Protein AF-A0A7S0UL97-F1 (afdb_monomer_lite)

Structure (mmCIF, N/CA/C/O backbone):
data_AF-A0A7S0UL97-F1
#
_entry.id   AF-A0A7S0UL97-F1
#
loop_
_atom_site.group_PDB
_atom_site.id
_atom_site.type_symbol
_atom_site.label_atom_id
_atom_site.label_alt_id
_atom_site.label_comp_id
_atom_site.label_asym_id
_atom_site.label_entity_id
_atom_site.label_seq_id
_atom_site.pdbx_PDB_ins_code
_atom_site.Cartn_x
_atom_site.Cartn_y
_atom_site.Cartn_z
_atom_site.occupancy
_atom_site.B_iso_or_equiv
_atom_site.auth_seq_id
_atom_site.auth_comp_id
_atom_site.auth_asym_id
_atom_site.auth_atom_id
_atom_site.pdbx_PDB_model_num
ATOM 1 N N . GLY A 1 1 ? -15.939 6.888 30.679 1.00 84.44 1 GLY A N 1
ATOM 2 C CA . GLY A 1 1 ? -17.249 7.462 31.023 1.00 84.44 1 GLY A CA 1
ATOM 3 C C . GLY A 1 1 ? -17.819 8.105 29.789 1.00 84.44 1 GLY A C 1
ATOM 4 O O . GLY A 1 1 ? -18.470 7.423 29.021 1.00 84.44 1 GLY A O 1
ATOM 5 N N . ASP A 1 2 ? -17.444 9.350 29.541 1.00 88.25 2 ASP A N 1
ATOM 6 C CA . ASP A 1 2 ? -17.979 10.160 28.439 1.00 88.25 2 ASP A CA 1
ATOM 7 C C . ASP A 1 2 ? -17.780 9.555 27.037 1.00 88.25 2 ASP A C 1
ATOM 9 O O . ASP A 1 2 ? -18.696 9.616 26.222 1.00 88.25 2 ASP A O 1
ATOM 13 N N . LEU A 1 3 ? -16.637 8.901 26.771 1.00 90.12 3 LEU A N 1
ATOM 14 C CA . LEU A 1 3 ? -16.417 8.146 25.523 1.00 90.12 3 LEU A CA 1
ATOM 15 C C . LEU A 1 3 ? -17.484 7.060 25.317 1.00 90.12 3 LEU A C 1
ATOM 17 O O . LEU A 1 3 ? -18.051 6.938 24.241 1.00 90.12 3 LEU A O 1
ATOM 21 N N . VAL A 1 4 ? -17.786 6.311 26.377 1.00 88.12 4 VAL A N 1
ATOM 22 C CA . VAL A 1 4 ? -18.757 5.210 26.369 1.00 88.12 4 VAL A CA 1
ATOM 23 C C . VAL A 1 4 ? -20.164 5.763 26.132 1.00 88.12 4 VAL A C 1
ATOM 25 O O . VAL A 1 4 ? -20.861 5.316 25.237 1.00 88.12 4 VAL A O 1
ATOM 28 N N . THR A 1 5 ? -20.587 6.786 26.873 1.00 88.56 5 THR A N 1
ATOM 29 C CA . THR A 1 5 ? -21.960 7.317 26.763 1.00 88.56 5 THR A CA 1
ATOM 30 C C . THR A 1 5 ? -22.259 8.044 25.454 1.00 88.56 5 THR A C 1
ATOM 32 O O . THR A 1 5 ? -23.431 8.242 25.126 1.00 88.56 5 THR A O 1
ATOM 35 N N . SER A 1 6 ? -21.222 8.507 24.755 1.00 87.50 6 SER A N 1
ATOM 36 C CA . SER A 1 6 ? -21.371 9.364 23.575 1.00 87.50 6 SER A CA 1
ATOM 37 C C . SER A 1 6 ? -21.158 8.610 22.264 1.00 87.50 6 SER A C 1
ATOM 39 O O . SER A 1 6 ? -21.834 8.931 21.296 1.00 87.50 6 SER A O 1
ATOM 41 N N . LEU A 1 7 ? -20.268 7.608 22.243 1.00 91.06 7 LEU A N 1
ATOM 42 C CA . LEU A 1 7 ? -19.982 6.813 21.042 1.00 91.06 7 LEU A CA 1
ATOM 43 C C . LEU A 1 7 ? -20.832 5.548 20.935 1.00 91.06 7 LEU A C 1
ATOM 45 O O . LEU A 1 7 ? -20.933 4.988 19.852 1.00 91.06 7 LEU A O 1
ATOM 49 N N . ILE A 1 8 ? -21.420 5.067 22.034 1.00 91.62 8 ILE A N 1
ATOM 50 C CA . ILE A 1 8 ? -22.253 3.867 21.962 1.00 91.62 8 ILE A CA 1
ATOM 51 C C . ILE A 1 8 ? -23.485 4.135 21.093 1.00 91.62 8 ILE A C 1
ATOM 53 O O . ILE A 1 8 ? -24.209 5.104 21.360 1.00 91.62 8 ILE A O 1
ATOM 57 N N . PRO A 1 9 ? -23.774 3.246 20.127 1.00 85.56 9 PRO A N 1
ATOM 58 C CA . PRO A 1 9 ? -24.969 3.334 19.304 1.00 85.56 9 PRO A CA 1
ATOM 59 C C . PRO A 1 9 ? -26.226 3.402 20.168 1.00 85.56 9 PRO A C 1
ATOM 61 O O . PRO A 1 9 ? -26.449 2.580 21.066 1.00 85.56 9 PRO A O 1
ATOM 64 N N . ARG A 1 10 ? -27.052 4.417 19.911 1.00 88.25 10 ARG A N 1
ATOM 65 C CA . ARG A 1 10 ? -28.338 4.582 20.588 1.00 88.25 10 ARG A CA 1
ATOM 66 C C . ARG A 1 10 ? -29.411 3.861 19.797 1.00 88.25 10 ARG A C 1
ATOM 68 O O . ARG A 1 10 ? -29.596 4.132 18.616 1.00 88.25 10 ARG A O 1
ATOM 75 N N . HIS A 1 11 ? -30.144 2.989 20.475 1.00 88.06 11 HIS A N 1
ATOM 76 C CA . HIS A 1 11 ? -31.288 2.314 19.880 1.00 88.06 11 HIS A CA 1
ATOM 77 C C . HIS A 1 11 ? -32.516 3.223 19.943 1.00 88.06 11 HIS A C 1
ATOM 79 O O . HIS A 1 11 ? -32.859 3.753 21.003 1.00 88.06 11 HIS A O 1
ATOM 85 N N . GLU A 1 12 ? -33.179 3.427 18.803 1.00 88.00 12 GLU A N 1
ATOM 86 C CA . GLU A 1 12 ? -34.370 4.287 18.702 1.00 88.00 12 GLU A CA 1
ATOM 87 C C . GLU A 1 12 ? -35.565 3.748 19.502 1.00 88.00 12 GLU A C 1
ATOM 89 O O . GLU A 1 12 ? -36.448 4.502 19.913 1.00 88.00 12 GLU A O 1
ATOM 94 N N . ASP A 1 13 ? -35.589 2.440 19.746 1.00 88.62 13 ASP A N 1
ATOM 95 C CA . ASP A 1 13 ? -36.641 1.730 20.474 1.00 88.62 13 ASP A CA 1
ATOM 96 C C . ASP A 1 13 ? -36.532 1.859 22.005 1.00 88.62 13 ASP A C 1
ATOM 98 O O . ASP A 1 13 ? -37.405 1.381 22.735 1.00 88.62 13 ASP A O 1
ATOM 102 N N . GLY A 1 14 ? -35.491 2.539 22.498 1.00 88.12 14 GLY A N 1
ATOM 103 C CA . GLY A 1 14 ? -35.244 2.734 23.923 1.00 88.12 14 GLY A CA 1
ATOM 104 C C . GLY A 1 14 ? -34.738 1.485 24.647 1.00 88.12 14 GLY A C 1
ATOM 105 O O . GLY A 1 14 ? -34.748 1.470 25.880 1.00 88.12 14 GLY A O 1
ATOM 106 N N . ILE A 1 15 ? -34.309 0.445 23.921 1.00 90.75 15 ILE A N 1
ATOM 107 C CA . ILE A 1 15 ? -33.648 -0.720 24.513 1.00 90.75 15 ILE A CA 1
ATOM 108 C C . ILE A 1 15 ? -32.295 -0.299 25.097 1.00 90.75 15 ILE A C 1
ATOM 110 O O . ILE A 1 15 ? -31.534 0.449 24.480 1.00 90.75 15 ILE A O 1
ATOM 114 N N . SER A 1 16 ? -31.992 -0.800 26.298 1.00 93.62 16 SER A N 1
ATOM 115 C CA . SER A 1 16 ? -30.716 -0.564 26.972 1.00 93.62 16 SER A CA 1
ATOM 116 C C . SER A 1 16 ? -29.543 -1.029 26.115 1.00 93.62 16 SER A C 1
ATOM 118 O O . SER A 1 16 ? -29.581 -2.138 25.578 1.00 93.62 16 SER A O 1
ATOM 120 N N . SER A 1 17 ? -28.479 -0.233 26.025 1.00 95.69 17 SER A N 1
ATOM 121 C CA . SER A 1 17 ? -27.246 -0.695 25.381 1.00 95.69 17 SER A CA 1
ATOM 122 C C . SER A 1 17 ? -26.468 -1.621 26.322 1.00 95.69 17 SER A C 1
ATOM 124 O O . SER A 1 17 ? -26.374 -1.339 27.521 1.00 95.69 17 SER A O 1
ATOM 126 N N . VAL A 1 18 ? -25.903 -2.708 25.793 1.00 97.12 18 VAL A N 1
ATOM 127 C CA . VAL A 1 18 ? -25.136 -3.704 26.559 1.00 97.12 18 VAL A CA 1
ATOM 128 C C . VAL A 1 18 ? -23.643 -3.489 26.331 1.00 97.12 18 VAL A C 1
ATOM 130 O O . VAL A 1 18 ? -23.161 -3.505 25.198 1.00 97.12 18 VAL A O 1
ATOM 133 N N . ILE A 1 19 ? -22.900 -3.296 27.420 1.00 97.62 19 ILE A N 1
ATOM 134 C CA . ILE A 1 19 ? -21.466 -3.003 27.409 1.00 97.62 19 ILE A CA 1
ATOM 135 C C . ILE A 1 19 ? -20.718 -4.126 28.115 1.00 97.62 19 ILE A C 1
ATOM 137 O O . ILE A 1 19 ? -20.855 -4.304 29.327 1.00 97.62 19 ILE A O 1
ATOM 141 N N . GLY A 1 20 ? -19.860 -4.826 27.376 1.00 97.94 20 GLY A N 1
ATOM 142 C CA . GLY A 1 20 ? -18.887 -5.750 27.949 1.00 97.94 20 GLY A CA 1
ATOM 143 C C . GLY A 1 20 ? -17.656 -4.993 28.448 1.00 97.94 20 GLY A C 1
ATOM 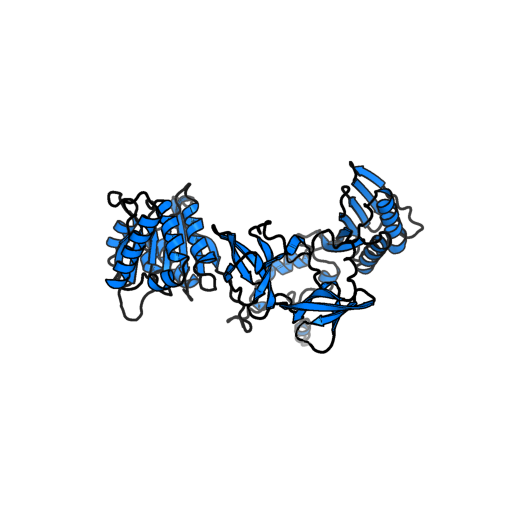144 O O . GLY A 1 20 ? -17.020 -4.276 27.678 1.00 97.94 20 GLY A O 1
ATOM 145 N N . ILE A 1 21 ? -17.287 -5.144 29.721 1.00 98.38 21 ILE A N 1
ATOM 146 C CA . ILE A 1 21 ? -16.055 -4.556 30.272 1.00 98.38 21 ILE A CA 1
ATOM 147 C C . ILE A 1 21 ? -15.069 -5.660 30.607 1.00 98.38 21 ILE A C 1
ATOM 149 O O . ILE A 1 21 ? -15.268 -6.418 31.553 1.00 98.38 21 ILE A O 1
ATOM 153 N N . LEU A 1 22 ? -13.986 -5.708 29.845 1.00 98.31 22 LEU A N 1
ATOM 154 C CA . LEU A 1 22 ? -12.900 -6.658 30.000 1.00 98.31 22 LEU A CA 1
ATOM 155 C C . LEU A 1 22 ? -11.924 -6.161 31.064 1.00 98.31 22 LEU A C 1
ATOM 157 O O . LEU A 1 22 ? -11.206 -5.180 30.859 1.00 98.31 22 LEU A O 1
ATOM 161 N N . CYS A 1 23 ? -11.903 -6.846 32.199 1.00 98.31 23 CYS A N 1
ATOM 162 C CA . CYS A 1 23 ? -11.062 -6.522 33.347 1.00 98.31 23 CYS A CA 1
ATOM 163 C C . CYS A 1 23 ? -9.846 -7.462 33.439 1.00 98.31 23 CYS A C 1
ATOM 165 O O . CYS A 1 23 ? -9.775 -8.468 32.737 1.00 98.31 23 CYS A O 1
ATOM 167 N N . GLY A 1 24 ? -8.885 -7.151 34.315 1.00 96.88 24 GLY A N 1
ATOM 168 C CA . GLY A 1 24 ? -7.854 -8.102 34.746 1.00 96.88 24 GLY A CA 1
ATOM 169 C C . GLY A 1 24 ? -8.410 -9.212 35.651 1.00 96.88 24 GLY A C 1
ATOM 170 O O . GLY A 1 24 ? -9.569 -9.599 35.542 1.00 96.88 24 GLY A O 1
ATOM 171 N N . ASP A 1 25 ? -7.595 -9.725 36.578 1.00 95.12 25 ASP A N 1
ATOM 172 C CA . ASP A 1 25 ? -8.043 -10.689 37.603 1.00 95.12 25 ASP A CA 1
ATOM 173 C C . ASP A 1 25 ? -9.264 -10.145 38.373 1.00 95.12 25 ASP A C 1
ATOM 175 O O . ASP A 1 25 ? -9.331 -8.948 38.657 1.00 95.12 25 ASP A O 1
ATOM 179 N N . GLU A 1 26 ? -10.214 -11.002 38.749 1.00 95.81 26 GLU A N 1
ATOM 180 C CA . GLU A 1 26 ? -11.440 -10.610 39.466 1.00 95.81 26 GLU A CA 1
ATOM 181 C C . GLU A 1 26 ? -11.161 -9.858 40.785 1.00 95.81 26 GLU A C 1
ATOM 183 O O . GLU A 1 26 ? -11.967 -9.046 41.240 1.00 95.81 26 GLU A O 1
ATOM 188 N N . LYS A 1 27 ? -9.990 -10.081 41.393 1.00 96.19 27 LYS A N 1
ATOM 189 C CA . LYS A 1 27 ? -9.528 -9.387 42.605 1.00 96.19 27 LYS A CA 1
ATOM 190 C C . LYS A 1 27 ? -8.862 -8.043 42.316 1.00 96.19 27 LYS A C 1
ATOM 192 O O . LYS A 1 27 ? -8.638 -7.271 43.250 1.00 96.19 27 LYS A O 1
ATOM 197 N N . SER A 1 28 ? -8.474 -7.786 41.070 1.00 96.00 28 SER A N 1
ATOM 198 C CA . SER A 1 28 ? -7.845 -6.533 40.660 1.00 96.00 28 SER A CA 1
ATOM 199 C C . SER A 1 28 ? -8.883 -5.417 40.513 1.00 96.00 28 SER A C 1
ATOM 201 O O . SER A 1 28 ? -10.059 -5.651 40.233 1.00 96.00 28 SER A O 1
ATOM 203 N N . VAL A 1 29 ? -8.455 -4.174 40.740 1.00 97.25 29 VAL A N 1
ATOM 204 C CA . VAL A 1 29 ? -9.334 -3.010 40.594 1.00 97.25 29 VAL A CA 1
ATOM 205 C C . VAL A 1 29 ? -9.517 -2.715 39.109 1.00 97.25 29 VAL A C 1
ATOM 207 O O . VAL A 1 29 ? -8.580 -2.286 38.442 1.00 97.25 29 VAL A O 1
ATOM 210 N N . CYS A 1 30 ? -10.735 -2.911 38.608 1.00 97.88 30 CYS A N 1
ATOM 211 C CA . CYS A 1 30 ? -11.101 -2.597 37.231 1.00 97.88 30 CYS A CA 1
ATOM 212 C C . CYS A 1 30 ? -11.673 -1.178 37.148 1.00 97.88 30 CYS A C 1
ATOM 214 O O . CYS A 1 30 ? -12.869 -0.954 37.368 1.00 97.88 30 CYS A O 1
ATOM 216 N N . SER A 1 31 ? -10.806 -0.207 36.847 1.00 96.88 31 SER A N 1
ATOM 217 C CA . SER A 1 31 ? -11.172 1.215 36.829 1.00 96.88 31 SER A CA 1
ATOM 218 C C . SER A 1 31 ? -12.313 1.497 35.851 1.00 96.88 31 SER A C 1
ATOM 220 O O . SER A 1 31 ? -13.214 2.275 36.162 1.00 96.88 31 SER A O 1
ATOM 222 N N . SER A 1 32 ? -12.304 0.852 34.684 1.00 96.44 32 SER A N 1
ATOM 223 C CA . SER A 1 32 ? -13.327 1.034 33.650 1.00 96.44 32 SER A CA 1
ATOM 224 C C . SER A 1 32 ? -14.706 0.571 34.124 1.00 96.44 32 SER A C 1
ATOM 226 O O . SER A 1 32 ? -15.696 1.272 33.907 1.00 96.44 32 SER A O 1
ATOM 228 N N . LEU A 1 33 ? -14.772 -0.551 34.852 1.00 97.12 33 LEU A N 1
ATOM 229 C CA . LEU A 1 33 ? -16.010 -1.081 35.429 1.00 97.12 33 LEU A CA 1
ATOM 230 C C . LEU A 1 33 ? -16.567 -0.168 36.522 1.00 97.12 33 LEU A C 1
ATOM 232 O O . LEU A 1 33 ? -17.766 0.112 36.548 1.00 97.12 33 LEU A O 1
ATOM 236 N N . GLU A 1 34 ? -15.707 0.324 37.416 1.00 97.00 34 GLU A N 1
ATOM 237 C CA . GLU A 1 34 ? -16.121 1.258 38.465 1.00 97.00 34 GLU A CA 1
ATOM 238 C C . GLU A 1 34 ? -16.626 2.585 37.897 1.00 97.00 34 GLU A C 1
ATOM 240 O O . GLU A 1 34 ? -17.586 3.153 38.418 1.00 97.00 34 GLU A O 1
ATOM 245 N N . THR A 1 35 ? -15.986 3.092 36.841 1.00 95.19 35 THR A N 1
ATOM 246 C CA . THR A 1 35 ? -16.437 4.298 36.143 1.00 95.19 35 THR A CA 1
ATOM 247 C C . THR A 1 35 ? -17.767 4.059 35.438 1.00 95.19 35 THR A C 1
ATOM 249 O O . THR A 1 35 ? -18.649 4.906 35.543 1.00 95.19 35 THR A O 1
ATOM 252 N N . ALA A 1 36 ? -17.941 2.923 34.758 1.00 94.44 36 ALA A N 1
ATOM 253 C CA . ALA A 1 36 ? -19.168 2.616 34.029 1.00 94.44 36 ALA A CA 1
ATOM 254 C C . ALA A 1 36 ? -20.381 2.452 34.956 1.00 94.44 36 ALA A C 1
ATOM 256 O O . ALA A 1 36 ? -21.443 2.994 34.675 1.00 94.44 36 ALA A O 1
ATOM 257 N N . LYS A 1 37 ? -20.209 1.805 36.116 1.00 95.12 37 LYS A N 1
ATOM 258 C CA . LYS A 1 37 ? -21.274 1.651 37.125 1.00 95.12 37 LYS A CA 1
ATOM 259 C C . LYS A 1 37 ? -21.757 2.969 37.743 1.00 95.12 37 LYS A C 1
ATOM 261 O O . LYS A 1 37 ? -22.809 2.983 38.370 1.00 95.12 37 LYS A O 1
ATOM 266 N N . LYS A 1 38 ? -20.988 4.057 37.621 1.00 94.75 38 LYS A N 1
ATOM 267 C CA . LYS A 1 38 ? -21.347 5.395 38.133 1.00 94.75 38 LYS A CA 1
ATOM 268 C C . LYS A 1 38 ? -22.117 6.240 37.112 1.00 94.75 38 LYS A C 1
ATOM 270 O O . LYS A 1 38 ? -22.464 7.378 37.419 1.00 94.75 38 LYS A O 1
ATOM 275 N N . LEU A 1 39 ? -22.329 5.736 35.896 1.00 91.75 39 LEU A N 1
ATOM 276 C CA . LEU A 1 39 ? -23.034 6.461 34.844 1.00 91.75 39 LEU A CA 1
ATOM 277 C C . LEU A 1 39 ? -24.550 6.330 35.048 1.00 91.75 39 LEU A C 1
ATOM 279 O O . LEU A 1 39 ? -25.133 5.312 34.702 1.00 91.75 39 LEU A O 1
ATOM 283 N N . ASP A 1 40 ? -25.186 7.384 35.559 1.00 84.56 40 ASP A N 1
ATOM 284 C CA . ASP A 1 40 ? -26.651 7.461 35.743 1.00 84.56 40 ASP A CA 1
ATOM 285 C C . ASP A 1 40 ? -27.406 7.924 34.477 1.00 84.56 40 ASP A C 1
ATOM 287 O O . ASP A 1 40 ? -28.616 8.146 34.501 1.00 84.56 40 ASP A O 1
ATOM 291 N N . VAL A 1 41 ? -26.698 8.152 33.368 1.00 75.88 41 VAL A N 1
ATOM 292 C CA . VAL A 1 41 ? -27.204 8.996 32.271 1.00 75.88 41 VAL A CA 1
ATOM 293 C C . VAL A 1 41 ? -28.060 8.222 31.260 1.00 75.88 41 VAL A C 1
ATOM 295 O O . VAL A 1 41 ? -28.805 8.836 30.500 1.00 75.88 41 VAL A O 1
ATOM 298 N N . LEU A 1 42 ? -27.990 6.888 31.237 1.00 75.31 42 LEU A N 1
ATOM 299 C CA . LEU A 1 42 ? -28.636 6.058 30.218 1.00 75.31 42 LEU A CA 1
ATOM 300 C C . LEU A 1 42 ? -29.021 4.680 30.782 1.00 75.31 42 LEU A C 1
ATOM 302 O O . LEU A 1 42 ? -28.379 4.215 31.726 1.00 75.31 42 LEU A O 1
ATOM 306 N N . PRO A 1 43 ? -30.029 4.002 30.201 1.00 87.81 43 PRO A N 1
ATOM 307 C CA . PRO A 1 43 ? -30.246 2.583 30.444 1.00 87.81 43 PRO A CA 1
ATOM 308 C C . PRO A 1 43 ? -29.062 1.809 29.840 1.00 87.81 43 PRO A C 1
ATOM 310 O O . PRO A 1 43 ? -29.062 1.447 28.668 1.00 87.81 43 PRO A O 1
ATOM 313 N N . LEU A 1 44 ? -28.000 1.643 30.627 1.00 92.94 44 LEU A N 1
ATOM 314 C CA . LEU A 1 44 ? -26.798 0.905 30.255 1.00 92.94 44 LEU A CA 1
ATOM 315 C C . LEU A 1 44 ? -26.718 -0.363 31.083 1.00 92.94 44 LEU A C 1
ATOM 317 O O . LEU A 1 44 ? -26.722 -0.325 32.315 1.00 92.94 44 LEU A O 1
ATOM 321 N N . GLU A 1 45 ? -26.599 -1.483 30.391 1.00 95.94 45 GLU A N 1
ATOM 322 C CA . GLU A 1 45 ? -26.342 -2.770 31.001 1.00 95.94 45 GLU A CA 1
ATOM 323 C C . GLU A 1 45 ? -24.846 -3.057 30.941 1.00 95.94 45 GLU A C 1
ATOM 325 O O . GLU A 1 45 ? -24.273 -3.282 29.878 1.00 95.94 45 GLU A O 1
ATOM 330 N N . VAL A 1 46 ? -24.189 -2.976 32.096 1.00 96.75 46 VAL A N 1
ATOM 331 C CA . VAL A 1 46 ? -22.735 -3.114 32.198 1.00 96.75 46 VAL A CA 1
ATOM 332 C C . VAL A 1 46 ? -22.393 -4.507 32.698 1.00 96.75 46 VAL A C 1
ATOM 334 O O . VAL A 1 46 ? -22.650 -4.830 33.861 1.00 96.75 46 VAL A O 1
ATOM 337 N N . VAL A 1 47 ? -21.748 -5.299 31.845 1.00 97.88 47 VAL A N 1
ATOM 338 C CA . VAL A 1 47 ? -21.423 -6.695 32.126 1.00 97.88 47 VAL A CA 1
ATOM 339 C C . VAL A 1 47 ? -19.906 -6.877 32.222 1.00 97.88 47 VAL A C 1
ATOM 341 O O . VAL A 1 47 ? -19.194 -6.655 31.240 1.00 97.88 47 VAL A O 1
ATOM 344 N N . PRO A 1 48 ? -19.363 -7.243 33.397 1.00 98.00 48 PRO A N 1
ATOM 345 C CA . PRO A 1 48 ? -17.936 -7.488 33.535 1.00 98.00 48 PRO A CA 1
ATOM 346 C C . PRO A 1 48 ? -17.551 -8.838 32.921 1.00 98.00 48 PRO A C 1
ATOM 348 O O . PRO A 1 48 ? -18.232 -9.843 33.116 1.00 98.00 48 PRO A O 1
ATOM 351 N N . ILE A 1 49 ? -16.420 -8.867 32.225 1.00 98.25 49 ILE A N 1
ATOM 352 C CA . ILE A 1 49 ? -15.834 -10.059 31.618 1.00 98.25 49 ILE A CA 1
ATOM 353 C C . ILE A 1 49 ? -14.417 -10.195 32.172 1.00 98.25 49 ILE A C 1
ATOM 355 O O . ILE A 1 49 ? -13.583 -9.302 32.014 1.00 98.25 49 ILE A O 1
ATOM 359 N N . TYR A 1 50 ? -14.155 -11.313 32.842 1.00 98.00 50 TYR A N 1
ATOM 360 C CA . TYR A 1 50 ? -12.867 -11.606 33.467 1.00 98.00 50 TYR A CA 1
ATOM 361 C C . TYR A 1 50 ? -12.134 -12.715 32.702 1.00 98.00 50 TYR A C 1
ATOM 363 O O . TYR A 1 50 ? -12.804 -13.605 32.157 1.00 98.00 50 TYR A O 1
ATOM 371 N N . PRO A 1 51 ? -10.786 -12.715 32.700 1.00 96.12 51 PRO A N 1
ATOM 372 C CA . PRO A 1 51 ? -9.994 -13.820 32.182 1.00 96.12 51 PRO A CA 1
ATOM 373 C C . PRO A 1 51 ? -10.374 -15.128 32.882 1.00 96.12 51 PRO A C 1
ATOM 375 O O . PRO A 1 51 ? -10.808 -15.130 34.038 1.00 96.12 51 PRO A O 1
ATOM 378 N N . CYS A 1 52 ? -10.227 -16.248 32.182 1.00 94.38 52 CYS A N 1
ATOM 379 C CA . CYS A 1 52 ? -10.417 -17.563 32.784 1.00 94.38 52 CYS A CA 1
ATOM 380 C C . CYS A 1 52 ? -9.348 -17.846 33.864 1.00 94.38 52 CYS A C 1
ATOM 382 O O . CYS A 1 52 ? -8.311 -17.183 33.934 1.00 94.38 52 CYS A O 1
ATOM 384 N N . ALA A 1 53 ? -9.560 -18.896 34.660 1.00 92.50 53 ALA A N 1
ATOM 385 C CA . ALA A 1 53 ? -8.556 -19.384 35.611 1.00 92.50 53 ALA A CA 1
ATOM 386 C C . ALA A 1 53 ? -7.560 -20.399 35.005 1.00 92.50 53 ALA A C 1
ATOM 388 O O . ALA A 1 53 ? -6.579 -20.753 35.658 1.00 92.50 53 ALA A O 1
ATOM 389 N N . SER A 1 54 ? -7.830 -20.907 33.798 1.00 91.94 54 SER A N 1
ATOM 390 C CA . SER A 1 54 ? -7.008 -21.920 33.126 1.00 91.94 54 SER A CA 1
ATOM 391 C C . SER A 1 54 ? -5.684 -21.342 32.618 1.00 91.94 54 SER A C 1
ATOM 393 O O . SER A 1 54 ? -5.663 -20.293 31.981 1.00 91.94 54 SER A O 1
ATOM 395 N N . GLU A 1 55 ? -4.579 -22.062 32.834 1.00 92.62 55 GLU A N 1
ATOM 396 C CA . GLU A 1 55 ? -3.287 -21.751 32.198 1.00 92.62 55 GLU A CA 1
ATOM 397 C C . GLU A 1 55 ? -3.246 -22.198 30.724 1.00 92.62 55 GLU A C 1
ATOM 399 O O . GLU A 1 55 ? -2.457 -21.681 29.934 1.00 92.62 55 GLU A O 1
ATOM 404 N N . GLU A 1 56 ? -4.108 -23.143 30.333 1.00 95.25 56 GLU A N 1
ATOM 405 C CA . GLU A 1 56 ? -4.238 -23.588 28.945 1.00 95.25 56 GLU A CA 1
ATOM 406 C C . GLU A 1 56 ? -5.111 -22.607 28.154 1.00 95.25 56 GLU A C 1
ATOM 408 O O . GLU A 1 56 ? -6.309 -22.471 28.425 1.00 95.25 56 GLU A O 1
ATOM 413 N N . MET A 1 57 ? -4.507 -21.950 27.157 1.00 94.50 57 MET A N 1
ATOM 414 C CA . MET A 1 57 ? -5.130 -20.885 26.358 1.00 94.50 57 MET A CA 1
ATOM 415 C C . MET A 1 57 ? -6.410 -21.339 25.644 1.00 94.50 57 MET A C 1
ATOM 417 O O . MET A 1 57 ? -7.389 -20.605 25.652 1.00 94.50 57 MET A O 1
ATOM 421 N N . HIS A 1 58 ? -6.447 -22.563 25.109 1.00 94.38 58 HIS A N 1
ATOM 422 C CA . HIS A 1 58 ? -7.629 -23.088 24.416 1.00 94.38 58 HIS A CA 1
ATOM 423 C C . HIS A 1 58 ? -8.833 -23.284 25.354 1.00 94.38 58 HIS A C 1
ATOM 425 O O . HIS A 1 58 ? -9.948 -22.878 25.037 1.00 94.38 58 HIS A O 1
ATOM 431 N N . LEU A 1 59 ? -8.615 -23.852 26.547 1.00 96.25 59 LEU A N 1
ATOM 432 C CA . LEU A 1 59 ? -9.680 -23.975 27.552 1.00 96.25 59 LEU A CA 1
ATOM 433 C C . LEU A 1 59 ? -10.150 -22.595 28.026 1.00 96.25 59 LEU A C 1
ATOM 435 O O . LEU A 1 59 ? -11.337 -22.392 28.274 1.00 96.25 59 LEU A O 1
ATOM 439 N N . CYS A 1 60 ? -9.218 -21.643 28.117 1.00 97.06 60 CYS A N 1
ATOM 440 C CA . CYS A 1 60 ? -9.525 -20.260 28.444 1.00 97.06 60 CYS A CA 1
ATOM 441 C C . CYS A 1 60 ? -10.428 -19.604 27.402 1.00 97.06 60 CYS A C 1
ATOM 443 O O . CYS A 1 60 ? -11.419 -18.968 27.750 1.00 97.06 60 CYS A O 1
ATOM 445 N N . GLU A 1 61 ? -10.090 -19.782 26.128 1.00 97.00 61 GLU A N 1
ATOM 446 C CA . GLU A 1 61 ? -10.852 -19.281 24.994 1.00 97.00 61 GLU A CA 1
ATOM 447 C C . GLU A 1 61 ? -12.276 -19.834 24.988 1.00 97.00 61 GLU A C 1
ATOM 449 O O . GLU A 1 61 ? -13.225 -19.059 24.886 1.00 97.00 61 GLU A O 1
ATOM 454 N N . MET A 1 62 ? -12.440 -21.145 25.202 1.00 97.06 62 MET A N 1
ATOM 455 C CA . MET A 1 62 ? -13.762 -21.766 25.321 1.00 97.06 62 MET A CA 1
ATOM 456 C C . MET A 1 62 ? -14.580 -21.173 26.476 1.00 97.06 62 MET A C 1
ATOM 458 O O . MET A 1 62 ? -15.746 -20.839 26.286 1.00 97.06 62 MET A O 1
ATOM 462 N N . GLU A 1 63 ? -13.980 -20.990 27.656 1.00 97.56 63 GLU A N 1
ATOM 463 C CA . GLU A 1 63 ? -14.674 -20.416 28.817 1.00 97.56 63 GLU A CA 1
ATOM 464 C C . GLU A 1 63 ? -15.094 -18.957 28.569 1.00 97.56 63 GLU A C 1
ATOM 466 O O . GLU A 1 63 ? -16.203 -18.548 28.920 1.00 97.56 63 GLU A O 1
ATOM 471 N N . VAL A 1 64 ? -14.221 -18.155 27.951 1.00 97.62 64 VAL A N 1
ATOM 472 C CA . VAL A 1 64 ? -14.518 -16.761 27.588 1.00 97.62 64 VAL A CA 1
ATOM 473 C C . VAL A 1 64 ? -15.623 -16.702 26.537 1.00 97.62 64 VAL A C 1
ATOM 475 O O . VAL A 1 64 ? -16.536 -15.884 26.659 1.00 97.62 64 VAL A O 1
ATOM 478 N N . TYR A 1 65 ? -15.585 -17.589 25.545 1.00 97.75 65 TYR A N 1
ATOM 479 C CA . TYR A 1 65 ? -16.627 -17.706 24.535 1.00 97.75 65 TYR A CA 1
ATOM 480 C C . TYR A 1 65 ? -17.982 -18.077 25.147 1.00 97.75 65 TYR A C 1
ATOM 482 O O . TYR A 1 65 ? -18.978 -17.408 24.877 1.00 97.75 65 TYR A O 1
ATOM 490 N N . GLU A 1 66 ? -18.027 -19.085 26.021 1.00 97.81 66 GLU A N 1
ATOM 491 C CA . GLU A 1 66 ? -19.246 -19.486 26.733 1.00 97.81 66 GLU A CA 1
ATOM 492 C C . GLU A 1 66 ? -19.799 -18.350 27.601 1.00 97.81 66 GLU A C 1
ATOM 494 O O . GLU A 1 66 ? -21.010 -18.122 27.616 1.00 97.81 66 GLU A O 1
ATOM 499 N N . LYS A 1 67 ? -18.928 -17.584 28.274 1.00 97.75 67 LYS A N 1
ATOM 500 C CA . LYS A 1 67 ? -19.324 -16.378 29.017 1.00 97.75 67 LYS A CA 1
ATOM 501 C C . LYS A 1 67 ? -19.949 -15.339 28.090 1.00 97.75 67 LYS A C 1
ATOM 503 O O . LYS A 1 67 ? -21.046 -14.876 28.379 1.00 97.75 67 LYS A O 1
ATOM 508 N N . LEU A 1 68 ? -19.301 -15.004 26.972 1.00 97.94 68 LEU A N 1
ATOM 509 C CA . LEU A 1 68 ? -19.835 -14.055 25.988 1.00 97.94 68 LEU A CA 1
ATOM 510 C C . LEU A 1 68 ? -21.187 -14.521 25.430 1.00 97.94 68 LEU A C 1
ATOM 512 O O . LEU A 1 68 ? -22.120 -13.727 25.347 1.00 97.94 68 LEU A O 1
ATOM 516 N N . GLN A 1 69 ? -21.334 -15.809 25.118 1.00 97.94 69 GLN A N 1
ATOM 517 C CA . GLN A 1 69 ? -22.619 -16.373 24.707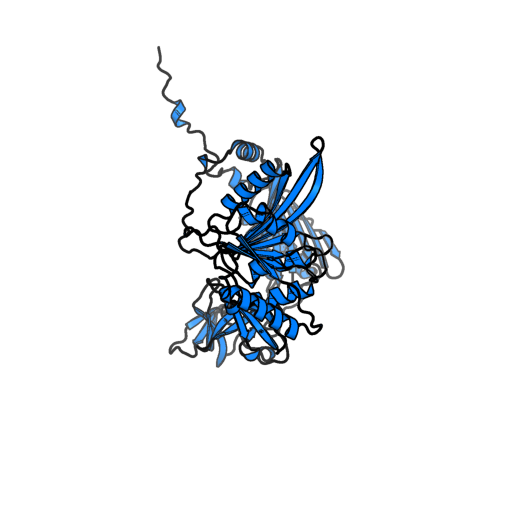 1.00 97.94 69 GLN A CA 1
ATOM 518 C C . GLN A 1 69 ? -23.677 -16.277 25.809 1.00 97.94 69 GLN A C 1
ATOM 520 O O . GLN A 1 69 ? -24.817 -15.928 25.518 1.00 97.94 69 GLN A O 1
ATOM 525 N N . GLY A 1 70 ? -23.310 -16.557 27.061 1.00 97.81 70 GLY A N 1
ATOM 526 C CA . GLY A 1 70 ? -24.196 -16.411 28.213 1.00 97.81 70 GLY A CA 1
ATOM 527 C C . GLY A 1 70 ? -24.726 -14.984 28.347 1.00 97.81 70 GLY A C 1
ATOM 528 O O . GLY A 1 70 ? -25.927 -14.802 28.527 1.00 97.81 70 GLY A O 1
ATOM 529 N N . ILE A 1 71 ? -23.861 -13.984 28.147 1.00 97.62 71 ILE A N 1
ATOM 530 C CA . ILE A 1 71 ? -24.240 -12.564 28.129 1.00 97.62 71 ILE A CA 1
ATOM 531 C C . ILE A 1 71 ? -25.256 -12.294 27.017 1.00 97.62 71 ILE A C 1
ATOM 533 O O . ILE A 1 71 ? -26.287 -11.686 27.271 1.00 97.62 71 ILE A O 1
ATOM 537 N N . VAL A 1 72 ? -25.015 -12.790 25.802 1.00 97.12 72 VAL A N 1
ATOM 538 C CA . VAL A 1 72 ? -25.942 -12.607 24.671 1.00 97.12 72 VAL A CA 1
ATOM 539 C C . VAL A 1 72 ? -27.285 -13.310 24.907 1.00 97.12 72 VAL A C 1
ATOM 541 O O . VAL A 1 72 ? -28.311 -12.831 24.436 1.00 97.12 72 VAL A O 1
ATOM 544 N N . MET A 1 73 ? -27.295 -14.446 25.613 1.00 96.69 73 MET A N 1
ATOM 545 C CA . MET A 1 73 ? -28.522 -15.179 25.949 1.00 96.69 73 MET A CA 1
ATOM 546 C C . MET A 1 73 ? -29.331 -14.514 27.068 1.00 96.69 73 MET A C 1
ATOM 548 O O . MET A 1 73 ? -30.560 -14.572 27.037 1.00 96.69 73 MET A O 1
ATOM 552 N N . GLU A 1 74 ? -28.659 -13.950 28.074 1.00 97.44 74 GLU A N 1
ATOM 553 C CA . GLU A 1 74 ? -29.297 -13.241 29.191 1.00 97.44 74 GLU A CA 1
ATOM 554 C C . GLU A 1 74 ? -29.767 -11.842 28.775 1.00 97.44 74 GLU A C 1
ATOM 556 O O . GLU A 1 74 ? -30.824 -11.379 29.211 1.00 97.44 74 GLU A O 1
ATOM 561 N N . HIS A 1 75 ? -29.002 -11.209 27.890 1.00 94.38 75 HIS A N 1
ATOM 562 C CA . HIS A 1 75 ? -29.204 -9.850 27.416 1.00 94.38 75 HIS A CA 1
ATOM 563 C C . HIS A 1 75 ? -29.460 -9.854 25.900 1.00 94.38 75 HIS A C 1
ATOM 565 O O . HIS A 1 75 ? -30.258 -10.635 25.382 1.00 94.38 75 HIS A O 1
ATOM 571 N N . LYS A 1 76 ? -28.801 -8.951 25.177 1.00 95.44 76 LYS A N 1
ATOM 572 C CA . LYS A 1 76 ? -28.696 -8.946 23.716 1.00 95.44 76 LYS A CA 1
ATOM 573 C C . LYS A 1 76 ? -27.216 -8.931 23.327 1.00 95.44 76 LYS A C 1
ATOM 575 O O . LYS A 1 76 ? -26.342 -9.053 24.187 1.00 95.44 76 LYS A O 1
ATOM 580 N N . LYS A 1 77 ? -26.926 -8.776 22.036 1.00 97.62 77 LYS A N 1
ATOM 581 C CA . LYS A 1 77 ? -25.546 -8.626 21.572 1.00 97.62 77 LYS A CA 1
ATOM 582 C C . LYS A 1 77 ? -24.907 -7.360 22.144 1.00 97.62 77 LYS A C 1
ATOM 584 O O . LYS A 1 77 ? -25.591 -6.414 22.532 1.00 97.62 77 LYS A O 1
ATOM 589 N N . LEU A 1 78 ? -23.583 -7.373 22.217 1.00 97.88 78 LEU A N 1
ATOM 590 C CA . LEU A 1 78 ? -22.805 -6.281 22.782 1.00 97.88 78 LEU A CA 1
ATOM 591 C C . LEU A 1 78 ? -22.772 -5.089 21.821 1.00 97.88 78 LEU A C 1
ATOM 593 O O . LEU A 1 78 ? -22.331 -5.220 20.680 1.00 97.88 78 LEU A O 1
ATOM 597 N N . ASP A 1 79 ? -23.175 -3.922 22.316 1.00 97.50 79 ASP A N 1
ATOM 598 C CA . ASP A 1 79 ? -23.054 -2.642 21.608 1.00 97.50 79 ASP A CA 1
ATOM 599 C C . ASP A 1 79 ? -21.652 -2.047 21.765 1.00 97.50 79 ASP A C 1
ATOM 601 O O . ASP A 1 79 ? -21.179 -1.277 20.929 1.00 97.50 79 ASP A O 1
ATOM 605 N N . ALA A 1 80 ? -20.972 -2.388 22.861 1.00 97.69 80 ALA A N 1
ATOM 606 C CA . ALA A 1 80 ? -19.597 -1.982 23.066 1.00 97.69 80 ALA A CA 1
ATOM 607 C C . ALA A 1 80 ? -18.786 -2.964 23.898 1.00 97.69 80 ALA A C 1
ATOM 609 O O . ALA A 1 80 ? -19.302 -3.678 24.762 1.00 97.69 80 ALA A O 1
ATOM 610 N N . LEU A 1 81 ? -17.479 -2.920 23.662 1.00 98.19 81 LEU A N 1
ATOM 611 C CA . LEU A 1 81 ? -16.474 -3.660 24.402 1.00 98.19 81 LEU A CA 1
ATOM 612 C C . LEU A 1 81 ? -15.407 -2.688 24.918 1.00 98.19 81 LEU A C 1
ATOM 614 O O . LEU A 1 81 ? -14.781 -1.964 24.149 1.00 98.19 81 LEU A O 1
ATOM 618 N N . VAL A 1 82 ? -15.186 -2.649 26.230 1.00 98.19 82 VAL A N 1
ATOM 619 C CA . VAL A 1 82 ? -14.188 -1.767 26.851 1.00 98.19 82 VAL A CA 1
ATOM 620 C C . VAL A 1 82 ? -13.091 -2.613 27.477 1.00 98.19 82 VAL A C 1
ATOM 622 O O . VAL A 1 82 ? -13.347 -3.366 28.413 1.00 98.19 82 VAL A O 1
ATOM 625 N N . MET A 1 83 ? -11.865 -2.470 26.982 1.00 98.31 83 MET A N 1
ATOM 626 C CA . MET A 1 83 ? -10.675 -3.106 27.537 1.00 98.31 83 MET A CA 1
ATOM 627 C C . MET A 1 83 ? -10.087 -2.227 28.635 1.00 98.31 83 MET A C 1
ATOM 629 O O . MET A 1 83 ? -9.662 -1.106 28.376 1.00 98.31 83 MET A O 1
ATOM 633 N N . ASP A 1 84 ? -10.053 -2.722 29.868 1.00 98.19 84 ASP A N 1
ATOM 634 C CA . ASP A 1 84 ? -9.408 -2.018 30.973 1.00 98.19 84 ASP A CA 1
ATOM 635 C C . ASP A 1 84 ? -7.875 -2.083 30.851 1.00 98.19 84 ASP A C 1
ATOM 637 O O . ASP A 1 84 ? -7.314 -3.005 30.249 1.00 98.19 84 ASP A O 1
ATOM 641 N N . SER A 1 85 ? -7.169 -1.127 31.461 1.00 97.00 85 SER A N 1
ATOM 642 C CA . SER A 1 85 ? -5.699 -1.113 31.477 1.00 97.00 85 SER A CA 1
ATOM 643 C C . SER A 1 85 ? -5.086 -2.296 32.236 1.00 97.00 85 SER A C 1
ATOM 645 O O . SER A 1 85 ? -3.892 -2.534 32.119 1.00 97.00 85 SER A O 1
ATOM 647 N N . THR A 1 86 ? -5.875 -3.027 33.030 1.00 97.50 86 THR A N 1
ATOM 648 C CA . THR A 1 86 ? -5.443 -4.243 33.742 1.00 97.50 86 THR A CA 1
ATOM 649 C C . THR A 1 86 ? -5.586 -5.532 32.925 1.00 97.50 86 THR A C 1
ATOM 651 O O . THR A 1 86 ? -5.173 -6.594 33.393 1.00 97.50 86 THR A O 1
ATOM 654 N N . LEU A 1 87 ? -6.164 -5.470 31.719 1.00 97.69 87 LEU A N 1
ATOM 655 C CA . LEU A 1 87 ? -6.401 -6.644 30.874 1.00 97.69 87 LEU A CA 1
ATOM 656 C C . LEU A 1 87 ? -5.067 -7.274 30.420 1.00 97.69 87 LEU A C 1
ATOM 658 O O . LEU A 1 87 ? -4.265 -6.560 29.818 1.00 97.69 87 LEU A O 1
ATOM 662 N N . PRO A 1 88 ? -4.802 -8.571 30.657 1.00 97.00 88 PRO A N 1
ATOM 663 C CA . PRO A 1 88 ? -3.547 -9.194 30.243 1.00 97.00 88 PRO A CA 1
ATOM 664 C C . PRO A 1 88 ? -3.492 -9.452 28.730 1.00 97.00 88 PRO A C 1
ATOM 666 O O . PRO A 1 88 ? -4.516 -9.685 28.088 1.00 97.00 88 PRO A O 1
ATOM 669 N N . PHE A 1 89 ? -2.274 -9.508 28.177 1.00 97.25 89 PHE A N 1
ATOM 670 C CA . PHE A 1 89 ? -2.029 -9.797 26.755 1.00 97.25 89 PHE A CA 1
ATOM 671 C C . PHE A 1 89 ? -2.687 -11.099 26.273 1.00 97.25 89 PHE A C 1
ATOM 673 O O . PHE A 1 89 ? -3.272 -11.120 25.194 1.00 97.25 89 PHE A O 1
ATOM 680 N N . SER A 1 90 ? -2.661 -12.162 27.087 1.00 97.25 90 SER A N 1
ATOM 681 C CA . SER A 1 90 ? -3.286 -13.451 26.750 1.00 97.25 90 SER A CA 1
ATOM 682 C C . SER A 1 90 ? -4.787 -13.330 26.491 1.00 97.25 90 SER A C 1
ATOM 684 O O . SER A 1 90 ? -5.312 -13.989 25.600 1.00 97.25 90 SER A O 1
ATOM 686 N N . MET A 1 91 ? -5.477 -12.448 27.218 1.00 97.69 91 MET A N 1
ATOM 687 C CA . MET A 1 91 ? -6.891 -12.177 26.978 1.00 97.69 91 MET A CA 1
ATOM 688 C C . MET A 1 91 ? -7.094 -11.420 25.662 1.00 97.69 91 MET A C 1
ATOM 690 O O . MET A 1 91 ? -8.051 -11.691 24.949 1.00 97.69 91 MET A O 1
ATOM 694 N N . GLY A 1 92 ? -6.166 -10.533 25.291 1.00 97.25 92 GLY A N 1
ATOM 695 C CA . GLY A 1 92 ? -6.142 -9.912 23.965 1.00 97.25 92 GLY A CA 1
ATOM 696 C C . GLY A 1 92 ? -6.052 -10.934 22.827 1.00 97.25 92 GLY A C 1
ATOM 697 O O . GLY A 1 92 ? -6.806 -10.832 21.864 1.00 97.25 92 GLY A O 1
ATOM 698 N N . GLN A 1 93 ? -5.190 -11.948 22.967 1.00 96.62 93 GLN A N 1
ATOM 699 C CA . GLN A 1 93 ? -5.062 -13.042 21.990 1.00 96.62 93 GLN A CA 1
ATOM 700 C C . GLN A 1 93 ? -6.344 -13.879 21.890 1.00 96.62 93 GLN A C 1
ATOM 702 O O . GLN A 1 93 ? -6.781 -14.216 20.795 1.00 96.62 93 GLN A O 1
ATOM 707 N N . ILE A 1 94 ? -6.976 -14.172 23.030 1.00 97.62 94 ILE A N 1
ATOM 708 C CA . ILE A 1 94 ? -8.251 -14.900 23.080 1.00 97.62 94 ILE A CA 1
ATOM 709 C C . ILE A 1 94 ? -9.360 -14.116 22.374 1.00 97.62 94 ILE A C 1
ATOM 711 O O . ILE A 1 94 ? -10.117 -14.688 21.597 1.00 97.62 94 ILE A O 1
ATOM 715 N N . LEU A 1 95 ? -9.454 -12.805 22.618 1.00 97.62 95 LEU A N 1
ATOM 716 C CA . LEU A 1 95 ? -10.450 -11.956 21.962 1.00 97.62 95 LEU A CA 1
ATOM 717 C C . LEU A 1 95 ? -10.228 -11.909 20.455 1.00 97.62 95 LEU A C 1
ATOM 719 O O . LEU A 1 95 ? -11.191 -12.027 19.707 1.00 97.62 95 LEU A O 1
ATOM 723 N N . GLU A 1 96 ? -8.978 -11.771 20.012 1.00 96.12 96 GLU A N 1
ATOM 724 C CA . GLU A 1 96 ? -8.659 -11.836 18.589 1.00 96.12 96 GLU A CA 1
ATOM 725 C C . GLU A 1 96 ? -9.118 -13.163 17.980 1.00 96.12 96 GLU A C 1
ATOM 727 O O . GLU A 1 96 ? -9.831 -13.142 16.986 1.00 96.12 96 GLU A O 1
ATOM 732 N N . SER A 1 97 ? -8.777 -14.299 18.598 1.00 95.19 97 SER A N 1
ATOM 733 C CA . SER A 1 97 ? -9.184 -15.624 18.114 1.00 95.19 97 SER A CA 1
ATOM 734 C C . SER A 1 97 ? -10.706 -15.728 17.976 1.00 95.19 97 SER A C 1
ATOM 736 O O . SER A 1 97 ? -11.215 -15.993 16.887 1.00 95.19 97 SER A O 1
ATOM 738 N N . ILE A 1 98 ? -11.440 -15.386 19.042 1.00 96.69 98 ILE A N 1
ATOM 739 C CA . ILE A 1 98 ? -12.908 -15.429 19.078 1.00 96.69 98 ILE A CA 1
ATOM 740 C C . ILE A 1 98 ? -13.519 -14.531 17.997 1.00 96.69 98 ILE A C 1
ATOM 742 O O . ILE A 1 98 ? -14.421 -14.955 17.278 1.00 96.69 98 ILE A O 1
ATOM 746 N N . PHE A 1 99 ? -13.061 -13.283 17.886 1.00 96.25 99 PHE A N 1
ATOM 747 C CA . PHE A 1 99 ? -13.668 -12.309 16.979 1.00 96.25 99 PHE A CA 1
ATOM 748 C C . PHE A 1 99 ? -13.147 -12.390 15.541 1.00 96.25 99 PHE A C 1
ATOM 750 O O . PHE A 1 99 ? -13.791 -11.845 14.651 1.00 96.25 99 PHE A O 1
ATOM 757 N N . SER A 1 100 ? -12.040 -13.091 15.289 1.00 90.25 100 SER A N 1
ATOM 758 C CA . SER A 1 100 ? -11.534 -13.337 13.933 1.00 90.25 100 SER A CA 1
ATOM 759 C C . SER A 1 100 ? -12.450 -14.237 13.100 1.00 90.25 100 SER A C 1
ATOM 761 O O . SER A 1 100 ? -12.428 -14.145 11.875 1.00 90.25 100 SER A O 1
ATOM 763 N N . ASP A 1 101 ? -13.286 -15.062 13.744 1.00 87.38 101 ASP A N 1
ATOM 764 C CA . ASP A 1 101 ? -14.356 -15.809 13.084 1.00 87.38 101 ASP A CA 1
ATOM 765 C C . ASP A 1 101 ? -15.595 -14.909 12.871 1.00 87.38 101 ASP A C 1
ATOM 767 O O . ASP A 1 101 ? -16.277 -14.558 13.845 1.00 87.38 101 ASP A O 1
ATOM 771 N N . PRO A 1 102 ? -15.970 -14.570 11.620 1.00 81.50 102 PRO A N 1
ATOM 772 C CA . PRO A 1 102 ? -17.090 -13.663 11.345 1.00 81.50 102 PRO A CA 1
ATOM 773 C C . PRO A 1 102 ? -18.438 -14.180 11.870 1.00 81.50 102 PRO A C 1
ATOM 775 O O . PRO A 1 102 ? -19.330 -13.405 12.238 1.00 81.50 102 PRO A O 1
ATOM 778 N N . VAL A 1 103 ? -18.611 -15.506 11.928 1.00 82.69 103 VAL A N 1
ATOM 779 C CA . VAL A 1 103 ? -19.836 -16.130 12.447 1.00 82.69 103 VAL A CA 1
ATOM 780 C C . VAL A 1 103 ? -19.948 -15.902 13.950 1.00 82.69 103 VAL A C 1
ATOM 782 O O . VAL A 1 103 ? -21.025 -15.585 14.455 1.00 82.69 103 VAL A O 1
ATOM 785 N N . THR A 1 104 ? -18.850 -16.050 14.679 1.00 91.88 104 THR A N 1
ATOM 786 C CA . THR A 1 104 ? -18.790 -15.783 16.111 1.00 91.88 104 THR A CA 1
ATOM 787 C C . THR A 1 104 ? -18.918 -14.298 16.417 1.00 91.88 104 THR A C 1
ATOM 789 O O . THR A 1 104 ? -19.743 -13.928 17.256 1.00 91.88 104 THR A O 1
ATOM 792 N N . HIS A 1 105 ? -18.190 -13.440 15.703 1.00 94.31 105 HIS A N 1
ATOM 793 C CA . HIS A 1 105 ? -18.287 -11.990 15.864 1.00 94.31 105 HIS A CA 1
ATOM 794 C C . HIS A 1 105 ? -19.721 -11.491 15.686 1.00 94.31 105 HIS A C 1
ATOM 796 O O . HIS A 1 105 ? -20.256 -10.854 16.592 1.00 94.31 105 HIS A O 1
ATOM 802 N N . SER A 1 106 ? -20.399 -11.894 14.609 1.00 91.44 106 SER A N 1
ATOM 803 C CA . SER A 1 106 ? -21.797 -11.513 14.353 1.00 91.44 106 SER A CA 1
ATOM 804 C C . SER A 1 106 ? -22.810 -12.105 15.342 1.00 91.44 106 SER A C 1
ATOM 806 O O . SER A 1 106 ? -23.926 -11.588 15.456 1.00 91.44 106 SER A O 1
ATOM 808 N N . LYS A 1 107 ? -22.465 -13.179 16.065 1.00 95.88 107 LYS A N 1
ATOM 809 C CA . LYS A 1 107 ? -23.290 -13.723 17.158 1.00 95.88 107 LYS A CA 1
ATOM 810 C C . LYS A 1 107 ? -23.141 -12.927 18.452 1.00 95.88 107 LYS A C 1
ATOM 812 O O . LYS A 1 107 ? -24.109 -12.869 19.204 1.00 95.88 107 LYS A O 1
ATOM 817 N N . ILE A 1 108 ? -21.965 -12.356 18.711 1.00 98.00 108 ILE A N 1
ATOM 818 C CA . ILE A 1 108 ? -21.629 -11.714 19.990 1.00 98.00 108 ILE A CA 1
ATOM 819 C C . ILE A 1 108 ? -21.815 -10.196 19.947 1.00 98.00 108 ILE A C 1
ATOM 821 O O . ILE A 1 108 ? -22.362 -9.630 20.893 1.00 98.00 108 ILE A O 1
ATOM 825 N N . MET A 1 109 ? -21.373 -9.541 18.875 1.00 97.75 109 MET A N 1
ATOM 826 C CA . MET A 1 109 ? -21.411 -8.085 18.724 1.00 97.75 109 MET A CA 1
ATOM 827 C C . MET A 1 109 ? -22.618 -7.652 17.895 1.00 97.75 109 MET A C 1
ATOM 829 O O . MET A 1 109 ? -23.025 -8.340 16.953 1.00 97.75 109 MET A O 1
ATOM 833 N N . GLU A 1 110 ? -23.189 -6.498 18.232 1.00 96.81 110 GLU A N 1
ATOM 834 C CA . GLU A 1 110 ? -24.129 -5.828 17.338 1.00 96.81 110 GLU A CA 1
ATOM 835 C C . GLU A 1 110 ? -23.448 -5.406 16.036 1.00 96.81 110 GLU A C 1
ATOM 837 O O . GLU A 1 110 ? -22.224 -5.303 15.954 1.00 96.81 110 GLU A O 1
ATOM 842 N N . ARG A 1 111 ? -24.249 -5.160 14.992 1.00 93.69 111 ARG A N 1
ATOM 843 C CA . ARG A 1 111 ? -23.693 -4.687 13.718 1.00 93.69 111 ARG A CA 1
ATOM 844 C C . ARG A 1 111 ? -22.956 -3.367 13.932 1.00 93.69 111 ARG A C 1
ATOM 846 O O . ARG A 1 111 ? -21.763 -3.318 13.676 1.00 93.69 111 ARG A O 1
ATOM 853 N N . ASN A 1 112 ? -23.644 -2.350 14.448 1.00 95.62 112 ASN A N 1
ATOM 854 C CA . ASN A 1 112 ? -22.996 -1.115 14.873 1.00 95.62 112 ASN A CA 1
ATOM 855 C C . ASN A 1 112 ? -22.475 -1.296 16.305 1.00 95.62 112 ASN A C 1
ATOM 857 O O . ASN A 1 112 ? -23.273 -1.538 17.211 1.00 95.62 112 ASN A O 1
ATOM 861 N N . HIS A 1 113 ? -21.157 -1.248 16.497 1.00 97.06 113 HIS A N 1
ATOM 862 C CA . HIS A 1 113 ? -20.535 -1.437 17.808 1.00 97.06 113 HIS A CA 1
ATOM 863 C C . HIS A 1 113 ? -19.219 -0.673 17.943 1.00 97.06 113 HIS A C 1
ATOM 865 O O . HIS A 1 113 ? -18.556 -0.361 16.954 1.00 97.06 113 HIS A O 1
ATOM 871 N N . VAL A 1 114 ? -18.811 -0.425 19.191 1.00 97.75 114 VAL A N 1
ATOM 872 C CA . VAL A 1 114 ? -17.575 0.303 19.515 1.00 97.75 114 VAL A CA 1
ATOM 873 C C . VAL A 1 114 ? -16.671 -0.512 20.435 1.00 97.75 114 VAL A C 1
ATOM 875 O O . VAL A 1 114 ? -17.118 -1.096 21.421 1.00 97.75 114 VAL A O 1
ATOM 878 N N . ILE A 1 115 ? -15.370 -0.509 20.162 1.00 98.00 115 ILE A N 1
ATOM 879 C CA . ILE A 1 115 ? -14.345 -1.101 21.022 1.00 98.00 115 ILE A CA 1
ATOM 880 C C . ILE A 1 115 ? -13.421 0.005 21.518 1.00 98.00 115 ILE A C 1
ATOM 882 O O . ILE A 1 115 ? -12.914 0.796 20.729 1.00 98.00 115 ILE A O 1
ATOM 886 N N . LEU A 1 116 ? -13.203 0.072 22.830 1.00 97.94 116 LEU A N 1
ATOM 887 C CA . LEU A 1 116 ? -12.397 1.109 23.476 1.00 97.94 116 LEU A CA 1
ATOM 888 C C . LEU A 1 116 ? -11.272 0.488 24.295 1.00 97.94 116 LEU A C 1
ATOM 890 O O . LEU A 1 116 ? -11.500 -0.456 25.051 1.00 97.94 116 LEU A O 1
ATOM 894 N N . THR A 1 117 ? -10.080 1.073 24.232 1.00 97.75 117 THR A N 1
ATOM 895 C CA . THR A 1 117 ? -8.971 0.718 25.124 1.00 97.75 117 THR A CA 1
ATOM 896 C C . THR A 1 117 ? -8.133 1.942 25.477 1.00 97.75 117 THR A C 1
ATOM 898 O O . THR A 1 117 ? -7.845 2.762 24.602 1.00 97.75 117 THR A O 1
ATOM 901 N N . PRO A 1 118 ? -7.678 2.090 26.732 1.00 97.19 118 PRO A N 1
ATOM 902 C CA . PRO A 1 118 ? -6.605 3.018 27.028 1.00 97.19 118 PRO A CA 1
ATOM 903 C C . PRO A 1 118 ? -5.314 2.511 26.373 1.00 97.19 118 PRO A C 1
ATOM 905 O O . PRO A 1 118 ? -5.080 1.301 26.277 1.00 97.19 118 PRO A O 1
ATOM 908 N N . VAL A 1 119 ? -4.462 3.439 25.945 1.00 93.88 119 VAL A N 1
ATOM 909 C CA . VAL A 1 119 ? -3.098 3.115 25.518 1.00 93.88 119 VAL A CA 1
ATOM 910 C C . VAL A 1 119 ? -2.225 3.105 26.765 1.00 93.88 119 VAL A C 1
ATOM 912 O O . VAL A 1 119 ? -2.041 4.136 27.415 1.00 93.88 119 VAL A O 1
ATOM 915 N N . VAL A 1 120 ? -1.708 1.930 27.106 1.00 92.75 120 VAL A N 1
ATOM 916 C CA . VAL A 1 120 ? -0.785 1.740 28.226 1.00 92.75 120 VAL A CA 1
ATOM 917 C C . VAL A 1 120 ? 0.639 1.839 27.684 1.00 92.75 120 VAL A C 1
ATOM 919 O O . VAL A 1 120 ? 0.958 1.247 26.651 1.00 92.75 120 VAL A O 1
ATOM 922 N N . GLU A 1 121 ? 1.489 2.632 28.340 1.00 91.69 121 GLU A N 1
ATOM 923 C CA . GLU A 1 121 ? 2.901 2.726 27.960 1.00 91.69 121 GLU A CA 1
ATOM 924 C C . GLU A 1 121 ? 3.534 1.325 27.982 1.00 91.69 121 GLU A C 1
ATOM 926 O O . GLU A 1 121 ? 3.256 0.536 28.877 1.00 91.69 121 GLU A O 1
ATOM 931 N N . GLU A 1 122 ? 4.355 1.014 26.975 1.00 92.88 122 GLU A N 1
ATOM 932 C CA . GLU A 1 122 ? 5.002 -0.298 26.774 1.00 92.88 122 GLU A CA 1
ATOM 933 C C . GLU A 1 122 ? 4.083 -1.446 26.291 1.00 92.88 122 GLU A C 1
ATOM 935 O O . GLU A 1 122 ? 4.588 -2.487 25.872 1.00 92.88 122 GLU A O 1
ATOM 940 N N . GLU A 1 123 ? 2.759 -1.258 26.214 1.00 95.12 123 GLU A N 1
ATOM 941 C CA . GLU A 1 123 ? 1.813 -2.279 25.729 1.00 95.12 123 GLU A CA 1
ATOM 942 C C . GLU A 1 123 ? 1.307 -1.999 24.305 1.00 95.12 123 GLU A C 1
ATOM 944 O O . GLU A 1 123 ? 0.131 -1.712 24.069 1.00 95.12 123 GLU A O 1
ATOM 949 N N . ALA A 1 124 ? 2.189 -2.133 23.313 1.00 94.75 124 ALA A N 1
ATOM 950 C CA . ALA A 1 124 ? 1.831 -1.900 21.907 1.00 94.75 124 ALA A CA 1
ATOM 951 C C . ALA A 1 124 ? 0.725 -2.840 21.381 1.00 94.75 124 ALA A C 1
ATOM 953 O O . ALA A 1 124 ? 0.018 -2.500 20.432 1.00 94.75 124 ALA A O 1
ATOM 954 N N . TRP A 1 125 ? 0.551 -4.011 22.003 1.00 97.06 125 TRP A N 1
ATOM 955 C CA . TRP A 1 125 ? -0.383 -5.042 21.552 1.00 97.06 125 TRP A CA 1
ATOM 956 C C . TRP A 1 125 ? -1.845 -4.584 21.526 1.00 97.06 125 TRP A C 1
ATOM 958 O O . TRP A 1 125 ? -2.607 -5.076 20.702 1.00 97.06 125 TRP A O 1
ATOM 968 N N . ARG A 1 126 ? -2.246 -3.634 22.383 1.00 96.88 126 ARG A N 1
ATOM 969 C CA . ARG A 1 126 ? -3.628 -3.123 22.417 1.00 96.88 126 ARG A CA 1
ATOM 970 C C . ARG A 1 126 ? -3.972 -2.367 21.145 1.00 96.88 126 ARG A C 1
ATOM 972 O O . ARG A 1 126 ? -5.020 -2.602 20.559 1.00 96.88 126 ARG A O 1
ATOM 979 N N . ASN A 1 127 ? -3.060 -1.506 20.698 1.00 95.12 127 ASN A N 1
ATOM 980 C CA . ASN A 1 127 ? -3.231 -0.755 19.457 1.00 95.12 127 ASN A CA 1
ATOM 981 C C . ASN A 1 127 ? -3.216 -1.699 18.255 1.00 95.12 127 ASN A C 1
ATOM 983 O O . ASN A 1 127 ? -4.022 -1.536 17.348 1.00 95.12 127 ASN A O 1
ATOM 987 N N . VAL A 1 128 ? -2.348 -2.718 18.280 1.00 96.00 128 VAL A N 1
ATOM 988 C CA . VAL A 1 128 ? -2.335 -3.770 17.252 1.00 96.00 128 VAL A CA 1
ATOM 989 C C . VAL A 1 128 ? -3.664 -4.526 17.230 1.00 96.00 128 VAL A C 1
ATOM 991 O O . VAL A 1 128 ? -4.196 -4.764 16.155 1.00 96.00 128 VAL A O 1
ATOM 994 N N . LEU A 1 129 ? -4.233 -4.864 18.389 1.00 97.25 129 LEU A N 1
ATOM 995 C CA . LEU A 1 129 ? -5.524 -5.547 18.471 1.00 97.25 129 LEU A CA 1
ATOM 996 C C . LEU A 1 129 ? -6.662 -4.680 17.916 1.00 97.25 129 LEU A C 1
ATOM 998 O O . LEU A 1 129 ? -7.456 -5.168 17.120 1.00 97.25 129 LEU A O 1
ATOM 1002 N N . ILE A 1 130 ? -6.723 -3.397 18.288 1.00 97.44 130 ILE A N 1
ATOM 1003 C CA . ILE A 1 130 ? -7.697 -2.446 17.727 1.00 97.44 130 ILE A CA 1
ATOM 1004 C C . ILE A 1 130 ? -7.531 -2.317 16.209 1.00 97.44 130 ILE A C 1
ATOM 1006 O O . ILE A 1 130 ? -8.523 -2.272 15.485 1.00 97.44 130 ILE A O 1
ATOM 1010 N N . ASP A 1 131 ? -6.295 -2.303 15.707 1.00 95.62 131 ASP A N 1
ATOM 1011 C CA . ASP A 1 131 ? -6.055 -2.269 14.267 1.00 95.62 131 ASP A CA 1
ATOM 1012 C C . ASP A 1 131 ? -6.486 -3.569 13.575 1.00 95.62 131 ASP A C 1
ATOM 1014 O O . ASP A 1 131 ? -7.090 -3.497 12.513 1.00 95.62 131 ASP A O 1
ATOM 1018 N N . ARG A 1 132 ? -6.307 -4.741 14.203 1.00 95.38 132 ARG A N 1
ATOM 1019 C CA . ARG A 1 132 ? -6.831 -6.019 13.681 1.00 95.38 132 ARG A CA 1
ATOM 1020 C C . ARG A 1 132 ? -8.352 -6.036 13.584 1.00 95.38 132 ARG A C 1
ATOM 1022 O O . ARG A 1 132 ? -8.888 -6.602 12.634 1.00 95.38 132 ARG A O 1
ATOM 1029 N N . PHE A 1 133 ? -9.066 -5.374 14.498 1.00 95.38 133 PHE A N 1
ATOM 1030 C CA . PHE A 1 133 ? -10.516 -5.213 14.338 1.00 95.38 133 PHE A CA 1
ATOM 1031 C C . PHE A 1 133 ? -10.878 -4.496 13.031 1.00 95.38 133 PHE A C 1
ATOM 1033 O O . PHE A 1 133 ? -11.844 -4.880 12.376 1.00 95.38 133 PHE A O 1
ATOM 1040 N N . ARG A 1 134 ? -10.061 -3.525 12.612 1.00 94.50 134 ARG A N 1
ATOM 1041 C CA . ARG A 1 134 ? -10.215 -2.788 11.352 1.00 94.50 134 ARG A CA 1
ATOM 1042 C C . ARG A 1 134 ? -9.686 -3.548 10.130 1.00 94.50 134 ARG A C 1
ATOM 1044 O O . ARG A 1 134 ? -10.246 -3.407 9.051 1.00 94.50 134 ARG A O 1
ATOM 1051 N N . THR A 1 135 ? -8.589 -4.296 10.250 1.00 90.31 135 THR A N 1
ATOM 1052 C CA . THR A 1 135 ? -7.915 -4.904 9.084 1.00 90.31 135 THR A CA 1
ATOM 1053 C C . THR A 1 135 ? -8.248 -6.359 8.838 1.00 90.31 135 THR A C 1
ATOM 1055 O O . THR A 1 135 ? -8.024 -6.820 7.723 1.00 90.31 135 THR A O 1
ATOM 1058 N N . ASP A 1 136 ? -8.726 -7.080 9.854 1.00 88.69 136 ASP A N 1
ATOM 1059 C CA . ASP A 1 136 ? -8.880 -8.537 9.803 1.00 88.69 136 ASP A CA 1
ATOM 1060 C C . ASP A 1 136 ? -10.312 -8.979 10.137 1.00 88.69 136 ASP A C 1
ATOM 1062 O O . ASP A 1 136 ? -10.763 -9.994 9.608 1.00 88.69 136 ASP A O 1
ATOM 1066 N N . ILE A 1 137 ? -11.022 -8.227 10.991 1.00 89.81 137 ILE A N 1
ATOM 1067 C CA . ILE A 1 137 ? -12.355 -8.598 11.500 1.00 89.81 137 ILE A CA 1
ATOM 1068 C C . ILE A 1 137 ? -13.464 -7.868 10.730 1.00 89.81 137 ILE A C 1
ATOM 1070 O O . ILE A 1 137 ? -14.343 -8.504 10.153 1.00 89.81 137 ILE A O 1
ATOM 1074 N N . VAL A 1 138 ? -13.416 -6.534 10.668 1.00 89.81 138 VAL A N 1
ATOM 1075 C CA . VAL A 1 138 ? -14.361 -5.706 9.904 1.00 89.81 138 VAL A CA 1
ATOM 1076 C C . VAL A 1 138 ? -13.599 -5.024 8.776 1.00 89.81 138 VAL A C 1
ATOM 1078 O O . VAL A 1 138 ? -13.113 -3.910 8.918 1.00 89.81 138 VAL A O 1
ATOM 1081 N N . LEU A 1 139 ? -13.462 -5.734 7.657 1.00 78.81 139 LEU A N 1
ATOM 1082 C CA . LEU A 1 139 ? -12.552 -5.346 6.577 1.00 78.81 139 LEU A CA 1
ATOM 1083 C C . LEU A 1 139 ? -12.978 -4.087 5.827 1.00 78.81 139 LEU A C 1
ATOM 1085 O O . LEU A 1 139 ? -12.127 -3.328 5.383 1.00 78.81 139 LEU A O 1
ATOM 1089 N N . PHE A 1 140 ? -14.277 -3.909 5.618 1.00 80.88 140 PHE A N 1
ATOM 1090 C CA . PHE A 1 140 ? -14.799 -2.959 4.641 1.00 80.88 140 PHE A CA 1
ATOM 1091 C C . PHE A 1 140 ? -15.187 -1.614 5.256 1.00 80.88 140 PHE A C 1
ATOM 1093 O O . PHE A 1 140 ? -15.204 -1.446 6.475 1.00 80.88 140 PHE A O 1
ATOM 1100 N N . ASP A 1 141 ? -15.507 -0.663 4.378 1.00 71.50 141 ASP A N 1
ATOM 1101 C CA . ASP A 1 141 ? -15.961 0.676 4.743 1.00 71.50 141 ASP A CA 1
ATOM 1102 C C . ASP A 1 141 ? -17.070 0.651 5.811 1.00 71.50 141 ASP A C 1
ATOM 1104 O O . ASP A 1 141 ? -17.948 -0.220 5.818 1.00 71.50 141 ASP A O 1
ATOM 1108 N N . GLY A 1 142 ? -16.970 1.596 6.746 1.00 85.81 142 GLY A N 1
ATOM 1109 C CA . GLY A 1 142 ? -17.653 1.571 8.039 1.00 85.81 142 GLY A CA 1
ATOM 1110 C C . GLY A 1 142 ? -16.776 1.083 9.201 1.00 85.81 142 GLY A C 1
ATOM 1111 O O . GLY A 1 142 ? -17.246 1.053 10.330 1.00 85.81 142 GLY A O 1
ATOM 1112 N N . ALA A 1 143 ? -15.519 0.704 8.972 1.00 93.94 143 ALA A N 1
ATOM 1113 C CA . ALA A 1 143 ? -14.577 0.289 10.013 1.00 93.94 143 ALA A CA 1
ATOM 1114 C C . ALA A 1 143 ? -13.609 1.425 10.382 1.00 93.94 143 ALA A C 1
ATOM 1116 O O . ALA A 1 143 ? -12.550 1.582 9.778 1.00 93.94 143 ALA A O 1
ATOM 1117 N N . TYR A 1 144 ? -13.935 2.216 11.399 1.00 96.88 144 TYR A N 1
ATOM 1118 C CA . TYR A 1 144 ? -13.138 3.379 11.785 1.00 96.88 144 TYR A CA 1
ATOM 1119 C C . TYR A 1 144 ? -12.269 3.092 13.002 1.00 96.88 144 TYR A C 1
ATOM 1121 O O . TYR A 1 144 ? -12.767 2.676 14.044 1.00 96.88 144 TYR A O 1
ATOM 1129 N N . ARG A 1 145 ? -10.973 3.391 12.912 1.00 96.88 145 ARG A N 1
ATOM 1130 C CA . ARG A 1 145 ? -10.065 3.469 14.060 1.00 96.88 145 ARG A CA 1
ATOM 1131 C C . ARG A 1 145 ? -9.698 4.923 14.314 1.00 96.88 145 ARG A C 1
ATOM 1133 O O . ARG A 1 145 ? -9.375 5.644 13.372 1.00 96.88 145 ARG A O 1
ATOM 1140 N N . ALA A 1 146 ? -9.679 5.333 15.578 1.00 98.00 146 ALA A N 1
ATOM 1141 C CA . ALA A 1 146 ? -9.110 6.616 15.969 1.00 98.00 146 ALA A CA 1
ATOM 1142 C C . ALA A 1 146 ? -8.229 6.491 17.213 1.00 98.00 146 ALA A C 1
ATOM 1144 O O . ALA A 1 146 ? -8.601 5.858 18.203 1.00 98.00 146 ALA A O 1
ATOM 1145 N N . ASP A 1 147 ? -7.081 7.160 17.168 1.00 97.69 147 ASP A N 1
ATOM 1146 C CA . ASP A 1 147 ? -6.193 7.308 18.313 1.00 97.69 147 ASP A CA 1
ATOM 1147 C C . ASP A 1 147 ? -6.336 8.721 18.878 1.00 97.69 147 ASP A C 1
ATOM 1149 O O . ASP A 1 147 ? -6.128 9.733 18.201 1.00 97.69 147 ASP A O 1
ATOM 1153 N N . LEU A 1 148 ? -6.731 8.782 20.145 1.00 97.69 148 LEU A N 1
ATOM 1154 C CA . LEU A 1 148 ? -7.081 10.000 20.854 1.00 97.69 148 LEU A CA 1
ATOM 1155 C C . LEU A 1 148 ? -6.070 10.288 21.952 1.00 97.69 148 LEU A C 1
ATOM 1157 O O . LEU A 1 148 ? -5.658 9.401 22.706 1.00 97.69 148 LEU A O 1
ATOM 1161 N N . ARG A 1 149 ? -5.746 11.567 22.111 1.00 97.12 149 ARG A N 1
ATOM 1162 C CA . ARG A 1 149 ? -4.900 12.070 23.183 1.00 97.12 149 ARG A CA 1
ATOM 1163 C C . ARG A 1 149 ? -5.599 13.217 23.901 1.00 97.12 149 ARG A C 1
ATOM 1165 O O . ARG A 1 149 ? -6.055 14.164 23.279 1.00 97.12 149 ARG A O 1
ATOM 1172 N N . PHE A 1 150 ? -5.659 13.151 25.223 1.00 96.69 150 PHE A N 1
ATOM 1173 C CA . PHE A 1 150 ? -6.300 14.159 26.064 1.00 96.69 150 PHE A CA 1
ATOM 1174 C C . PHE A 1 150 ? -5.263 14.825 26.952 1.00 96.69 150 PHE A C 1
ATOM 1176 O O . PHE A 1 150 ? -4.529 14.131 27.654 1.00 96.69 150 PHE A O 1
ATOM 1183 N N . PHE A 1 151 ? -5.222 16.154 26.956 1.00 96.56 151 PHE A N 1
ATOM 1184 C CA . PHE A 1 151 ? -4.266 16.927 27.745 1.00 96.56 151 PHE A CA 1
ATOM 1185 C C . PHE A 1 151 ? -4.953 17.709 28.846 1.00 96.56 151 PHE A C 1
ATOM 1187 O O . PHE A 1 151 ? -6.011 18.301 28.640 1.00 96.56 151 PHE A O 1
ATOM 1194 N N . LYS A 1 152 ? -4.288 17.816 29.992 1.00 95.81 152 LYS A N 1
ATOM 1195 C CA . LYS A 1 152 ? -4.642 18.824 30.980 1.00 95.81 152 LYS A CA 1
ATOM 1196 C C . LYS A 1 152 ? -3.964 20.139 30.605 1.00 95.81 152 LYS A C 1
ATOM 1198 O O . LYS A 1 152 ? -2.760 20.180 30.363 1.00 95.81 152 LYS A O 1
ATOM 1203 N N . MET A 1 153 ? -4.732 21.221 30.561 1.00 93.50 153 MET A N 1
ATOM 1204 C CA . MET A 1 153 ? -4.181 22.553 30.324 1.00 93.50 153 MET A CA 1
ATOM 1205 C C . MET A 1 153 ? -3.816 23.193 31.664 1.00 93.50 153 MET A C 1
ATOM 1207 O O . MET A 1 153 ? -4.704 23.572 32.427 1.00 93.50 153 MET A O 1
ATOM 1211 N N . ASP A 1 154 ? -2.519 23.336 31.948 1.00 92.25 154 ASP A N 1
ATOM 1212 C CA . ASP A 1 154 ? -2.030 24.170 33.052 1.00 92.25 154 ASP A CA 1
ATOM 1213 C C . ASP A 1 154 ? -1.303 25.386 32.476 1.00 92.25 154 ASP A C 1
ATOM 1215 O O . ASP A 1 154 ? -0.310 25.270 31.755 1.00 92.25 154 ASP A O 1
ATOM 1219 N N . SER A 1 155 ? -1.824 26.582 32.758 1.00 90.88 155 SER A N 1
ATOM 1220 C CA . SER A 1 155 ? -1.188 27.847 32.369 1.00 90.88 155 SER A CA 1
ATOM 1221 C C . SER A 1 155 ? -0.895 27.962 30.859 1.00 90.88 155 SER A C 1
ATOM 1223 O O . SER A 1 155 ? 0.079 28.591 30.445 1.00 90.88 155 SER A O 1
ATOM 1225 N N . GLY A 1 156 ? -1.733 27.333 30.026 1.00 89.50 156 GLY A N 1
ATOM 1226 C CA . GLY A 1 156 ? -1.581 27.294 28.567 1.00 89.50 156 GLY A CA 1
ATOM 1227 C C . GLY A 1 156 ? -0.550 26.284 28.049 1.00 89.50 156 GLY A C 1
ATOM 1228 O O . GLY A 1 156 ? -0.281 26.263 26.849 1.00 89.50 156 GLY A O 1
ATOM 1229 N N . LYS A 1 157 ? 0.029 25.447 28.918 1.00 91.19 157 LYS A N 1
ATOM 1230 C CA . LYS A 1 157 ? 0.890 24.325 28.534 1.00 91.19 157 LYS A CA 1
ATOM 1231 C C . LYS A 1 157 ? 0.124 23.008 28.650 1.00 91.19 157 LYS A C 1
ATOM 1233 O O . LYS A 1 157 ? -0.633 22.800 29.594 1.00 91.19 157 LYS A O 1
ATOM 1238 N N . LYS A 1 158 ? 0.350 22.124 27.674 1.00 92.44 158 LYS A N 1
ATOM 1239 C CA . LYS A 1 158 ? -0.159 20.751 27.666 1.00 92.44 158 LYS A CA 1
ATOM 1240 C C . LYS A 1 158 ? 0.625 19.926 28.694 1.00 92.44 158 LYS A C 1
ATOM 1242 O O . LYS A 1 158 ? 1.807 19.657 28.483 1.00 92.44 158 LYS A O 1
ATOM 1247 N N . GLU A 1 159 ? -0.021 19.539 29.788 1.00 89.06 159 GLU A N 1
ATOM 1248 C CA . GLU A 1 159 ? 0.516 18.628 30.804 1.00 89.06 159 GLU A CA 1
ATOM 1249 C C . GLU A 1 159 ? -0.245 17.303 30.785 1.00 89.06 159 GLU A C 1
ATOM 1251 O O . GLU A 1 159 ? -1.454 17.304 30.571 1.00 89.06 159 GLU A O 1
ATOM 1256 N N . SER A 1 160 ? 0.464 16.194 31.043 1.00 77.88 160 SER A N 1
ATOM 1257 C CA . SER A 1 160 ? -0.050 14.814 31.161 1.00 77.88 160 SER A CA 1
ATOM 1258 C C . SER A 1 160 ? -1.044 14.393 30.069 1.00 77.88 160 SER A C 1
ATOM 1260 O O . SER A 1 160 ? -2.190 14.835 30.046 1.00 77.88 160 SER A O 1
ATOM 1262 N N . SER A 1 161 ? -0.638 13.481 29.188 1.00 88.44 161 SER A N 1
ATOM 1263 C CA . SER A 1 161 ? -1.544 12.950 28.171 1.00 88.44 161 SER A CA 1
ATOM 1264 C C . SER A 1 161 ? -2.181 11.636 28.611 1.00 88.44 161 SER A C 1
ATOM 1266 O O . SER A 1 161 ? -1.458 10.674 28.867 1.00 88.44 161 SER A O 1
ATOM 1268 N N . LEU A 1 162 ? -3.510 11.564 28.626 1.00 94.62 162 LEU A N 1
ATOM 1269 C CA . LEU A 1 162 ? -4.225 10.288 28.599 1.00 94.62 162 LEU A CA 1
ATOM 1270 C C . LEU A 1 162 ? -4.415 9.889 27.137 1.00 94.62 162 LEU A C 1
ATOM 1272 O O . LEU A 1 162 ? -4.822 10.720 26.328 1.00 94.62 162 LEU A O 1
ATOM 1276 N N . LYS A 1 163 ? -4.132 8.637 26.796 1.00 96.81 163 LYS A N 1
ATOM 1277 C CA . LYS A 1 163 ? -4.277 8.134 25.432 1.00 96.81 163 LYS A CA 1
ATOM 1278 C C . LYS A 1 163 ? -5.313 7.026 25.370 1.00 96.81 163 LYS A C 1
ATOM 1280 O O . LYS A 1 163 ? -5.346 6.169 26.252 1.00 96.81 163 LYS A O 1
ATOM 1285 N N . TRP A 1 164 ? -6.122 7.044 24.324 1.00 97.56 164 TRP A N 1
ATOM 1286 C CA . TRP A 1 164 ? -7.134 6.036 24.039 1.00 97.56 164 TRP A CA 1
ATOM 1287 C C . TRP A 1 164 ? -7.056 5.638 22.578 1.00 97.56 164 TRP A C 1
ATOM 1289 O O . TRP A 1 164 ? -6.821 6.486 21.726 1.00 97.56 164 TRP A O 1
ATOM 1299 N N . SER A 1 165 ? -7.285 4.362 22.309 1.00 97.88 165 SER A N 1
ATOM 1300 C CA . SER A 1 165 ? -7.542 3.861 20.968 1.00 97.88 165 SER A CA 1
ATOM 1301 C C . SER A 1 165 ? -8.979 3.359 20.927 1.00 97.88 165 SER A C 1
ATOM 1303 O O . SER A 1 165 ? -9.464 2.751 21.892 1.00 97.88 165 SER A O 1
ATOM 1305 N N . LEU A 1 166 ? -9.677 3.672 19.843 1.00 97.44 166 LEU A N 1
ATOM 1306 C CA . LEU A 1 166 ? -11.040 3.225 19.612 1.00 97.44 166 LEU A CA 1
ATOM 1307 C C . LEU A 1 166 ? -11.184 2.620 18.228 1.00 97.44 166 LEU A C 1
ATOM 1309 O O . LEU A 1 166 ? -10.526 3.048 17.281 1.00 97.44 166 LEU A O 1
ATOM 1313 N N . PHE A 1 167 ? -12.106 1.676 18.134 1.00 97.94 167 PHE A N 1
ATOM 1314 C CA . PHE A 1 167 ? -12.622 1.135 16.893 1.00 97.94 167 PHE A CA 1
ATOM 1315 C C . PHE A 1 167 ? -14.147 1.274 16.883 1.00 97.94 167 PHE A C 1
ATOM 1317 O O . PHE A 1 167 ? -14.786 1.004 17.897 1.00 97.94 167 PHE A O 1
ATOM 1324 N N . SER A 1 168 ? -14.718 1.708 15.765 1.00 97.62 168 SER A N 1
ATOM 1325 C CA . SER A 1 168 ? -16.158 1.809 15.529 1.00 97.62 168 SER A CA 1
ATOM 1326 C C . SER A 1 168 ? -16.503 1.062 14.247 1.00 97.62 168 SER A C 1
ATOM 1328 O O . SER A 1 168 ? -15.846 1.268 13.227 1.00 97.62 168 SER A O 1
ATOM 1330 N N . ALA A 1 169 ? -17.508 0.193 14.300 1.00 96.56 169 ALA A N 1
ATOM 1331 C CA . ALA A 1 169 ? -17.980 -0.574 13.155 1.00 96.56 169 ALA A CA 1
ATOM 1332 C C . ALA A 1 169 ? -19.354 -0.078 12.702 1.00 96.56 169 ALA A C 1
ATOM 1334 O O . ALA A 1 169 ? -20.262 0.037 13.515 1.00 96.56 169 ALA A O 1
ATOM 1335 N N . TYR A 1 170 ? -19.520 0.126 11.397 1.00 94.19 170 TYR A N 1
ATOM 1336 C CA . TYR A 1 170 ? -20.754 0.522 10.715 1.00 94.19 170 TYR A CA 1
ATOM 1337 C C . TYR A 1 170 ? -21.449 1.753 11.329 1.00 94.19 170 TYR A C 1
ATOM 1339 O O . TYR A 1 170 ? -22.677 1.788 11.438 1.00 94.19 170 TYR A O 1
ATOM 1347 N N . ASP A 1 171 ? -20.662 2.749 11.743 1.00 93.75 171 ASP A N 1
ATOM 1348 C CA . ASP A 1 171 ? -21.153 4.055 12.194 1.00 93.75 171 ASP A CA 1
ATOM 1349 C C . ASP A 1 171 ? -21.081 5.074 11.049 1.00 93.75 171 ASP A C 1
ATOM 1351 O O . ASP A 1 171 ? -20.060 5.732 10.850 1.00 93.75 171 ASP A O 1
ATOM 1355 N N . ASP A 1 172 ? -22.176 5.203 10.297 1.00 91.00 172 ASP A N 1
ATOM 1356 C CA . ASP A 1 172 ? -22.270 6.103 9.136 1.00 91.00 172 ASP A CA 1
ATOM 1357 C C . ASP A 1 172 ? -22.039 7.588 9.504 1.00 91.00 172 ASP A C 1
ATOM 1359 O O . ASP A 1 172 ? -21.669 8.395 8.651 1.00 91.00 172 ASP A O 1
ATOM 1363 N N . ASP A 1 173 ? -22.209 7.950 10.782 1.00 93.12 173 ASP A N 1
ATOM 1364 C CA . ASP A 1 173 ? -22.031 9.302 11.324 1.00 93.12 173 ASP A CA 1
ATOM 1365 C C . ASP A 1 173 ? -20.780 9.426 12.216 1.00 93.12 173 ASP A C 1
ATOM 1367 O O . ASP A 1 173 ? -20.646 10.377 12.996 1.00 93.12 173 ASP A O 1
ATOM 1371 N N . PHE A 1 174 ? -19.819 8.505 12.076 1.00 94.56 174 PHE A N 1
ATOM 1372 C CA . PHE A 1 174 ? -18.640 8.396 12.940 1.00 94.56 174 PHE A CA 1
ATOM 1373 C C . PHE A 1 174 ? -17.930 9.725 13.211 1.00 94.56 174 PHE A C 1
ATOM 1375 O O . PHE A 1 174 ? -17.653 10.065 14.361 1.00 94.56 174 PHE A O 1
ATOM 1382 N N . PHE A 1 175 ? -17.645 10.517 12.174 1.00 95.25 175 PHE A N 1
ATOM 1383 C CA . PHE A 1 175 ? -16.930 11.786 12.341 1.00 95.25 175 PHE A CA 1
ATOM 1384 C C . PHE A 1 175 ? -17.743 12.820 13.132 1.00 95.25 175 PHE A C 1
ATOM 1386 O O . PHE A 1 175 ? -17.179 13.551 13.953 1.00 95.25 175 PHE A O 1
ATOM 1393 N N . ASN A 1 176 ? -19.063 12.859 12.926 1.00 94.06 176 ASN A N 1
ATOM 1394 C CA . ASN A 1 176 ? -19.972 13.735 13.661 1.00 94.06 176 ASN A CA 1
ATOM 1395 C C . ASN A 1 176 ? -20.066 13.296 15.129 1.00 94.06 176 ASN A C 1
ATOM 1397 O O . ASN A 1 176 ? -19.912 14.124 16.034 1.00 94.06 176 ASN A O 1
ATOM 1401 N N . HIS A 1 177 ? -20.242 11.993 15.374 1.00 94.56 177 HIS A N 1
ATOM 1402 C CA . HIS A 1 177 ? -20.271 11.411 16.715 1.00 94.56 177 HIS A CA 1
ATOM 1403 C C . HIS A 1 177 ? -18.952 11.614 17.460 1.00 94.56 177 HIS A C 1
ATOM 1405 O O . HIS A 1 177 ? -18.961 12.030 18.623 1.00 94.56 177 HIS A O 1
ATOM 1411 N N . LEU A 1 178 ? -17.813 11.405 16.797 1.00 96.38 178 LEU A N 1
ATOM 1412 C CA . LEU A 1 178 ? -16.492 11.641 17.366 1.00 96.38 178 LEU A CA 1
ATOM 1413 C C . LEU A 1 178 ? -16.312 13.120 17.719 1.00 96.38 178 LEU A C 1
ATOM 1415 O O . LEU A 1 178 ? -15.984 13.436 18.860 1.00 96.38 178 LEU A O 1
ATOM 1419 N N . SER A 1 179 ? -16.586 14.041 16.791 1.00 96.62 179 SER A N 1
ATOM 1420 C CA . SER A 1 179 ? -16.467 15.487 17.034 1.00 96.62 179 SER A CA 1
ATOM 1421 C C . SER A 1 179 ? -17.354 15.964 18.193 1.00 96.62 179 SER A C 1
ATOM 1423 O O . SER A 1 179 ? -16.898 16.701 19.078 1.00 96.62 179 SER A O 1
ATOM 1425 N N . SER A 1 180 ? -18.604 15.492 18.234 1.00 95.62 180 SER A N 1
ATOM 1426 C CA . SER A 1 180 ? -19.537 15.777 19.325 1.00 95.62 180 SER A CA 1
ATOM 1427 C C . SER A 1 180 ? -19.023 15.223 20.657 1.00 95.62 180 SER A C 1
ATOM 1429 O O . SER A 1 180 ? -18.971 15.950 21.650 1.00 95.62 180 SER A O 1
ATOM 1431 N N . THR A 1 181 ? -18.541 13.977 20.667 1.00 95.56 181 THR A N 1
ATOM 1432 C CA . THR A 1 181 ? -17.978 13.322 21.856 1.00 95.56 181 THR A CA 1
ATOM 1433 C C . THR A 1 181 ? -16.775 14.083 22.405 1.00 95.56 181 THR A C 1
ATOM 1435 O O . THR A 1 181 ? -16.694 14.333 23.608 1.00 95.56 181 THR A O 1
ATOM 1438 N N . LEU A 1 182 ? -15.841 14.487 21.540 1.00 96.75 182 LEU A N 1
ATOM 1439 C CA . LEU A 1 182 ? -14.657 15.244 21.947 1.00 96.75 182 LEU A CA 1
ATOM 1440 C C . LEU A 1 182 ? -15.034 16.618 22.521 1.00 96.75 182 LEU A C 1
ATOM 1442 O O . LEU A 1 182 ? -14.449 17.039 23.520 1.00 96.75 182 LEU A O 1
ATOM 1446 N N . SER A 1 183 ? -16.041 17.284 21.947 1.00 96.31 183 SER A N 1
ATOM 1447 C CA . SER A 1 183 ? -16.586 18.536 22.489 1.00 96.31 183 SER A CA 1
ATOM 1448 C C . SER A 1 183 ? -17.181 18.336 23.887 1.00 96.31 183 SER A C 1
ATOM 1450 O O . SER A 1 183 ? -16.828 19.071 24.809 1.00 96.31 183 SER A O 1
ATOM 1452 N N . VAL A 1 184 ? -17.999 17.294 24.080 1.00 94.94 184 VAL A N 1
ATOM 1453 C CA . VAL A 1 184 ? -18.595 16.964 25.386 1.00 94.94 184 VAL A CA 1
ATOM 1454 C C . VAL A 1 184 ? -17.516 16.674 26.429 1.00 94.94 184 VAL A C 1
ATOM 1456 O O . VAL A 1 184 ? -17.581 17.224 27.524 1.00 94.94 184 VAL A O 1
ATOM 1459 N N . ILE A 1 185 ? -16.495 15.877 26.089 1.00 94.56 185 ILE A N 1
ATOM 1460 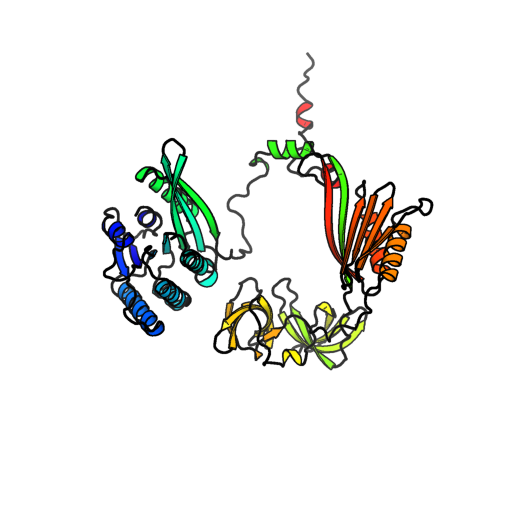C CA . ILE A 1 185 ? -15.376 15.570 26.998 1.00 94.56 185 ILE A CA 1
ATOM 1461 C C . ILE A 1 185 ? -14.633 16.843 27.399 1.00 94.56 185 ILE A C 1
ATOM 1463 O O . ILE A 1 185 ? -14.287 17.022 28.571 1.00 94.56 185 ILE A O 1
ATOM 1467 N N . LYS A 1 186 ? -14.379 17.739 26.442 1.00 95.94 186 LYS A N 1
ATOM 1468 C CA . LYS A 1 186 ? -13.709 19.012 26.710 1.00 95.94 186 LYS A CA 1
ATOM 1469 C C . LYS A 1 186 ? -14.514 19.873 27.677 1.00 95.94 186 LYS A C 1
ATOM 1471 O O . LYS A 1 186 ? -13.948 20.424 28.620 1.00 95.94 186 LYS A O 1
ATOM 1476 N N . GLU A 1 187 ? -15.823 19.962 27.472 1.00 95.62 187 GLU A N 1
ATOM 1477 C CA . GLU A 1 187 ? -16.725 20.736 28.326 1.00 95.62 187 GLU A CA 1
ATOM 1478 C C . GLU A 1 187 ? -16.883 20.129 29.729 1.00 95.62 187 GLU A C 1
ATOM 1480 O O . GLU A 1 187 ? -16.876 20.866 30.716 1.00 95.62 187 GLU A O 1
ATOM 1485 N N . SER A 1 188 ? -16.989 18.801 29.840 1.00 93.69 188 SER A N 1
ATOM 1486 C CA . SER A 1 188 ? -17.237 18.098 31.106 1.00 93.69 188 SER A CA 1
ATOM 1487 C C . SER A 1 188 ? -15.985 17.965 31.979 1.00 93.69 188 SER A C 1
ATOM 1489 O O . SER A 1 188 ? -16.063 18.087 33.204 1.00 93.69 188 SER A O 1
ATOM 1491 N N . THR A 1 189 ? -14.825 17.711 31.367 1.00 93.31 189 THR A N 1
ATOM 1492 C CA . THR A 1 189 ? -13.579 17.392 32.086 1.00 93.31 189 THR A CA 1
ATOM 1493 C C . THR A 1 189 ? -12.558 18.526 32.081 1.00 93.31 189 THR A C 1
ATOM 1495 O O . THR A 1 189 ? -11.640 18.528 32.904 1.00 93.31 189 THR A O 1
ATOM 1498 N N . GLY A 1 190 ? -12.686 19.483 31.156 1.00 94.44 190 GLY A N 1
ATOM 1499 C CA . GLY A 1 190 ? -11.670 20.505 30.901 1.00 94.44 190 GLY A CA 1
ATOM 1500 C C . GLY A 1 190 ? -10.394 19.967 30.240 1.00 94.44 190 GLY A C 1
ATOM 1501 O O . GLY A 1 190 ? -9.401 20.694 30.171 1.00 94.44 190 GLY A O 1
ATOM 1502 N N . LEU A 1 191 ? -10.384 18.706 29.791 1.00 95.75 191 LEU A N 1
ATOM 1503 C CA . LEU A 1 191 ? -9.278 18.132 29.029 1.00 95.75 191 LEU A CA 1
ATOM 1504 C C . LEU A 1 191 ? -9.356 18.582 27.569 1.00 95.75 191 LEU A C 1
ATOM 1506 O O . LEU A 1 191 ? -10.423 18.555 26.966 1.00 95.75 191 LEU A O 1
ATOM 1510 N N . GLU A 1 192 ? -8.223 18.955 26.983 1.00 96.94 192 GLU A N 1
ATOM 1511 C CA . GLU A 1 192 ? -8.144 19.299 25.564 1.00 96.94 192 GLU A CA 1
ATOM 1512 C C . GLU A 1 192 ? -7.929 18.017 24.741 1.00 96.94 192 GLU A C 1
ATOM 1514 O O . GLU A 1 192 ? -6.882 17.378 24.909 1.00 96.94 192 GLU A O 1
ATOM 1519 N N . PRO A 1 193 ? -8.881 17.612 23.882 1.00 97.25 193 PRO A N 1
ATOM 1520 C CA . PRO A 1 193 ? -8.714 16.459 23.012 1.00 97.25 193 PRO A CA 1
ATOM 1521 C C . PRO A 1 193 ? -7.861 16.799 21.784 1.00 97.25 193 PRO A C 1
ATOM 1523 O O . PRO A 1 193 ? -7.949 17.884 21.215 1.00 97.25 193 PRO A O 1
ATOM 1526 N N . GLU A 1 194 ? -7.069 15.834 21.340 1.00 96.94 194 GLU A N 1
ATOM 1527 C CA . GLU A 1 194 ? -6.315 15.842 20.092 1.00 96.94 194 GLU A CA 1
ATOM 1528 C C . GLU A 1 194 ? -6.499 14.479 19.423 1.00 96.94 194 GLU A C 1
ATOM 1530 O O . GLU A 1 194 ? -6.332 13.439 20.063 1.00 96.94 194 GLU A O 1
ATOM 1535 N N . VAL A 1 195 ? -6.869 14.490 18.145 1.00 97.50 195 VAL A N 1
ATOM 1536 C CA . VAL A 1 195 ? -6.936 13.281 17.324 1.00 97.50 195 VAL A CA 1
ATOM 1537 C C . VAL A 1 195 ? -5.572 13.106 16.671 1.00 97.50 195 VAL A C 1
ATOM 1539 O O . VAL A 1 195 ? -5.158 13.964 15.895 1.00 97.50 195 VAL A O 1
ATOM 1542 N N . GLU A 1 196 ? -4.858 12.039 17.025 1.00 96.12 196 GLU A N 1
ATOM 1543 C CA . GLU A 1 196 ? -3.521 11.778 16.480 1.00 96.12 196 GLU A CA 1
ATOM 1544 C C . GLU A 1 196 ? -3.608 11.140 15.094 1.00 96.12 196 GLU A C 1
ATOM 1546 O O . GLU A 1 196 ? -2.885 11.523 14.176 1.00 96.12 196 GLU A O 1
ATOM 1551 N N . GLU A 1 197 ? -4.510 10.172 14.959 1.00 95.94 197 GLU A N 1
ATOM 1552 C CA . GLU A 1 197 ? -4.680 9.366 13.760 1.00 95.94 197 GLU A CA 1
ATOM 1553 C C . GLU A 1 197 ? -6.148 8.957 13.627 1.00 95.94 197 GLU A C 1
ATOM 1555 O O . GLU A 1 197 ? -6.805 8.632 14.620 1.00 95.94 197 GLU A O 1
ATOM 1560 N N . ILE A 1 198 ? -6.647 8.967 12.391 1.00 96.62 198 ILE A N 1
ATOM 1561 C CA . ILE A 1 198 ? -7.877 8.281 12.001 1.00 96.62 198 ILE A CA 1
ATOM 1562 C C . ILE A 1 198 ? -7.528 7.390 10.815 1.00 96.62 198 ILE A C 1
ATOM 1564 O O . ILE A 1 198 ? -6.955 7.867 9.835 1.00 96.62 198 ILE A O 1
ATOM 1568 N N . ALA A 1 199 ? -7.903 6.120 10.897 1.00 94.75 199 ALA A N 1
ATOM 1569 C CA . ALA A 1 199 ? -7.778 5.163 9.811 1.00 94.75 199 ALA A CA 1
ATOM 1570 C C . ALA A 1 199 ? -9.148 4.548 9.513 1.00 94.75 199 ALA A C 1
ATOM 1572 O O . ALA A 1 199 ? -9.918 4.269 10.432 1.00 94.75 199 ALA A O 1
ATOM 1573 N N . ASN A 1 200 ? -9.443 4.329 8.234 1.00 93.25 200 ASN A N 1
ATOM 1574 C CA . ASN A 1 200 ? -10.645 3.622 7.799 1.00 93.25 200 ASN A CA 1
ATOM 1575 C C . ASN A 1 200 ? -10.308 2.163 7.440 1.00 93.25 200 ASN A C 1
ATOM 1577 O O . ASN A 1 200 ? -9.133 1.801 7.297 1.00 93.25 200 ASN A O 1
ATOM 1581 N N . GLY A 1 201 ? -11.331 1.329 7.296 1.00 88.31 201 GLY A N 1
ATOM 1582 C CA . GLY A 1 201 ? -11.234 0.013 6.682 1.00 88.31 201 GLY A CA 1
ATOM 1583 C C . GLY A 1 201 ? -10.867 0.108 5.202 1.00 88.31 201 GLY A C 1
ATOM 1584 O O . GLY A 1 201 ? -10.580 1.179 4.659 1.00 88.31 201 GLY A O 1
ATOM 1585 N N . ILE A 1 202 ? -10.884 -1.038 4.533 1.00 80.75 202 ILE A N 1
ATOM 1586 C CA . ILE A 1 202 ? -10.768 -1.127 3.082 1.00 80.75 202 ILE A CA 1
ATOM 1587 C C . ILE A 1 202 ? -11.977 -0.408 2.479 1.00 80.75 202 ILE A C 1
ATOM 1589 O O . ILE A 1 202 ? -13.122 -0.837 2.627 1.00 80.75 202 ILE A O 1
ATOM 1593 N N . VAL A 1 203 ? -11.713 0.710 1.804 1.00 75.50 203 VAL A N 1
ATOM 1594 C CA . VAL A 1 203 ? -12.745 1.460 1.088 1.00 75.50 203 VAL A CA 1
ATOM 1595 C C . VAL A 1 203 ? -13.266 0.569 -0.032 1.00 75.50 203 VAL A C 1
ATOM 1597 O O . VAL A 1 203 ? -12.510 0.192 -0.929 1.00 75.50 203 VAL A O 1
ATOM 1600 N N . ASN A 1 204 ? -14.549 0.215 0.031 1.00 69.00 204 ASN A N 1
ATOM 1601 C CA . ASN A 1 204 ? -15.185 -0.519 -1.054 1.00 69.00 204 ASN A CA 1
ATOM 1602 C C . ASN A 1 204 ? -15.147 0.334 -2.318 1.00 69.00 204 ASN A C 1
ATOM 1604 O O . ASN A 1 204 ? -15.524 1.507 -2.294 1.00 69.00 204 ASN A O 1
ATOM 1608 N N . TYR A 1 205 ? -14.726 -0.259 -3.434 1.00 71.56 205 TYR A N 1
ATOM 1609 C CA . TYR A 1 205 ? -14.903 0.382 -4.725 1.00 71.56 205 TYR A CA 1
ATOM 1610 C C . TYR A 1 205 ? -16.406 0.507 -5.003 1.00 71.56 205 TYR A C 1
ATOM 1612 O O . TYR A 1 205 ? -17.100 -0.486 -5.217 1.00 71.56 205 TYR A O 1
ATOM 1620 N N . VAL A 1 206 ? -16.921 1.733 -4.971 1.00 68.62 206 VAL A N 1
ATOM 1621 C CA . VAL A 1 206 ? -18.298 2.038 -5.357 1.00 68.62 206 VAL A CA 1
ATOM 1622 C C . VAL A 1 206 ? -18.249 2.541 -6.796 1.00 68.62 206 VAL A C 1
ATOM 1624 O O . VAL A 1 206 ? -17.844 3.676 -7.041 1.00 68.62 206 VAL A O 1
ATOM 1627 N N . ALA A 1 207 ? -18.630 1.676 -7.742 1.00 64.25 207 ALA A N 1
ATOM 1628 C CA . ALA A 1 207 ? -18.528 1.934 -9.184 1.00 64.25 207 ALA A CA 1
ATOM 1629 C C . ALA A 1 207 ? -19.203 3.247 -9.626 1.00 64.25 207 ALA A C 1
ATOM 1631 O O . ALA A 1 207 ? -18.716 3.910 -10.537 1.00 64.25 207 ALA A O 1
ATOM 1632 N N . ASP A 1 208 ? -20.262 3.651 -8.919 1.00 74.06 208 ASP A N 1
ATOM 1633 C CA . ASP A 1 208 ? -21.051 4.854 -9.195 1.00 74.06 208 ASP A CA 1
ATOM 1634 C C . ASP A 1 208 ? -20.916 5.917 -8.087 1.00 74.06 208 ASP A C 1
ATOM 1636 O O . ASP A 1 208 ? -21.874 6.639 -7.795 1.00 74.06 208 ASP A O 1
ATOM 1640 N N . PHE A 1 209 ? -19.766 6.003 -7.403 1.00 71.56 209 PHE A N 1
ATOM 1641 C CA . PHE A 1 209 ? -19.568 7.021 -6.366 1.00 71.56 209 PHE A CA 1
ATOM 1642 C C . PHE A 1 209 ? -19.618 8.431 -6.965 1.00 71.56 209 PHE A C 1
ATOM 1644 O O . PHE A 1 209 ? -18.637 8.933 -7.511 1.00 71.56 209 PHE A O 1
ATOM 1651 N N . ALA A 1 210 ? -20.767 9.086 -6.818 1.00 72.44 210 ALA A N 1
ATOM 1652 C CA . ALA A 1 210 ? -20.906 10.522 -6.973 1.00 72.44 210 ALA A CA 1
ATOM 1653 C C . ALA A 1 210 ? -20.760 11.150 -5.577 1.00 72.44 210 ALA A C 1
ATOM 1655 O O . ALA A 1 210 ? -21.618 10.905 -4.721 1.00 72.44 210 ALA A O 1
ATOM 1656 N N . PRO A 1 211 ? -19.686 11.909 -5.293 1.00 73.19 211 PRO A N 1
ATOM 1657 C CA . PRO A 1 211 ? -19.542 12.560 -3.999 1.00 73.19 211 PRO A CA 1
ATOM 1658 C C . PRO A 1 211 ? -20.766 13.454 -3.730 1.00 73.19 211 PRO A C 1
ATOM 1660 O O . PRO A 1 211 ? -21.224 14.153 -4.634 1.00 73.19 211 PRO A O 1
ATOM 1663 N N . PRO A 1 212 ? -21.313 13.461 -2.498 1.00 71.50 212 PRO A N 1
ATOM 1664 C CA . PRO A 1 212 ? -22.544 14.191 -2.181 1.00 71.50 212 PRO A CA 1
ATOM 1665 C C . PRO A 1 212 ? -22.406 15.704 -2.380 1.00 71.50 212 PRO A C 1
ATOM 1667 O O . PRO A 1 212 ? -23.401 16.383 -2.615 1.00 71.50 212 PRO A O 1
ATOM 1670 N N . ASN A 1 213 ? -21.173 16.212 -2.309 1.00 77.75 213 ASN A N 1
ATOM 1671 C CA . ASN A 1 213 ? -20.812 17.564 -2.696 1.00 77.75 213 ASN A CA 1
ATOM 1672 C C . ASN A 1 213 ? -19.637 17.483 -3.671 1.00 77.75 213 ASN A C 1
ATOM 1674 O O . ASN A 1 213 ? -18.546 17.041 -3.304 1.00 77.75 213 ASN A O 1
ATOM 1678 N N . GLU A 1 214 ? -19.854 17.927 -4.903 1.00 76.38 214 GLU A N 1
ATOM 1679 C CA . GLU A 1 214 ? -18.761 18.277 -5.800 1.00 76.38 214 GLU A CA 1
ATOM 1680 C C . GLU A 1 214 ? -18.252 19.651 -5.367 1.00 76.38 214 GLU A C 1
ATOM 1682 O O . GLU A 1 214 ? -18.919 20.662 -5.586 1.00 76.38 214 GLU A O 1
ATOM 1687 N N . PHE A 1 215 ? -17.101 19.684 -4.693 1.00 81.62 215 PHE A N 1
ATOM 1688 C CA . PHE A 1 215 ? -16.463 20.955 -4.375 1.00 81.62 215 PHE A CA 1
ATOM 1689 C C . PHE A 1 215 ? -15.977 21.596 -5.669 1.00 81.62 215 PHE A C 1
ATOM 1691 O O . PHE A 1 215 ? -15.189 21.009 -6.416 1.00 81.62 215 PHE A O 1
ATOM 1698 N N . THR A 1 216 ? -16.460 22.801 -5.939 1.00 84.38 216 THR A N 1
ATOM 1699 C CA . THR A 1 216 ? -16.038 23.560 -7.114 1.00 84.38 216 THR A CA 1
ATOM 1700 C C . THR A 1 216 ? -14.719 24.260 -6.828 1.00 84.38 216 THR A C 1
ATOM 1702 O O . THR A 1 216 ? -14.415 24.640 -5.698 1.00 84.38 216 THR A O 1
ATOM 1705 N N . ASP A 1 217 ? -13.928 24.487 -7.869 1.00 80.25 217 ASP A N 1
ATOM 1706 C CA . ASP A 1 217 ? -12.629 25.148 -7.747 1.00 80.25 217 ASP A CA 1
ATOM 1707 C C . ASP A 1 217 ? -12.734 26.564 -7.124 1.00 80.25 217 ASP A C 1
ATOM 1709 O O . ASP A 1 217 ? -11.830 27.011 -6.420 1.00 80.25 217 ASP A O 1
ATOM 1713 N N . SER A 1 218 ? -13.881 27.241 -7.277 1.00 83.19 218 SER A N 1
ATOM 1714 C CA . SER A 1 218 ? -14.177 28.537 -6.643 1.00 83.19 218 SER A CA 1
ATOM 1715 C C . SER A 1 218 ? -14.333 28.498 -5.116 1.00 83.19 218 SER A C 1
ATOM 1717 O O . SER A 1 218 ? -14.258 29.545 -4.475 1.00 83.19 218 SER A O 1
ATOM 1719 N N . GLU A 1 219 ? -14.554 27.328 -4.513 1.00 85.69 219 GLU A N 1
ATOM 1720 C CA . GLU A 1 219 ? -14.721 27.191 -3.057 1.00 85.69 219 GLU A CA 1
ATOM 1721 C C . GLU A 1 219 ? -13.382 27.119 -2.306 1.00 85.69 219 GLU A C 1
ATOM 1723 O O . GLU A 1 219 ? -13.345 27.249 -1.079 1.00 85.69 219 GLU A O 1
ATOM 1728 N N . TYR A 1 220 ? -12.268 26.957 -3.024 1.00 85.69 220 TYR A N 1
ATOM 1729 C CA . TYR A 1 220 ? -10.928 26.911 -2.445 1.00 85.69 220 TYR A CA 1
ATOM 1730 C C . TYR A 1 220 ? -10.278 28.308 -2.406 1.00 85.69 220 TYR A C 1
ATOM 1732 O O . TYR A 1 220 ? -10.295 29.052 -3.384 1.00 85.69 220 TYR A O 1
ATOM 1740 N N . ASP A 1 221 ? -9.621 28.670 -1.294 1.00 89.44 221 ASP A N 1
ATOM 1741 C CA . ASP A 1 221 ? -8.777 29.878 -1.241 1.00 89.44 221 ASP A CA 1
ATOM 1742 C C . ASP A 1 221 ? -7.483 29.666 -2.043 1.00 89.44 221 ASP A C 1
ATOM 1744 O O . ASP A 1 221 ? -6.501 29.082 -1.570 1.00 89.44 221 ASP A O 1
ATOM 1748 N N . LYS A 1 222 ? -7.469 30.197 -3.266 1.00 90.00 222 LYS A N 1
ATOM 1749 C CA . LYS A 1 222 ? -6.344 30.091 -4.203 1.00 90.00 222 LYS A CA 1
ATOM 1750 C C . LYS A 1 222 ? -5.233 31.113 -3.955 1.00 90.00 222 LYS A C 1
ATOM 1752 O O . LYS A 1 222 ? -4.199 31.044 -4.618 1.00 90.00 222 LYS A O 1
ATOM 1757 N N . THR A 1 223 ? -5.371 32.049 -3.009 1.00 89.94 223 THR A N 1
ATOM 1758 C CA . THR A 1 223 ? -4.439 33.187 -2.850 1.00 89.94 223 THR A CA 1
ATOM 1759 C C . THR A 1 223 ? -2.990 32.734 -2.659 1.00 89.94 223 THR A C 1
ATOM 1761 O O . THR A 1 223 ? -2.057 33.269 -3.269 1.00 89.94 223 THR A O 1
ATOM 1764 N N . ARG A 1 224 ? -2.780 31.724 -1.804 1.00 90.69 224 ARG A N 1
ATOM 1765 C CA . ARG A 1 224 ? -1.442 31.176 -1.531 1.00 90.69 224 ARG A CA 1
ATOM 1766 C C . ARG A 1 224 ? -0.899 30.401 -2.728 1.00 90.69 224 ARG A C 1
ATOM 1768 O O . ARG A 1 224 ? 0.263 30.598 -3.080 1.00 90.69 224 ARG A O 1
ATOM 1775 N N . SER A 1 225 ? -1.735 29.579 -3.358 1.00 91.31 225 SER A N 1
ATOM 1776 C CA . SER A 1 225 ? -1.379 28.765 -4.523 1.00 91.31 225 SER A CA 1
ATOM 1777 C C . SER A 1 225 ? -1.021 29.629 -5.730 1.00 91.31 225 SER A C 1
ATOM 1779 O O . SER A 1 225 ? -0.003 29.382 -6.367 1.00 91.31 225 SER A O 1
ATOM 1781 N N . LEU A 1 226 ? -1.770 30.704 -5.985 1.00 91.94 226 LEU A N 1
ATOM 1782 C CA . LEU A 1 226 ? -1.509 31.647 -7.071 1.00 91.94 226 LEU A CA 1
ATOM 1783 C C . LEU A 1 226 ? -0.209 32.428 -6.849 1.00 91.94 226 LEU A C 1
ATOM 1785 O O . LEU A 1 226 ? 0.613 32.556 -7.755 1.00 91.94 226 LEU A O 1
ATOM 1789 N N . LYS A 1 227 ? 0.029 32.917 -5.624 1.00 92.62 227 LYS A N 1
ATOM 1790 C CA . LYS A 1 227 ? 1.299 33.576 -5.284 1.00 92.62 227 LYS A CA 1
ATOM 1791 C C . LYS A 1 227 ? 2.483 32.622 -5.449 1.00 92.62 227 LYS A C 1
ATOM 1793 O O . LYS A 1 227 ? 3.527 33.033 -5.952 1.00 92.62 227 LYS A O 1
ATOM 1798 N N . GLN A 1 228 ? 2.315 31.371 -5.023 1.00 92.75 228 GLN A N 1
ATOM 1799 C CA . GLN A 1 228 ? 3.310 30.323 -5.207 1.00 92.75 228 GLN A CA 1
ATOM 1800 C C . GLN A 1 228 ? 3.557 30.064 -6.698 1.00 92.75 228 GLN A C 1
ATOM 1802 O O . GLN A 1 228 ? 4.711 30.082 -7.116 1.00 92.75 228 GLN A O 1
ATOM 1807 N N . TRP A 1 229 ? 2.500 29.896 -7.498 1.00 93.06 229 TRP A N 1
ATOM 1808 C CA . TRP A 1 229 ? 2.550 29.689 -8.949 1.00 93.06 229 TRP A CA 1
ATOM 1809 C C . TRP A 1 229 ? 3.305 30.798 -9.683 1.00 93.06 229 TRP A C 1
ATOM 1811 O O . TRP A 1 229 ? 4.261 30.535 -10.407 1.00 93.06 229 TRP A O 1
ATOM 1821 N N . ASN A 1 230 ? 2.966 32.055 -9.402 1.00 92.62 230 ASN A N 1
ATOM 1822 C CA . ASN A 1 230 ? 3.587 33.213 -10.048 1.00 92.62 230 ASN A CA 1
ATOM 1823 C C . ASN A 1 230 ? 5.051 33.441 -9.642 1.00 92.62 230 ASN A C 1
ATOM 1825 O O . ASN A 1 230 ? 5.759 34.209 -10.290 1.00 92.62 230 ASN A O 1
ATOM 1829 N N . SER A 1 231 ? 5.516 32.817 -8.556 1.00 94.12 231 SER A N 1
ATOM 1830 C CA . SER A 1 231 ? 6.897 32.966 -8.079 1.00 94.12 231 SER A CA 1
ATOM 1831 C C . SER A 1 231 ? 7.889 31.996 -8.726 1.00 94.12 231 SER A C 1
ATOM 1833 O O . SER A 1 231 ? 9.093 32.097 -8.484 1.00 94.12 231 SER A O 1
ATOM 1835 N N . GLN A 1 232 ? 7.398 31.048 -9.526 1.00 94.25 232 GLN A N 1
ATOM 1836 C CA . GLN A 1 232 ? 8.206 29.967 -10.072 1.00 94.25 232 GLN A CA 1
ATOM 1837 C C . GLN A 1 232 ? 9.080 30.443 -11.230 1.00 94.25 232 GLN A C 1
ATOM 1839 O O . GLN A 1 232 ? 8.680 31.256 -12.060 1.00 94.25 232 GLN A O 1
ATOM 1844 N N . THR A 1 233 ? 10.299 29.917 -11.314 1.00 95.31 233 THR A N 1
ATOM 1845 C CA . THR A 1 233 ? 11.178 30.133 -12.469 1.00 95.31 233 THR A CA 1
ATOM 1846 C C . THR A 1 233 ? 11.869 28.821 -12.828 1.00 95.31 233 THR A C 1
ATOM 1848 O O . THR A 1 233 ? 12.805 28.426 -12.120 1.00 95.31 233 THR A O 1
ATOM 1851 N N . PRO A 1 234 ? 11.431 28.131 -13.896 1.00 95.25 234 PRO A N 1
ATOM 1852 C CA . PRO A 1 234 ? 12.060 26.903 -14.352 1.00 95.25 234 PRO A CA 1
ATOM 1853 C C . PRO A 1 234 ? 13.408 27.241 -14.998 1.00 95.25 234 PRO A C 1
ATOM 1855 O O . PRO A 1 234 ? 13.527 28.115 -15.853 1.00 95.25 234 PRO A O 1
ATOM 1858 N N . MET A 1 235 ? 14.446 26.547 -14.554 1.00 95.62 235 MET A N 1
ATOM 1859 C CA . MET A 1 235 ? 15.844 26.718 -14.963 1.00 95.62 235 MET A CA 1
ATOM 1860 C C . MET A 1 235 ? 16.400 25.482 -15.670 1.00 95.62 235 MET A C 1
ATOM 1862 O O . MET A 1 235 ? 17.510 25.520 -16.201 1.00 95.62 235 MET A O 1
ATOM 1866 N N . GLY A 1 236 ? 15.667 24.372 -15.643 1.00 96.00 236 GLY A N 1
ATOM 1867 C CA . GLY A 1 236 ? 16.046 23.168 -16.352 1.00 96.00 236 GLY A CA 1
ATOM 1868 C C . GLY A 1 236 ? 15.110 22.002 -16.099 1.00 96.00 236 GLY A C 1
ATOM 1869 O O . GLY A 1 236 ? 14.180 22.068 -15.296 1.00 96.00 236 GLY A O 1
ATOM 1870 N N . HIS A 1 237 ? 15.406 20.918 -16.796 1.00 97.44 237 HIS A N 1
ATOM 1871 C CA . HIS A 1 237 ? 14.667 19.678 -16.789 1.00 97.44 237 HIS A CA 1
ATOM 1872 C C . HIS A 1 237 ? 15.641 18.538 -16.509 1.00 97.44 237 HIS A C 1
ATOM 1874 O O . HIS A 1 237 ? 16.575 18.304 -17.282 1.00 97.44 237 HIS A O 1
ATOM 1880 N N . GLN A 1 238 ? 15.425 17.840 -15.397 1.00 97.88 238 GLN A N 1
ATOM 1881 C CA . GLN A 1 238 ? 16.133 16.617 -15.060 1.00 97.88 238 GLN A CA 1
ATOM 1882 C C . GLN A 1 238 ? 15.273 15.385 -15.342 1.00 97.88 238 GLN A C 1
ATOM 1884 O O . GLN A 1 238 ? 14.126 15.316 -14.918 1.00 97.88 238 GLN A O 1
ATOM 1889 N N . THR A 1 239 ? 15.859 14.383 -15.982 1.00 98.12 239 THR A N 1
ATOM 1890 C CA . THR A 1 239 ? 15.273 13.056 -16.156 1.00 98.12 239 THR A CA 1
ATOM 1891 C C . THR A 1 239 ? 16.187 12.017 -15.557 1.00 98.12 239 THR A C 1
ATOM 1893 O O . THR A 1 239 ? 17.377 11.986 -15.857 1.00 98.12 239 THR A O 1
ATOM 1896 N N . ILE A 1 240 ? 15.629 11.153 -14.726 1.00 98.12 240 ILE A N 1
ATOM 1897 C CA . ILE A 1 240 ? 16.307 9.967 -14.231 1.00 98.12 240 ILE A CA 1
ATOM 1898 C C . ILE A 1 240 ? 15.768 8.798 -15.039 1.00 98.12 240 ILE A C 1
ATOM 1900 O O . ILE A 1 240 ? 14.601 8.435 -14.923 1.00 98.12 240 ILE A O 1
ATOM 1904 N N . PHE A 1 241 ? 16.614 8.243 -15.895 1.00 97.94 241 PHE A N 1
ATOM 1905 C CA . PHE A 1 241 ? 16.330 7.000 -16.583 1.00 97.94 241 PHE A CA 1
ATOM 1906 C C . PHE A 1 241 ? 16.860 5.843 -15.751 1.00 97.94 241 PHE A C 1
ATOM 1908 O O . PHE A 1 241 ? 18.054 5.792 -15.462 1.00 97.94 241 PHE A O 1
ATOM 1915 N N . THR A 1 242 ? 16.000 4.886 -15.440 1.00 97.62 242 THR A N 1
ATOM 1916 C CA . THR A 1 242 ? 16.412 3.565 -14.983 1.00 97.62 242 THR A CA 1
ATOM 1917 C C . THR A 1 242 ? 16.211 2.595 -16.129 1.00 97.62 242 THR A C 1
ATOM 1919 O O . THR A 1 242 ? 15.134 2.509 -16.713 1.00 97.62 242 THR A O 1
ATOM 1922 N N . MET A 1 243 ? 17.263 1.868 -16.473 1.00 97.25 243 MET A N 1
ATOM 1923 C CA . MET A 1 243 ? 17.258 0.889 -17.550 1.00 97.25 243 MET A CA 1
ATOM 1924 C C . MET A 1 243 ? 17.799 -0.423 -17.009 1.00 97.25 243 MET A C 1
ATOM 1926 O O . MET A 1 243 ? 18.639 -0.438 -16.106 1.00 97.25 243 MET A O 1
ATOM 1930 N N . SER A 1 244 ? 17.321 -1.536 -17.541 1.00 95.81 244 SER A N 1
ATOM 1931 C CA . SER A 1 244 ? 17.790 -2.849 -17.113 1.00 95.81 244 SER A CA 1
ATOM 1932 C C . SER A 1 244 ? 17.869 -3.803 -18.281 1.00 95.81 244 SER A C 1
ATOM 1934 O O . SER A 1 244 ? 17.011 -3.773 -19.164 1.00 95.81 244 SER A O 1
ATOM 1936 N N . LEU A 1 245 ? 18.862 -4.690 -18.250 1.00 94.38 245 LEU A N 1
ATOM 1937 C CA . LEU A 1 245 ? 18.839 -5.852 -19.118 1.00 94.38 245 LEU A CA 1
ATOM 1938 C C . LEU A 1 245 ? 17.649 -6.725 -18.729 1.00 94.38 245 LEU A C 1
ATOM 1940 O O . LEU A 1 245 ? 17.624 -7.290 -17.633 1.00 94.38 245 LEU A O 1
ATOM 1944 N N . GLN A 1 246 ? 16.693 -6.840 -19.641 1.00 89.94 246 GLN A N 1
ATOM 1945 C CA . GLN A 1 246 ? 15.601 -7.787 -19.526 1.00 89.94 246 GLN A CA 1
ATOM 1946 C C . GLN A 1 246 ? 15.868 -8.915 -20.515 1.00 89.94 246 GLN A C 1
ATOM 1948 O O . GLN A 1 246 ? 15.816 -8.688 -21.725 1.00 89.94 246 GLN A O 1
ATOM 1953 N N . PRO A 1 247 ? 16.239 -10.110 -20.028 1.00 85.31 247 PRO A N 1
ATOM 1954 C CA . PRO A 1 247 ? 16.388 -11.240 -20.920 1.00 85.31 247 PRO A CA 1
ATOM 1955 C C . PRO A 1 247 ? 15.047 -11.503 -21.609 1.00 85.31 247 PRO A C 1
ATOM 1957 O O . PRO A 1 247 ? 14.011 -11.451 -20.942 1.00 85.31 247 PRO A O 1
ATOM 1960 N N . PRO A 1 248 ? 15.041 -11.780 -22.921 1.00 86.69 248 PRO A N 1
ATOM 1961 C CA . PRO A 1 248 ? 13.817 -12.194 -23.574 1.00 86.69 248 PRO A CA 1
ATOM 1962 C C . PRO A 1 248 ? 13.357 -13.494 -22.920 1.00 86.69 248 PRO A C 1
ATOM 1964 O O . PRO A 1 248 ? 14.174 -14.369 -22.583 1.00 86.69 248 PRO A O 1
ATOM 1967 N N . LYS A 1 249 ? 12.044 -13.612 -22.744 1.00 88.12 249 LYS A N 1
ATOM 1968 C CA . LYS A 1 249 ? 11.429 -14.873 -22.349 1.00 88.12 249 LYS A CA 1
ATOM 1969 C C . LYS A 1 249 ? 11.832 -15.947 -23.359 1.00 88.12 249 LYS A C 1
ATOM 1971 O O . LYS A 1 249 ? 11.992 -15.682 -24.554 1.00 88.12 249 LYS A O 1
ATOM 1976 N N . MET A 1 250 ? 12.059 -17.160 -22.874 1.00 91.12 250 MET A N 1
ATOM 1977 C CA . MET A 1 250 ? 12.312 -18.294 -23.748 1.00 91.12 250 MET A CA 1
ATOM 1978 C C . MET A 1 250 ? 11.131 -18.462 -24.699 1.00 91.12 250 MET A C 1
ATOM 1980 O O . MET A 1 250 ? 9.969 -18.284 -24.312 1.00 91.12 250 MET A O 1
ATOM 1984 N N . GLN A 1 251 ? 11.469 -18.780 -25.948 1.00 93.25 251 GLN A N 1
ATOM 1985 C CA . GLN A 1 251 ? 10.477 -19.162 -26.933 1.00 93.25 251 GLN A CA 1
ATOM 1986 C C . GLN A 1 251 ? 9.754 -20.415 -26.432 1.00 93.25 251 GLN A C 1
ATOM 1988 O O . GLN A 1 251 ? 10.379 -21.277 -25.809 1.00 93.25 251 GLN A O 1
ATOM 1993 N N . LEU A 1 252 ? 8.445 -20.450 -26.654 1.00 95.31 252 LEU A N 1
ATOM 1994 C CA . LEU A 1 252 ? 7.614 -21.605 -26.342 1.00 95.31 252 LEU A CA 1
ATOM 1995 C C . LEU A 1 252 ? 7.670 -22.576 -27.520 1.00 95.31 252 LEU A C 1
ATOM 1997 O O . LEU A 1 252 ? 7.706 -22.133 -28.673 1.00 95.31 252 LEU A O 1
ATOM 2001 N N . ASP A 1 253 ? 7.733 -23.865 -27.214 1.00 96.38 253 ASP A N 1
ATOM 2002 C CA . ASP A 1 253 ? 7.723 -24.911 -28.233 1.00 96.38 253 ASP A CA 1
ATOM 2003 C C . ASP A 1 253 ? 6.279 -25.196 -28.683 1.00 96.38 253 ASP 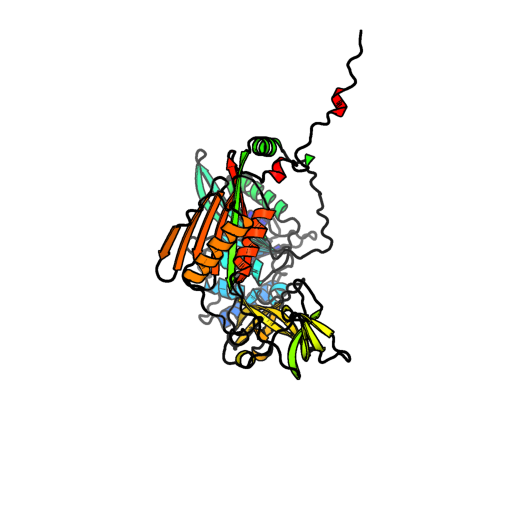A C 1
ATOM 2005 O O . ASP A 1 253 ? 5.332 -24.976 -27.928 1.00 96.38 253 ASP A O 1
ATOM 2009 N N . ASP A 1 254 ? 6.103 -25.679 -29.914 1.00 97.50 254 ASP A N 1
ATOM 2010 C CA . ASP A 1 254 ? 4.801 -26.182 -30.368 1.00 97.50 254 ASP A CA 1
ATOM 2011 C C . ASP A 1 254 ? 4.383 -27.377 -29.480 1.00 97.50 254 ASP A C 1
ATOM 2013 O O . ASP A 1 254 ? 5.232 -28.148 -29.020 1.00 97.50 254 ASP A O 1
ATOM 2017 N N . ASP A 1 255 ? 3.081 -27.521 -29.237 1.00 97.00 255 ASP A N 1
ATOM 2018 C CA . ASP A 1 255 ? 2.452 -28.470 -28.307 1.00 97.00 255 ASP A CA 1
ATOM 2019 C C . ASP A 1 255 ? 2.793 -28.246 -26.814 1.00 97.00 255 ASP A C 1
ATOM 2021 O O . ASP A 1 255 ? 2.515 -29.098 -25.964 1.00 97.00 255 ASP A O 1
ATOM 2025 N N . GLU A 1 256 ? 3.405 -27.113 -26.453 1.00 96.25 256 GLU A N 1
ATOM 2026 C CA . GLU A 1 256 ? 3.708 -26.794 -25.058 1.00 96.25 256 GLU A CA 1
ATOM 2027 C C . GLU A 1 256 ? 2.461 -26.327 -24.291 1.00 96.25 256 GLU A C 1
ATOM 2029 O O . GLU A 1 256 ? 1.785 -25.388 -24.705 1.00 96.25 256 GLU A O 1
ATOM 2034 N N . TRP A 1 257 ? 2.186 -26.945 -23.136 1.00 95.62 257 TRP A N 1
ATOM 2035 C CA . TRP A 1 257 ? 1.096 -26.532 -22.247 1.00 95.62 257 TRP A CA 1
ATOM 2036 C C . TRP A 1 257 ? 1.518 -25.367 -21.337 1.00 95.62 257 TRP A C 1
ATOM 2038 O O . TRP A 1 257 ? 2.578 -25.395 -20.699 1.00 95.62 257 TRP A O 1
ATOM 2048 N N . VAL A 1 258 ? 0.683 -24.335 -21.282 1.00 96.38 258 VAL A N 1
ATOM 2049 C CA . VAL A 1 258 ? 0.936 -23.036 -20.648 1.00 96.38 258 VAL A CA 1
ATOM 2050 C C . VAL A 1 258 ? -0.324 -22.515 -19.957 1.00 96.38 258 VAL A C 1
ATOM 2052 O O . VAL A 1 258 ? -1.420 -23.011 -20.192 1.00 96.38 258 VAL A O 1
ATOM 2055 N N . LEU A 1 259 ? -0.174 -21.485 -19.122 1.00 96.00 259 LEU A N 1
ATOM 2056 C CA . LEU A 1 259 ? -1.295 -20.622 -18.748 1.00 96.00 259 LEU A CA 1
ATOM 2057 C C . LEU A 1 259 ? -1.327 -19.415 -19.659 1.00 96.00 259 LEU A C 1
ATOM 2059 O O . LEU A 1 259 ? -0.307 -18.745 -19.815 1.00 96.00 259 LEU A O 1
ATOM 2063 N N . ALA A 1 260 ? -2.489 -19.118 -20.215 1.00 96.69 260 ALA A N 1
ATOM 2064 C CA . ALA A 1 260 ? -2.711 -17.951 -21.050 1.00 96.69 260 ALA A CA 1
ATOM 2065 C C . ALA A 1 260 ? -3.859 -17.109 -20.476 1.00 96.69 260 ALA A C 1
ATOM 2067 O O . ALA A 1 260 ? -4.807 -17.643 -19.903 1.00 96.69 260 ALA A O 1
ATOM 2068 N N . GLU A 1 261 ? -3.735 -15.788 -20.569 1.00 95.31 261 GLU A N 1
ATOM 2069 C CA . GLU A 1 261 ? -4.762 -14.840 -20.128 1.00 95.31 261 GLU A CA 1
ATOM 2070 C C . GLU A 1 261 ? -6.020 -14.970 -21.002 1.00 95.31 261 GLU A C 1
ATOM 2072 O O . GLU A 1 261 ? -6.016 -14.555 -22.160 1.00 95.31 261 GLU A O 1
ATOM 2077 N N . HIS A 1 262 ? -7.087 -15.539 -20.440 1.00 88.75 262 HIS A N 1
ATOM 2078 C CA . HIS A 1 262 ? -8.347 -15.813 -21.133 1.00 88.75 262 HIS A CA 1
ATOM 2079 C C . HIS A 1 262 ? -9.251 -14.573 -21.181 1.00 88.75 262 HIS A C 1
ATOM 2081 O O . HIS A 1 262 ? -9.769 -14.208 -22.234 1.00 88.75 262 HIS A O 1
ATOM 2087 N N . GLU A 1 263 ? -9.389 -13.871 -20.053 1.00 84.94 263 GLU A N 1
ATOM 2088 C CA . GLU A 1 263 ? -10.148 -12.621 -19.964 1.00 84.94 263 GLU A CA 1
ATOM 2089 C C . GLU A 1 263 ? -9.204 -11.482 -19.565 1.00 84.94 263 GLU A C 1
ATOM 2091 O O . GLU A 1 263 ? -8.746 -11.448 -18.419 1.00 84.94 263 GLU A O 1
ATOM 2096 N N . PRO A 1 264 ? -8.874 -10.551 -20.483 1.00 79.31 264 PRO A N 1
ATOM 2097 C CA . PRO A 1 264 ? -7.947 -9.480 -20.170 1.00 79.31 264 PRO A CA 1
ATOM 2098 C C . PRO A 1 264 ? -8.576 -8.486 -19.196 1.00 79.31 264 PRO A C 1
ATOM 2100 O O . PRO A 1 264 ? -9.598 -7.860 -19.492 1.00 79.31 264 PRO A O 1
ATOM 2103 N N . GLY A 1 265 ? -7.920 -8.293 -18.056 1.00 72.25 265 GLY A N 1
ATOM 2104 C CA . GLY A 1 265 ? -8.382 -7.419 -16.984 1.00 72.25 265 GLY A CA 1
ATOM 2105 C C . GLY A 1 265 ? -7.196 -6.788 -16.256 1.00 72.25 265 GLY A C 1
ATOM 2106 O O . GLY A 1 265 ? -6.219 -7.474 -15.965 1.00 72.25 265 GLY A O 1
ATOM 2107 N N . PRO A 1 266 ? -7.219 -5.480 -15.940 1.00 63.12 266 PRO A N 1
ATOM 2108 C CA . PRO A 1 266 ? -6.084 -4.830 -15.283 1.00 63.12 266 PRO A CA 1
ATOM 2109 C C . PRO A 1 266 ? -5.795 -5.386 -13.878 1.00 63.12 266 PRO A C 1
ATOM 2111 O O . PRO A 1 266 ? -4.685 -5.201 -13.382 1.00 63.12 266 PRO A O 1
ATOM 2114 N N . TRP A 1 267 ? -6.771 -6.051 -13.246 1.00 65.50 267 TRP A N 1
ATOM 2115 C CA . TRP A 1 267 ? -6.665 -6.584 -11.880 1.00 65.50 267 TRP A CA 1
ATOM 2116 C C . TRP A 1 267 ? -7.254 -7.996 -11.750 1.00 65.50 267 TRP A C 1
ATOM 2118 O O . TRP A 1 267 ? -6.701 -8.836 -11.048 1.00 65.50 267 TRP A O 1
ATOM 2128 N N . ASP A 1 268 ? -8.313 -8.287 -12.498 1.00 80.94 268 ASP A N 1
ATOM 2129 C CA . ASP A 1 268 ? -9.084 -9.530 -12.499 1.00 80.94 268 ASP A CA 1
ATOM 2130 C C . ASP A 1 268 ? -8.786 -10.439 -13.693 1.00 80.94 268 ASP A C 1
ATOM 2132 O O . ASP A 1 268 ? -9.616 -11.273 -14.036 1.00 80.94 268 ASP A O 1
ATOM 2136 N N . ALA A 1 269 ? -7.606 -10.303 -14.307 1.00 88.31 269 ALA A N 1
ATOM 2137 C CA . ALA A 1 269 ? -7.190 -11.207 -15.371 1.00 88.31 269 ALA A CA 1
ATOM 2138 C C . ALA A 1 269 ? -7.329 -12.669 -14.922 1.00 88.31 269 ALA A C 1
ATOM 2140 O O . ALA A 1 269 ? -6.729 -13.083 -13.918 1.00 88.31 269 ALA A O 1
ATOM 2141 N N . VAL A 1 270 ? -8.113 -13.427 -15.683 1.00 92.75 270 VAL A N 1
ATOM 2142 C CA . VAL A 1 270 ? -8.334 -14.858 -15.480 1.00 92.75 270 VAL A CA 1
ATOM 2143 C C . VAL A 1 270 ? -7.468 -15.618 -16.469 1.00 92.75 270 VAL A C 1
ATOM 2145 O O . VAL A 1 270 ? -7.426 -15.290 -17.654 1.00 92.75 270 VAL A O 1
ATOM 2148 N N . TYR A 1 271 ? -6.767 -16.634 -15.981 1.00 95.94 271 TYR A N 1
ATOM 2149 C CA . TYR A 1 271 ? -5.865 -17.443 -16.787 1.00 95.94 271 TYR A CA 1
ATOM 2150 C C . TYR A 1 271 ? -6.453 -18.837 -16.976 1.00 95.94 271 TYR A C 1
ATOM 2152 O O . TYR A 1 271 ? -6.887 -19.466 -16.014 1.00 95.94 271 TYR A O 1
ATOM 2160 N N . GLY A 1 272 ? -6.452 -19.316 -18.214 1.00 96.00 272 GLY A N 1
ATOM 2161 C CA . GLY A 1 272 ? -6.852 -20.675 -18.565 1.00 96.00 272 GLY A CA 1
ATOM 2162 C C . GLY A 1 272 ? -5.649 -21.517 -18.974 1.00 96.00 272 GLY A C 1
ATOM 2163 O O . GLY A 1 272 ? -4.647 -20.986 -19.468 1.00 96.00 272 GLY A O 1
ATOM 2164 N N . GLY A 1 273 ? -5.754 -22.832 -18.782 1.00 96.19 273 GLY A N 1
ATOM 2165 C CA . GLY A 1 273 ? -4.852 -23.789 -19.418 1.00 96.19 273 GLY A CA 1
ATOM 2166 C C . GLY A 1 273 ? -4.972 -23.708 -20.942 1.00 96.19 273 GLY A C 1
ATOM 2167 O O . GLY A 1 273 ? -6.073 -23.576 -21.487 1.00 96.19 273 GLY A O 1
ATOM 2168 N N . ALA A 1 274 ? -3.834 -23.715 -21.633 1.00 97.38 274 ALA A N 1
ATOM 2169 C CA . ALA A 1 274 ? -3.776 -23.641 -23.086 1.00 97.38 274 ALA A CA 1
ATOM 2170 C C . ALA A 1 274 ? -2.571 -24.400 -23.648 1.00 97.38 274 ALA A C 1
ATOM 2172 O O . ALA A 1 274 ? -1.545 -24.553 -22.986 1.00 97.38 274 ALA A O 1
ATOM 2173 N N . THR A 1 275 ? -2.669 -24.822 -24.906 1.00 97.75 275 THR A N 1
ATOM 2174 C CA . THR A 1 275 ? -1.577 -25.450 -25.659 1.00 97.75 275 THR A CA 1
ATOM 2175 C C . THR A 1 275 ? -1.076 -24.510 -26.752 1.00 97.75 275 THR A C 1
ATOM 2177 O O . THR A 1 275 ? -1.863 -23.914 -27.487 1.00 97.75 275 THR A O 1
ATOM 2180 N N . VAL A 1 276 ? 0.241 -24.349 -26.871 1.00 98.12 276 VAL A N 1
ATOM 2181 C CA . VAL A 1 276 ? 0.864 -23.540 -27.925 1.00 98.12 276 VAL A CA 1
ATOM 2182 C C . VAL A 1 276 ? 0.800 -24.288 -29.256 1.00 98.12 276 VAL A C 1
ATOM 2184 O O . VAL A 1 276 ? 1.441 -25.315 -29.423 1.00 98.12 276 VAL A O 1
ATOM 2187 N N . GLU A 1 277 ? 0.074 -23.749 -30.231 1.00 98.19 277 GLU A N 1
ATOM 2188 C CA . GLU A 1 277 ? -0.053 -24.346 -31.568 1.00 98.19 277 GLU A CA 1
ATOM 2189 C C . GLU A 1 277 ? 1.093 -23.931 -32.497 1.00 98.19 277 GLU A C 1
ATOM 2191 O O . GLU A 1 277 ? 1.606 -24.736 -33.270 1.00 98.19 277 GLU A O 1
ATOM 2196 N N . SER A 1 278 ? 1.469 -22.644 -32.483 1.00 97.50 278 SER A N 1
ATOM 2197 C CA . SER A 1 278 ? 2.585 -22.143 -33.299 1.00 97.50 278 SER A CA 1
ATOM 2198 C C . SER A 1 278 ? 3.069 -20.749 -32.896 1.00 97.50 278 SER A C 1
ATOM 2200 O O . SER A 1 278 ? 2.314 -19.921 -32.380 1.00 97.50 278 SER A O 1
ATOM 2202 N N . TYR A 1 279 ? 4.332 -20.440 -33.205 1.00 97.38 279 TYR A N 1
ATOM 2203 C CA . TYR A 1 279 ? 4.880 -19.084 -33.102 1.00 97.38 279 TYR A CA 1
ATOM 2204 C C . TYR A 1 279 ? 4.576 -18.245 -34.354 1.00 97.38 279 TYR A C 1
ATOM 2206 O O . TYR A 1 279 ? 5.032 -18.554 -35.458 1.00 97.38 279 TYR A O 1
ATOM 2214 N N . LEU A 1 280 ? 3.861 -17.132 -34.177 1.00 97.00 280 LEU A N 1
ATOM 2215 C CA . LEU A 1 280 ? 3.418 -16.251 -35.265 1.00 97.00 280 LEU A CA 1
ATOM 2216 C C . LEU A 1 280 ? 4.412 -15.115 -35.575 1.00 97.00 280 LEU A C 1
ATOM 2218 O O . LEU A 1 280 ? 4.262 -14.412 -36.577 1.00 97.00 280 LEU A O 1
ATOM 2222 N N . GLY A 1 281 ? 5.452 -14.948 -34.752 1.00 94.19 281 GLY A N 1
ATOM 2223 C CA . GLY A 1 281 ? 6.431 -13.864 -34.869 1.00 94.19 281 GLY A CA 1
ATOM 2224 C C . GLY A 1 281 ? 6.140 -12.691 -33.930 1.00 94.19 281 GLY A C 1
ATOM 2225 O O . GLY A 1 281 ? 5.036 -12.547 -33.420 1.00 94.19 281 GLY A O 1
ATOM 2226 N N . ASN A 1 282 ? 7.142 -11.833 -33.708 1.00 91.38 282 ASN A N 1
ATOM 2227 C CA . ASN A 1 282 ? 7.050 -10.654 -32.830 1.00 91.38 282 ASN A CA 1
ATOM 2228 C C . ASN A 1 282 ? 6.503 -10.964 -31.425 1.00 91.38 282 ASN A C 1
ATOM 2230 O O . ASN A 1 282 ? 5.692 -10.204 -30.912 1.00 91.38 282 ASN A O 1
ATOM 2234 N N . GLU A 1 283 ? 6.927 -12.083 -30.830 1.00 93.31 283 GLU A N 1
ATOM 2235 C CA . GLU A 1 283 ? 6.455 -12.523 -29.506 1.00 93.31 283 GLU A CA 1
ATOM 2236 C C . GLU A 1 283 ? 4.952 -12.854 -29.450 1.00 93.31 283 GLU A C 1
ATOM 2238 O O . GLU A 1 283 ? 4.402 -12.983 -28.365 1.00 93.31 283 GLU A O 1
ATOM 2243 N N . ILE A 1 284 ? 4.298 -13.057 -30.598 1.00 96.25 284 ILE A N 1
ATOM 2244 C CA . ILE A 1 284 ? 2.908 -13.515 -30.684 1.00 96.25 284 ILE A CA 1
ATOM 2245 C C . ILE A 1 284 ? 2.886 -15.020 -30.962 1.00 96.25 284 ILE A C 1
ATOM 2247 O O . ILE A 1 284 ? 3.617 -15.517 -31.825 1.00 96.25 284 ILE A O 1
ATOM 2251 N N . TYR A 1 285 ? 2.026 -15.734 -30.246 1.00 97.94 285 TYR A N 1
ATOM 2252 C CA . TYR A 1 285 ? 1.793 -17.169 -30.380 1.00 97.94 285 TYR A CA 1
ATOM 2253 C C . TYR A 1 285 ? 0.326 -17.426 -30.697 1.00 97.94 285 TYR A C 1
ATOM 2255 O O . TYR A 1 285 ? -0.536 -16.651 -30.303 1.00 97.94 285 TYR A O 1
ATOM 2263 N N . SER A 1 286 ? 0.056 -18.509 -31.412 1.00 97.81 286 SER A N 1
ATOM 2264 C CA . SER A 1 286 ? -1.277 -19.089 -31.533 1.00 97.81 286 SER A CA 1
ATOM 2265 C C . SER A 1 286 ? -1.438 -20.090 -30.394 1.00 97.81 286 SER A C 1
ATOM 2267 O O . SER A 1 286 ? -0.631 -21.017 -30.312 1.00 97.81 286 SER A O 1
ATOM 2269 N N . VAL A 1 287 ? -2.429 -19.914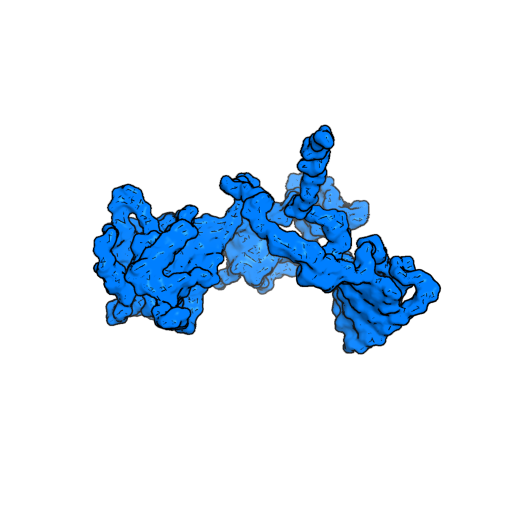 -29.525 1.00 98.00 287 VAL A N 1
ATOM 2270 C CA . VAL A 1 287 ? -2.703 -20.824 -28.402 1.00 98.00 287 VAL A CA 1
ATOM 2271 C C . VAL A 1 287 ? -4.118 -21.376 -28.504 1.00 98.00 287 VAL A C 1
ATOM 2273 O O . VAL A 1 287 ? -5.024 -20.650 -28.890 1.00 98.00 287 VAL A O 1
ATOM 2276 N N . LEU A 1 288 ? -4.310 -22.649 -28.179 1.00 97.69 288 LEU A N 1
ATOM 2277 C CA . LEU A 1 288 ? -5.618 -23.289 -28.078 1.00 97.69 288 LEU A CA 1
ATOM 2278 C C . LEU A 1 288 ? -5.932 -23.508 -26.596 1.00 97.69 288 LEU A C 1
ATOM 2280 O O . LEU A 1 288 ? -5.248 -24.300 -25.947 1.00 97.69 288 LEU A O 1
ATOM 2284 N N . TYR A 1 289 ? -6.918 -22.791 -26.057 1.00 96.88 289 TYR A N 1
ATOM 2285 C CA . TYR A 1 289 ? -7.379 -23.001 -24.682 1.00 96.88 289 TYR A CA 1
ATOM 2286 C C . TYR A 1 289 ? -8.041 -24.370 -24.532 1.00 96.88 289 TYR A C 1
ATOM 2288 O O . TYR A 1 289 ? -8.668 -24.863 -25.468 1.00 96.88 289 TYR A O 1
ATOM 2296 N N . ASP A 1 290 ? -7.951 -24.962 -23.341 1.00 95.25 290 ASP A N 1
ATOM 2297 C CA . ASP A 1 290 ? -8.450 -26.320 -23.075 1.00 95.25 290 ASP A CA 1
ATOM 2298 C C . ASP A 1 290 ? -9.971 -26.480 -23.330 1.00 95.25 290 ASP A C 1
ATOM 2300 O O . ASP A 1 290 ? -10.450 -27.591 -23.577 1.00 95.25 290 ASP A O 1
ATOM 2304 N N . TYR A 1 291 ? -10.725 -25.373 -23.329 1.00 92.56 291 TYR A N 1
ATOM 2305 C CA . TYR A 1 291 ? -12.180 -25.330 -23.531 1.00 92.56 291 TYR A CA 1
ATOM 2306 C C . TYR A 1 291 ? -12.631 -24.773 -24.889 1.00 92.56 291 TYR A C 1
ATOM 2308 O O . TYR A 1 291 ? -13.827 -24.823 -25.190 1.00 92.56 291 TYR A O 1
ATOM 2316 N N . ASP A 1 292 ? -11.702 -24.285 -25.713 1.00 94.31 292 ASP A N 1
ATOM 2317 C CA . ASP A 1 292 ? -12.018 -23.639 -26.987 1.00 94.31 292 ASP A CA 1
ATOM 2318 C C . ASP A 1 292 ? -11.780 -24.576 -28.180 1.00 94.31 292 ASP A C 1
ATOM 2320 O O . ASP A 1 292 ? -10.983 -25.513 -28.136 1.00 94.31 292 ASP A O 1
ATOM 2324 N N . GLU A 1 293 ? -12.500 -24.338 -29.281 1.00 96.19 293 GLU A N 1
ATOM 2325 C CA . GLU A 1 293 ? -12.348 -25.116 -30.523 1.00 96.19 293 GLU A CA 1
ATOM 2326 C C . GLU A 1 293 ? -11.359 -24.479 -31.513 1.00 96.19 293 GLU A C 1
ATOM 2328 O O . GLU A 1 293 ? -10.863 -25.158 -32.416 1.00 96.19 293 GLU A O 1
ATOM 2333 N N . GLU A 1 294 ? -11.086 -23.180 -31.374 1.00 96.75 294 GLU A N 1
ATOM 2334 C CA . GLU A 1 294 ? -10.254 -22.408 -32.296 1.00 96.75 294 GLU A CA 1
ATOM 2335 C C . GLU A 1 294 ? -9.102 -21.736 -31.542 1.00 96.75 294 GLU A C 1
ATOM 2337 O O . GLU A 1 294 ? -9.314 -21.209 -30.452 1.00 96.75 294 GLU A O 1
ATOM 2342 N N . PRO A 1 295 ? -7.879 -21.735 -32.101 1.00 97.12 295 PRO A N 1
ATOM 2343 C CA . PRO A 1 295 ? -6.754 -21.104 -31.445 1.00 97.12 295 PRO A CA 1
ATOM 2344 C C . PRO A 1 295 ? -6.774 -19.584 -31.626 1.00 97.12 295 PRO A C 1
ATOM 2346 O O . PRO A 1 295 ? -7.138 -19.063 -32.685 1.00 97.12 295 PRO A O 1
ATOM 2349 N N . GLU A 1 296 ? -6.276 -18.873 -30.623 1.00 96.94 296 GLU A N 1
ATOM 2350 C CA . GLU A 1 296 ? -6.241 -17.418 -30.580 1.00 96.94 296 GLU A CA 1
ATOM 2351 C C . GLU A 1 296 ? -4.806 -16.871 -30.601 1.00 96.94 296 GLU A C 1
ATOM 2353 O O . GLU A 1 296 ? -3.885 -17.479 -30.044 1.00 96.94 296 GLU A O 1
ATOM 2358 N N . PRO A 1 297 ? -4.571 -15.714 -31.247 1.00 97.31 297 PRO A N 1
ATOM 2359 C CA . PRO A 1 297 ? -3.284 -15.042 -31.193 1.00 97.31 297 PRO A CA 1
ATOM 2360 C C . PRO A 1 297 ? -3.121 -14.293 -29.864 1.00 97.31 297 PRO A C 1
ATOM 2362 O O . PRO A 1 297 ? -3.873 -13.364 -29.575 1.00 97.31 297 PRO A O 1
ATOM 2365 N N . ILE A 1 298 ? -2.078 -14.619 -29.105 1.00 96.69 298 ILE A N 1
ATOM 2366 C CA . ILE A 1 298 ? -1.787 -14.005 -27.807 1.00 96.69 298 ILE A CA 1
ATOM 2367 C C . ILE A 1 298 ? -0.314 -13.579 -27.695 1.00 96.69 298 ILE A C 1
ATOM 2369 O O . ILE A 1 298 ? 0.584 -14.195 -28.279 1.00 96.69 298 ILE A O 1
ATOM 2373 N N . SER A 1 299 ? -0.045 -12.497 -26.958 1.00 95.69 299 SER A N 1
ATOM 2374 C CA . SER A 1 299 ? 1.321 -12.036 -26.683 1.00 95.69 299 SER A CA 1
ATOM 2375 C C . SER A 1 299 ? 2.025 -12.940 -25.668 1.00 95.69 299 SER A C 1
ATOM 2377 O O . SER A 1 299 ? 1.425 -13.360 -24.682 1.00 95.69 299 SER A O 1
ATOM 2379 N N . ARG A 1 300 ? 3.336 -13.163 -25.826 1.00 94.38 300 ARG A N 1
ATOM 2380 C CA . ARG A 1 300 ? 4.181 -13.916 -24.878 1.00 94.38 300 ARG A CA 1
ATOM 2381 C C . ARG A 1 300 ? 4.109 -13.381 -23.452 1.00 94.38 300 ARG A C 1
ATOM 2383 O O . ARG A 1 300 ? 4.370 -14.131 -22.510 1.00 94.38 300 ARG A O 1
ATOM 2390 N N . ASP A 1 301 ? 3.800 -12.097 -23.290 1.00 92.00 301 ASP A N 1
ATOM 2391 C CA . ASP A 1 301 ? 3.657 -11.474 -21.977 1.00 92.00 301 ASP A CA 1
ATOM 2392 C C . ASP A 1 301 ? 2.392 -11.862 -21.222 1.00 92.00 301 ASP A C 1
ATOM 2394 O O . ASP A 1 301 ? 2.393 -11.796 -19.997 1.00 92.00 301 ASP A O 1
ATOM 2398 N N . GLN A 1 302 ? 1.392 -12.361 -21.941 1.00 94.25 302 GLN A N 1
ATOM 2399 C CA . GLN A 1 302 ? 0.131 -12.869 -21.407 1.00 94.25 302 GLN A CA 1
ATOM 2400 C C . GLN A 1 302 ? 0.142 -14.400 -21.264 1.00 94.25 302 GLN A C 1
ATOM 2402 O O . GLN A 1 302 ? -0.857 -15.003 -20.884 1.00 94.25 302 GLN A O 1
ATOM 2407 N N . ILE A 1 303 ? 1.273 -15.036 -21.588 1.00 95.25 303 ILE A N 1
ATOM 2408 C CA . ILE A 1 303 ? 1.492 -16.470 -21.422 1.00 95.25 303 ILE A CA 1
ATOM 2409 C C . ILE A 1 303 ? 2.485 -16.691 -20.282 1.00 95.25 303 ILE A C 1
ATOM 2411 O O . ILE A 1 303 ? 3.540 -16.050 -20.228 1.00 95.25 303 ILE A O 1
ATOM 2415 N N . ARG A 1 304 ? 2.199 -17.664 -19.422 1.00 94.19 304 ARG A N 1
ATOM 2416 C CA . ARG A 1 304 ? 3.102 -18.196 -18.406 1.00 94.19 304 ARG A CA 1
ATOM 2417 C C . ARG A 1 304 ? 3.401 -19.667 -18.673 1.00 94.19 304 ARG A C 1
ATOM 2419 O O . ARG A 1 304 ? 2.507 -20.507 -18.703 1.00 94.19 304 ARG A O 1
ATOM 2426 N N . LYS A 1 305 ? 4.686 -19.998 -18.764 1.00 93.69 305 LYS A N 1
ATOM 2427 C CA . LYS A 1 305 ? 5.180 -21.374 -18.869 1.00 93.69 305 LYS A CA 1
ATOM 2428 C C . LYS A 1 305 ? 5.221 -22.062 -17.503 1.00 93.69 305 LYS A C 1
ATOM 2430 O O . LYS A 1 305 ? 5.710 -21.489 -16.527 1.00 93.69 305 LYS A O 1
ATOM 2435 N N . PHE A 1 306 ? 4.769 -23.313 -17.444 1.00 89.31 306 PHE A N 1
ATOM 2436 C CA . PHE A 1 306 ? 4.889 -24.139 -16.243 1.00 89.31 306 PHE A CA 1
ATOM 2437 C C . PHE A 1 306 ? 6.312 -24.645 -16.045 1.00 89.31 306 PHE A C 1
ATOM 2439 O O . PHE A 1 306 ? 6.949 -25.160 -16.964 1.00 89.31 306 PHE A O 1
ATOM 2446 N N . SER A 1 307 ? 6.802 -24.553 -14.811 1.00 84.75 307 SER A N 1
ATOM 2447 C CA . SER A 1 307 ? 8.060 -25.167 -14.392 1.00 84.75 307 SER A CA 1
ATOM 2448 C C . SER A 1 307 ? 7.844 -26.424 -13.570 1.00 84.75 307 SER A C 1
ATOM 2450 O O . SER A 1 307 ? 6.863 -26.570 -12.849 1.00 84.75 307 SER A O 1
ATOM 2452 N N . GLU A 1 308 ? 8.851 -27.296 -13.565 1.00 82.81 308 GLU A N 1
ATOM 2453 C CA . GLU A 1 308 ? 8.943 -28.368 -12.568 1.00 82.81 308 GLU A CA 1
ATOM 2454 C C . GLU A 1 308 ? 8.980 -27.820 -11.128 1.00 82.81 308 GLU A C 1
ATOM 2456 O O . GLU A 1 308 ? 8.596 -28.523 -10.200 1.00 82.81 308 GLU A O 1
ATOM 2461 N N . ALA A 1 309 ? 9.381 -26.557 -10.929 1.00 82.00 309 ALA A N 1
ATOM 2462 C CA . ALA A 1 309 ? 9.324 -25.900 -9.624 1.00 82.00 309 ALA A CA 1
ATOM 2463 C C . ALA A 1 309 ? 7.888 -25.560 -9.188 1.00 82.00 309 ALA A C 1
ATOM 2465 O O . ALA A 1 309 ? 7.628 -25.499 -7.990 1.00 82.00 309 ALA A O 1
ATOM 2466 N N . ASP A 1 310 ? 6.949 -25.387 -10.124 1.00 85.25 310 ASP A N 1
ATOM 2467 C CA . ASP A 1 310 ? 5.531 -25.205 -9.787 1.00 85.25 310 ASP A CA 1
ATOM 2468 C C . ASP A 1 310 ? 4.939 -26.485 -9.192 1.00 85.25 310 ASP A C 1
ATOM 2470 O O . ASP A 1 310 ? 4.114 -26.424 -8.284 1.00 85.25 310 ASP A O 1
ATOM 2474 N N . LYS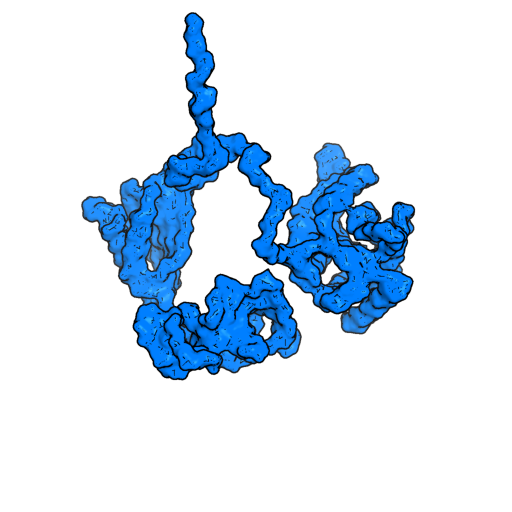 A 1 311 ? 5.444 -27.643 -9.637 1.00 83.44 311 LYS A N 1
ATOM 2475 C CA . LYS A 1 311 ? 5.088 -28.970 -9.115 1.00 83.44 311 LYS A CA 1
ATOM 2476 C C . LYS A 1 311 ? 5.786 -29.302 -7.793 1.00 83.44 311 LYS A C 1
ATOM 2478 O O . LYS A 1 311 ? 5.456 -30.307 -7.162 1.00 83.44 311 LYS A O 1
ATOM 2483 N N . ASP A 1 312 ? 6.761 -28.497 -7.368 1.00 90.31 312 ASP A N 1
ATOM 2484 C CA . ASP A 1 312 ? 7.477 -28.717 -6.116 1.00 90.31 312 ASP A CA 1
ATOM 2485 C C . ASP A 1 312 ? 6.664 -28.197 -4.923 1.00 90.31 312 ASP A C 1
ATOM 2487 O O . ASP A 1 312 ? 6.824 -27.070 -4.445 1.00 90.31 312 ASP A O 1
ATOM 2491 N N . LEU A 1 313 ? 5.798 -29.072 -4.411 1.00 92.25 313 LEU A N 1
ATOM 2492 C CA . LEU A 1 313 ? 4.992 -28.821 -3.216 1.00 92.25 313 LEU A CA 1
ATOM 2493 C C . LEU A 1 313 ? 5.832 -28.716 -1.930 1.00 92.25 313 LEU A C 1
ATOM 2495 O O . LEU A 1 313 ? 5.293 -28.352 -0.888 1.00 92.25 313 LEU A O 1
ATOM 2499 N N . SER A 1 314 ? 7.134 -29.037 -1.967 1.00 93.25 314 SER A N 1
ATOM 2500 C CA . SER A 1 314 ? 8.003 -28.937 -0.787 1.00 93.25 314 SER A CA 1
ATOM 2501 C C . SER A 1 314 ? 8.439 -27.504 -0.484 1.00 93.25 314 SER A C 1
ATOM 2503 O O . SER A 1 314 ? 8.843 -27.219 0.646 1.00 93.25 314 SER A O 1
ATOM 2505 N N . LYS A 1 315 ? 8.339 -26.596 -1.465 1.00 93.25 315 LYS A N 1
ATOM 2506 C CA . LYS A 1 315 ? 8.631 -25.176 -1.278 1.00 93.25 315 LYS A CA 1
ATOM 2507 C C . LYS A 1 315 ? 7.368 -24.441 -0.798 1.00 93.25 315 LYS A C 1
ATOM 2509 O O . LYS A 1 315 ? 6.429 -24.289 -1.592 1.00 93.25 315 LYS A O 1
ATOM 2514 N N . PRO A 1 316 ? 7.327 -23.976 0.466 1.00 94.31 316 PRO A N 1
ATOM 2515 C CA . PRO A 1 316 ? 6.197 -23.205 0.962 1.00 94.31 316 PRO A CA 1
ATOM 2516 C C . PRO A 1 316 ? 6.177 -21.816 0.321 1.00 94.31 316 PRO A C 1
ATOM 2518 O O . PRO A 1 316 ? 7.223 -21.306 -0.091 1.00 94.31 316 PRO A O 1
ATOM 2521 N N . PHE A 1 317 ? 4.992 -21.214 0.262 1.00 95.25 317 PHE A N 1
ATOM 2522 C CA . PHE A 1 317 ? 4.872 -19.787 -0.023 1.00 95.25 317 PHE A CA 1
ATOM 2523 C C . PHE A 1 317 ? 5.042 -18.962 1.255 1.00 95.25 317 PHE A C 1
ATOM 2525 O O . PHE A 1 317 ? 4.715 -19.418 2.354 1.00 95.25 317 PHE A O 1
ATOM 2532 N N . GLU A 1 318 ? 5.538 -17.740 1.105 1.00 93.94 318 GLU A N 1
ATOM 2533 C CA . GLU A 1 318 ? 5.655 -16.753 2.174 1.00 93.94 318 GLU A CA 1
ATOM 2534 C C . GLU A 1 318 ? 4.535 -15.705 2.072 1.00 93.94 318 GLU A C 1
ATOM 2536 O O . GLU A 1 318 ? 3.929 -15.501 1.020 1.00 93.94 318 GLU A O 1
ATOM 2541 N N . VAL A 1 319 ? 4.235 -15.027 3.183 1.00 90.75 319 VAL A N 1
ATOM 2542 C CA . VAL A 1 319 ? 3.267 -13.918 3.184 1.00 90.75 319 VAL A CA 1
ATOM 2543 C C . VAL A 1 319 ? 3.752 -12.814 2.242 1.00 90.75 319 VAL A C 1
ATOM 2545 O O . VAL A 1 319 ? 4.883 -12.348 2.360 1.00 90.75 319 VAL A O 1
ATOM 2548 N N . GLY A 1 320 ? 2.877 -12.376 1.337 1.00 87.75 320 GLY A N 1
ATOM 2549 C CA . GLY A 1 320 ? 3.182 -11.401 0.290 1.00 87.75 320 GLY A CA 1
ATOM 2550 C C . GLY A 1 320 ? 3.574 -12.011 -1.057 1.00 87.75 320 GLY A C 1
ATOM 2551 O O . GLY A 1 320 ? 3.643 -11.269 -2.037 1.00 87.75 320 GLY A O 1
ATOM 2552 N N . ASP A 1 321 ? 3.784 -13.330 -1.142 1.00 93.31 321 ASP A N 1
ATOM 2553 C CA . ASP A 1 321 ? 4.017 -13.990 -2.427 1.00 93.31 321 ASP A CA 1
ATOM 2554 C C . ASP A 1 321 ? 2.796 -13.841 -3.342 1.00 93.31 321 ASP A C 1
ATOM 2556 O O . ASP A 1 321 ? 1.654 -14.067 -2.928 1.00 93.31 321 ASP A O 1
ATOM 2560 N N . LEU A 1 322 ? 3.055 -13.480 -4.601 1.00 93.62 322 LEU A N 1
ATOM 2561 C CA . LEU A 1 322 ? 2.047 -13.426 -5.655 1.00 93.62 322 LEU A CA 1
ATOM 2562 C C . LEU A 1 322 ? 1.872 -14.813 -6.271 1.00 93.62 322 LEU A C 1
ATOM 2564 O O . LEU A 1 322 ? 2.843 -15.460 -6.689 1.00 93.62 322 LEU A O 1
ATOM 2568 N N . ILE A 1 323 ? 0.622 -15.251 -6.330 1.00 96.19 323 ILE A N 1
ATOM 2569 C CA . ILE A 1 323 ? 0.228 -16.586 -6.764 1.00 96.19 323 ILE A CA 1
ATOM 2570 C C . ILE A 1 323 ? -0.888 -16.517 -7.800 1.00 96.19 323 ILE A C 1
ATOM 2572 O O . ILE A 1 323 ? -1.610 -15.526 -7.905 1.00 96.19 323 ILE A O 1
ATOM 2576 N N . PHE A 1 324 ? -1.027 -17.601 -8.549 1.00 95.88 324 PHE A N 1
ATOM 2577 C CA . PHE A 1 324 ? -2.268 -17.960 -9.210 1.00 95.88 324 PHE A CA 1
ATOM 2578 C C . PHE A 1 324 ? -2.968 -19.029 -8.375 1.00 95.88 324 PHE A C 1
ATOM 2580 O O . PHE A 1 324 ? -2.321 -20.001 -7.984 1.00 95.88 324 PHE A O 1
ATOM 2587 N N . TYR A 1 325 ? -4.255 -18.836 -8.104 1.00 96.50 325 TYR A N 1
ATOM 2588 C CA . TYR A 1 325 ? -5.130 -19.774 -7.403 1.00 96.50 325 TYR A CA 1
ATOM 2589 C C . TYR A 1 325 ? -6.094 -20.427 -8.394 1.00 96.50 325 TYR A C 1
ATOM 2591 O O . TYR A 1 325 ? -6.823 -19.713 -9.085 1.00 96.50 325 TYR A O 1
ATOM 2599 N N . GLU A 1 326 ? -6.085 -21.755 -8.454 1.00 96.56 326 GLU A N 1
ATOM 2600 C CA . GLU A 1 326 ? -6.982 -22.550 -9.294 1.00 96.56 326 GLU A CA 1
ATOM 2601 C C . GLU A 1 326 ? -8.359 -22.663 -8.631 1.00 96.56 326 GLU A C 1
ATOM 2603 O O . GLU A 1 326 ? -8.475 -23.125 -7.495 1.00 96.56 326 GLU A O 1
ATOM 2608 N N . ASN A 1 327 ? -9.402 -22.200 -9.317 1.00 93.94 327 ASN A N 1
ATOM 2609 C CA . ASN A 1 327 ? -10.777 -22.307 -8.840 1.00 93.94 327 ASN A CA 1
ATOM 2610 C C . ASN A 1 327 ? -11.427 -23.634 -9.279 1.00 93.94 327 ASN A C 1
ATOM 2612 O O . ASN A 1 327 ? -10.835 -24.438 -9.996 1.00 93.94 327 ASN A O 1
ATOM 2616 N N . ASP A 1 328 ? -12.679 -23.848 -8.867 1.00 93.19 328 ASP A N 1
ATOM 2617 C CA . ASP A 1 328 ? -13.441 -25.063 -9.196 1.00 93.19 328 ASP A CA 1
ATOM 2618 C C . ASP A 1 328 ? -13.708 -25.251 -10.707 1.00 93.19 328 ASP A C 1
ATOM 2620 O O . ASP A 1 328 ? -14.074 -26.350 -11.123 1.00 93.19 328 ASP A O 1
ATOM 2624 N N . ASP A 1 329 ? -13.525 -24.203 -11.518 1.00 92.94 329 ASP A N 1
ATOM 2625 C CA . ASP A 1 329 ? -13.695 -24.212 -12.977 1.00 92.94 329 ASP A CA 1
ATOM 2626 C C . ASP A 1 329 ? -12.356 -24.425 -13.723 1.00 92.94 329 ASP A C 1
ATOM 2628 O O . ASP A 1 329 ? -12.284 -24.199 -14.929 1.00 92.94 329 ASP A O 1
ATOM 2632 N N . GLU A 1 330 ? -11.290 -24.832 -13.017 1.00 93.75 330 GLU A N 1
ATOM 2633 C CA . GLU A 1 330 ? -9.922 -25.005 -13.550 1.00 93.75 330 GLU A CA 1
ATOM 2634 C C . GLU A 1 330 ? -9.332 -23.707 -14.146 1.00 93.75 330 GLU A C 1
ATOM 2636 O O . GLU A 1 330 ? -8.435 -23.718 -14.993 1.00 93.75 330 GLU A O 1
ATOM 2641 N N . LEU A 1 331 ? -9.834 -22.555 -13.687 1.00 95.00 331 LEU A N 1
ATOM 2642 C CA . LEU A 1 331 ? -9.337 -21.232 -14.041 1.00 95.00 331 LEU A CA 1
ATOM 2643 C C . LEU A 1 331 ? -8.473 -20.664 -12.918 1.00 95.00 331 LEU A C 1
ATOM 2645 O O . LEU A 1 331 ? -8.748 -20.808 -11.725 1.00 95.00 331 LEU A O 1
ATOM 2649 N N . TYR A 1 332 ? -7.435 -19.944 -13.312 1.00 95.75 332 TYR A N 1
ATOM 2650 C CA . TYR A 1 332 ? -6.424 -19.413 -12.418 1.00 95.75 332 TYR A CA 1
ATOM 2651 C C . TYR A 1 332 ? -6.640 -17.919 -12.186 1.00 95.75 332 TYR A C 1
ATOM 2653 O O . TYR A 1 332 ? -6.598 -17.107 -13.111 1.00 95.75 332 TYR A O 1
ATOM 2661 N N . ASN A 1 333 ? -6.835 -17.551 -10.923 1.00 95.12 333 ASN A N 1
ATOM 2662 C CA . ASN A 1 333 ? -7.062 -16.179 -10.486 1.00 95.12 333 ASN A CA 1
ATOM 2663 C C . ASN A 1 333 ? -5.810 -15.613 -9.818 1.00 95.12 333 ASN A C 1
ATOM 2665 O O . ASN A 1 333 ? -5.145 -16.302 -9.044 1.00 95.12 333 ASN A O 1
ATOM 2669 N N . ASN A 1 334 ? -5.510 -14.338 -10.063 1.00 94.81 334 ASN A N 1
ATOM 2670 C CA . ASN A 1 334 ? -4.431 -13.650 -9.358 1.00 94.81 334 ASN A CA 1
ATOM 2671 C C . ASN A 1 334 ? -4.734 -13.539 -7.858 1.00 94.81 334 ASN A C 1
ATOM 2673 O O . ASN A 1 334 ? -5.826 -13.124 -7.460 1.00 94.81 334 ASN A O 1
ATOM 2677 N N . GLY A 1 335 ? -3.744 -13.833 -7.022 1.00 94.44 335 GLY A N 1
ATOM 2678 C CA . GLY A 1 335 ? -3.857 -13.690 -5.579 1.00 94.44 335 GLY A CA 1
ATOM 2679 C C . GLY A 1 335 ? -2.536 -13.371 -4.895 1.00 94.44 335 GLY A C 1
ATOM 2680 O O . GLY A 1 335 ? -1.458 -13.442 -5.484 1.00 94.44 335 GLY A O 1
ATOM 2681 N N . VAL A 1 336 ? -2.631 -13.018 -3.618 1.00 94.81 336 VAL A N 1
ATOM 2682 C CA . VAL A 1 336 ? -1.489 -12.819 -2.725 1.00 94.81 336 VAL A CA 1
ATOM 2683 C C . VAL A 1 336 ? -1.674 -13.636 -1.455 1.00 94.81 336 VAL A C 1
ATOM 2685 O O . VAL A 1 336 ? -2.767 -13.688 -0.882 1.00 94.81 336 VAL A O 1
ATOM 2688 N N . ILE A 1 337 ? -0.599 -14.267 -0.989 1.00 96.12 337 ILE A N 1
ATOM 2689 C CA . ILE A 1 337 ? -0.611 -14.960 0.298 1.00 96.12 337 ILE A CA 1
ATOM 2690 C C . ILE A 1 337 ? -0.752 -13.931 1.416 1.00 96.12 337 ILE A C 1
ATOM 2692 O O . ILE A 1 337 ? 0.121 -13.091 1.628 1.00 96.12 337 ILE A O 1
ATOM 2696 N N . SER A 1 338 ? -1.847 -14.020 2.163 1.00 91.19 338 SER A N 1
ATOM 2697 C CA . SER A 1 338 ? -2.111 -13.147 3.308 1.00 91.19 338 SER A CA 1
ATOM 2698 C C . SER A 1 338 ? -1.595 -13.733 4.619 1.00 91.19 338 SER A C 1
ATOM 2700 O O . SER A 1 338 ? -1.159 -12.995 5.500 1.00 91.19 338 SER A O 1
ATOM 2702 N N . ARG A 1 339 ? -1.631 -15.064 4.752 1.00 91.25 339 ARG A N 1
ATOM 2703 C CA . ARG A 1 339 ? -1.228 -15.787 5.961 1.00 91.25 339 ARG A CA 1
ATOM 2704 C C . ARG A 1 339 ? -0.860 -17.232 5.627 1.00 91.25 339 ARG A C 1
ATOM 2706 O O . ARG A 1 339 ? -1.470 -17.842 4.750 1.00 91.25 339 ARG A O 1
ATOM 2713 N N . VAL A 1 340 ? 0.122 -17.763 6.353 1.00 94.38 340 VAL A N 1
ATOM 2714 C CA . VAL A 1 340 ? 0.510 -19.181 6.345 1.00 94.38 340 VAL A CA 1
ATOM 2715 C C . VAL A 1 340 ? -0.032 -19.817 7.625 1.00 94.38 340 VAL A C 1
ATOM 2717 O O . VAL A 1 340 ? 0.254 -19.315 8.712 1.00 94.38 340 VAL A O 1
ATOM 2720 N N . GLU A 1 341 ? -0.824 -20.881 7.504 1.00 92.81 341 GLU A N 1
ATOM 2721 C CA . GLU A 1 341 ? -1.457 -21.564 8.639 1.00 92.81 341 GLU A CA 1
ATOM 2722 C C . GLU A 1 341 ? -0.634 -22.778 9.111 1.00 92.81 341 GLU A C 1
ATOM 2724 O O . GLU A 1 341 ? 0.225 -23.297 8.395 1.00 92.81 341 GLU A O 1
ATOM 2729 N N . GLU A 1 342 ? -0.907 -23.262 10.327 1.00 86.00 342 GLU A N 1
ATOM 2730 C CA . GLU A 1 342 ? -0.102 -24.299 11.001 1.00 86.00 342 GLU A CA 1
ATOM 2731 C C . GLU A 1 342 ? -0.126 -25.678 10.308 1.00 86.00 342 GLU A C 1
ATOM 2733 O O . GLU A 1 342 ? 0.780 -26.487 10.510 1.00 86.00 342 GLU A O 1
ATOM 2738 N N . GLU A 1 343 ? -1.108 -25.939 9.441 1.00 90.75 343 GLU A N 1
ATOM 2739 C CA . GLU A 1 343 ? -1.266 -27.212 8.719 1.00 90.75 343 GLU A CA 1
ATOM 2740 C C . GLU A 1 343 ? -0.686 -27.189 7.293 1.00 90.75 343 GLU A C 1
ATOM 2742 O O . GLU A 1 343 ? -0.901 -28.113 6.508 1.00 90.75 343 GLU A O 1
ATOM 2747 N N . GLY A 1 344 ? 0.060 -26.138 6.935 1.00 90.62 344 GLY A N 1
ATOM 2748 C CA . GLY A 1 344 ? 0.588 -25.964 5.577 1.00 90.62 344 GLY A CA 1
ATOM 2749 C C . GLY A 1 344 ? -0.473 -25.540 4.556 1.00 90.62 344 GLY A C 1
ATOM 2750 O O . GLY A 1 344 ? -0.228 -25.617 3.352 1.00 90.62 344 GLY A O 1
ATOM 2751 N N . THR A 1 345 ? -1.637 -25.098 5.035 1.00 96.56 345 THR A N 1
ATOM 2752 C CA . THR A 1 345 ? -2.637 -24.369 4.252 1.00 96.56 345 THR A CA 1
ATOM 2753 C C . THR A 1 345 ? -2.389 -22.866 4.328 1.00 96.56 345 THR A C 1
ATOM 2755 O O . THR A 1 345 ? -1.644 -22.376 5.179 1.00 96.56 345 THR A O 1
ATOM 2758 N N . TYR A 1 346 ? -3.044 -22.117 3.450 1.00 97.12 346 TYR A N 1
ATOM 2759 C CA . TYR A 1 346 ? -2.828 -20.689 3.284 1.00 97.12 346 TYR A CA 1
ATOM 2760 C C . TYR A 1 346 ? -4.154 -19.941 3.325 1.00 97.12 346 TYR A C 1
ATOM 2762 O O . TYR A 1 346 ? -5.195 -20.454 2.910 1.00 97.12 346 TYR A O 1
ATOM 2770 N N . SER A 1 347 ? -4.096 -18.704 3.801 1.00 94.81 347 SER A N 1
ATOM 2771 C CA . SER A 1 347 ? -5.154 -17.731 3.563 1.00 94.81 347 SER A CA 1
ATOM 2772 C C . SER A 1 347 ? -4.681 -16.772 2.480 1.00 94.81 347 SER A C 1
ATOM 2774 O O . SER A 1 347 ? -3.607 -16.175 2.609 1.00 94.81 347 SER A O 1
ATOM 2776 N N . ILE A 1 348 ? -5.472 -16.582 1.433 1.00 96.12 348 ILE A N 1
ATOM 2777 C CA . ILE A 1 348 ? -5.119 -15.758 0.273 1.00 96.12 348 ILE A CA 1
ATOM 2778 C C . ILE A 1 348 ? -6.120 -14.623 0.081 1.00 96.12 348 ILE A C 1
ATOM 2780 O O . ILE A 1 348 ? -7.297 -14.765 0.408 1.00 96.12 348 ILE A O 1
ATOM 2784 N N . TYR A 1 349 ? -5.647 -13.508 -0.470 1.00 92.94 349 TYR A N 1
ATOM 2785 C CA . TYR A 1 349 ? -6.496 -12.457 -1.029 1.00 92.94 349 TYR A CA 1
ATOM 2786 C C . TYR A 1 349 ? -6.454 -12.554 -2.547 1.00 92.94 349 TYR A C 1
ATOM 2788 O O . TYR A 1 349 ? -5.379 -12.433 -3.134 1.00 92.94 349 TYR A O 1
ATOM 2796 N N . LEU A 1 350 ? -7.607 -12.751 -3.179 1.00 93.75 350 LEU A N 1
ATOM 2797 C CA . LEU A 1 350 ? -7.731 -12.637 -4.627 1.00 93.75 350 LEU A CA 1
ATOM 2798 C C . LEU A 1 350 ? -7.689 -11.163 -5.027 1.00 93.75 350 LEU A C 1
ATOM 2800 O O . LEU A 1 350 ? -8.342 -10.323 -4.406 1.00 93.75 350 LEU A O 1
ATOM 2804 N N . LEU A 1 351 ? -6.948 -10.850 -6.088 1.00 87.31 351 LEU A N 1
ATOM 2805 C CA . LEU A 1 351 ? -6.794 -9.491 -6.614 1.00 87.31 351 LEU A CA 1
ATOM 2806 C C . LEU A 1 351 ? -7.981 -9.076 -7.502 1.00 87.31 351 LEU A C 1
ATOM 2808 O O . LEU A 1 351 ? -7.811 -8.423 -8.520 1.00 87.31 351 LEU A O 1
ATOM 2812 N N . ASN A 1 352 ? -9.200 -9.447 -7.111 1.00 84.81 352 ASN A N 1
ATOM 2813 C CA . ASN A 1 352 ? -10.427 -9.092 -7.820 1.00 84.81 352 ASN A CA 1
ATOM 2814 C C . ASN A 1 352 ? -11.081 -7.824 -7.218 1.00 84.81 352 ASN A C 1
ATOM 2816 O O . ASN A 1 352 ? -10.732 -7.425 -6.103 1.00 84.81 352 ASN A O 1
ATOM 2820 N N . PRO A 1 353 ? -12.061 -7.190 -7.896 1.00 74.56 353 PRO A N 1
ATOM 2821 C CA . PRO A 1 353 ? -12.712 -5.971 -7.404 1.00 74.56 353 PRO A CA 1
ATOM 2822 C C . PRO A 1 353 ? -13.377 -6.111 -6.028 1.00 74.56 353 PRO A C 1
ATOM 2824 O O . PRO A 1 353 ? -13.558 -5.119 -5.328 1.00 74.56 353 PRO A O 1
ATOM 2827 N N . SER A 1 354 ? -13.743 -7.334 -5.633 1.00 77.94 354 SER A N 1
ATOM 2828 C CA . SER A 1 354 ? -14.340 -7.621 -4.326 1.00 77.94 354 SER A CA 1
ATOM 2829 C C . SER A 1 354 ? -13.327 -7.874 -3.204 1.00 77.94 354 SER A C 1
ATOM 2831 O O . SER A 1 354 ? -13.738 -7.982 -2.050 1.00 77.94 354 SER A O 1
ATOM 2833 N N . GLY A 1 355 ? -12.031 -8.006 -3.513 1.00 79.06 355 GLY A N 1
ATOM 2834 C CA . GLY A 1 355 ? -10.991 -8.344 -2.538 1.00 79.06 355 GLY A CA 1
ATOM 2835 C C . GLY A 1 355 ? -11.263 -9.658 -1.798 1.00 79.06 355 GLY A C 1
ATOM 2836 O O . GLY A 1 355 ? -11.082 -9.730 -0.582 1.00 79.06 355 GLY A O 1
ATOM 2837 N N . THR A 1 356 ? -11.768 -10.681 -2.499 1.00 88.50 356 THR A N 1
ATOM 2838 C CA . THR A 1 356 ? -12.212 -11.936 -1.871 1.00 88.50 356 THR A CA 1
ATOM 2839 C C . THR A 1 356 ? -11.075 -12.600 -1.099 1.00 88.50 356 THR A C 1
ATOM 2841 O O . THR A 1 356 ? -10.009 -12.861 -1.655 1.00 88.50 356 THR A O 1
ATOM 2844 N N . LYS A 1 357 ? -11.320 -12.933 0.170 1.00 91.00 357 LYS A N 1
ATOM 2845 C CA . LYS A 1 357 ? -10.392 -13.715 0.987 1.00 91.00 357 LYS A CA 1
ATOM 2846 C C . LYS A 1 357 ? -10.823 -15.174 1.036 1.00 91.00 357 LYS A C 1
ATOM 2848 O O . LYS A 1 357 ? -11.985 -15.461 1.318 1.00 91.00 357 LYS A O 1
ATOM 2853 N N . ILE A 1 358 ? -9.884 -16.079 0.793 1.00 94.62 358 ILE A N 1
ATOM 2854 C CA . ILE A 1 358 ? -10.103 -17.526 0.851 1.00 94.62 358 ILE A CA 1
ATOM 2855 C C . ILE A 1 358 ? -9.168 -18.099 1.911 1.00 94.62 358 ILE A C 1
ATOM 2857 O O . ILE A 1 358 ? -8.004 -17.714 1.991 1.00 94.62 358 ILE A O 1
ATOM 2861 N N . TYR A 1 359 ? -9.690 -18.994 2.744 1.00 94.31 359 TYR A N 1
ATOM 2862 C CA . TYR A 1 359 ? -8.977 -19.600 3.866 1.00 94.31 359 TYR A CA 1
ATOM 2863 C C . TYR A 1 359 ? -8.796 -21.095 3.630 1.00 94.31 359 TYR A C 1
ATOM 2865 O O . TYR A 1 359 ? -9.632 -21.727 2.987 1.00 94.31 359 TYR A O 1
ATOM 2873 N N . GLY A 1 360 ? -7.739 -21.670 4.202 1.00 94.88 360 GLY A N 1
ATOM 2874 C CA . GLY A 1 360 ? -7.506 -23.113 4.130 1.00 94.88 360 GLY A CA 1
ATOM 2875 C C . GLY A 1 360 ? -7.115 -23.612 2.736 1.00 94.88 360 GLY A C 1
ATOM 2876 O O . GLY A 1 360 ? -7.250 -24.803 2.467 1.00 94.88 360 GLY A O 1
ATOM 2877 N N . VAL A 1 361 ? -6.627 -22.724 1.864 1.00 96.88 361 VAL A N 1
ATOM 2878 C CA . VAL A 1 361 ? -6.186 -23.064 0.505 1.00 96.88 361 VAL A CA 1
ATOM 2879 C C . VAL A 1 361 ? -4.967 -23.968 0.584 1.00 96.88 361 VAL A C 1
ATOM 2881 O O . VAL A 1 361 ? -4.036 -23.702 1.352 1.00 96.88 361 VAL A O 1
ATOM 2884 N N . LYS A 1 362 ? -4.952 -25.050 -0.192 1.00 96.81 362 LYS A N 1
ATOM 2885 C CA . LYS A 1 362 ? -3.823 -25.983 -0.196 1.00 96.81 362 LYS A CA 1
ATOM 2886 C C . LYS A 1 362 ? -2.727 -25.533 -1.151 1.00 96.81 362 LYS A C 1
ATOM 2888 O O . LYS A 1 362 ? -2.949 -24.783 -2.094 1.00 96.81 362 LYS A O 1
ATOM 2893 N N . ARG A 1 363 ? -1.505 -26.013 -0.910 1.00 95.50 363 ARG A N 1
ATOM 2894 C CA . ARG A 1 363 ? -0.333 -25.657 -1.723 1.00 95.50 363 ARG A CA 1
ATOM 2895 C C . ARG A 1 363 ? -0.461 -26.084 -3.189 1.00 95.50 363 ARG A C 1
ATOM 2897 O O . ARG A 1 363 ? 0.117 -25.411 -4.036 1.00 95.50 363 ARG A O 1
ATOM 2904 N N . ASP A 1 364 ? -1.131 -27.200 -3.463 1.00 95.38 364 ASP A N 1
ATOM 2905 C CA . ASP A 1 364 ? -1.325 -27.778 -4.798 1.00 95.38 364 ASP A CA 1
ATOM 2906 C C . ASP A 1 364 ? -2.399 -27.066 -5.629 1.00 95.38 364 ASP A C 1
ATOM 2908 O O . ASP A 1 364 ? -2.387 -27.198 -6.844 1.00 95.38 364 ASP A O 1
ATOM 2912 N N . GLU A 1 365 ? -3.241 -26.248 -4.998 1.00 96.06 365 GLU A N 1
ATOM 2913 C CA . GLU A 1 365 ? -4.234 -25.377 -5.653 1.00 96.06 365 GLU A CA 1
ATOM 2914 C C . GLU A 1 365 ? -3.628 -24.017 -6.064 1.00 96.06 365 GLU A C 1
ATOM 2916 O O . GLU A 1 365 ? -4.333 -23.090 -6.465 1.00 96.06 365 GLU A O 1
ATOM 2921 N N . MET A 1 366 ? -2.311 -23.850 -5.901 1.00 96.31 366 MET A N 1
ATOM 2922 C CA . MET A 1 366 ? -1.620 -22.586 -6.133 1.00 96.31 366 MET A CA 1
ATOM 2923 C C . MET A 1 366 ? -0.287 -22.774 -6.848 1.00 96.31 366 MET A C 1
ATOM 2925 O O . MET A 1 366 ? 0.488 -23.689 -6.562 1.00 96.31 366 MET A O 1
ATOM 2929 N N . ILE A 1 367 ? 0.054 -21.810 -7.694 1.00 95.69 367 ILE A N 1
ATOM 2930 C CA . ILE A 1 367 ? 1.356 -21.718 -8.365 1.00 95.69 367 ILE A CA 1
ATOM 2931 C C . ILE A 1 367 ? 1.887 -20.286 -8.276 1.00 95.69 367 ILE A C 1
ATOM 2933 O O . ILE A 1 367 ? 1.127 -19.346 -8.065 1.00 95.69 367 ILE A O 1
ATOM 2937 N N . SER A 1 368 ? 3.199 -20.085 -8.422 1.00 94.62 368 SER A N 1
ATOM 2938 C CA . SER A 1 368 ? 3.765 -18.730 -8.350 1.00 94.62 368 SER A CA 1
ATOM 2939 C C . SER A 1 368 ? 3.342 -17.901 -9.559 1.00 94.62 368 SER A C 1
ATOM 2941 O O . SER A 1 368 ? 3.394 -18.393 -10.682 1.00 94.62 368 SER A O 1
ATOM 2943 N N . GLN A 1 369 ? 3.009 -16.625 -9.376 1.00 92.94 369 GLN A N 1
ATOM 2944 C CA . GLN A 1 369 ? 2.647 -15.771 -10.508 1.00 92.94 369 GLN A CA 1
ATOM 2945 C C . GLN A 1 369 ? 3.809 -15.603 -11.507 1.00 92.94 369 GLN A C 1
ATOM 2947 O O . GLN A 1 369 ? 3.604 -15.554 -12.718 1.00 92.94 369 GLN A O 1
ATOM 2952 N N . PHE A 1 370 ? 5.051 -15.586 -11.016 1.00 90.31 370 PHE A N 1
ATOM 2953 C CA . PHE A 1 370 ? 6.231 -15.356 -11.846 1.00 90.31 370 PHE A CA 1
ATOM 2954 C C . PHE A 1 370 ? 6.868 -16.652 -12.351 1.00 90.31 370 PHE A C 1
ATOM 2956 O O . PHE A 1 370 ? 7.041 -17.627 -11.619 1.00 90.31 370 PHE A O 1
ATOM 2963 N N . GLU A 1 371 ? 7.293 -16.626 -13.613 1.00 89.88 371 GLU A N 1
ATOM 2964 C CA . GLU A 1 371 ? 8.139 -17.656 -14.209 1.00 89.88 371 GLU A CA 1
ATOM 2965 C C . GLU A 1 371 ? 9.500 -17.748 -13.497 1.00 89.88 371 GLU A C 1
ATOM 2967 O O . GLU A 1 371 ? 10.112 -16.738 -13.135 1.00 89.88 371 GLU A O 1
ATOM 2972 N N . THR A 1 372 ? 10.023 -18.967 -13.340 1.00 86.81 372 THR A N 1
ATOM 2973 C CA . THR A 1 372 ? 11.377 -19.154 -12.797 1.00 86.81 372 THR A CA 1
ATOM 2974 C C . THR A 1 372 ? 12.440 -18.544 -13.716 1.00 86.81 372 THR A C 1
ATOM 2976 O O . THR A 1 372 ? 12.277 -18.485 -14.934 1.00 86.81 372 THR A O 1
ATOM 2979 N N . ALA A 1 373 ? 13.587 -18.155 -13.148 1.00 82.94 373 ALA A N 1
ATOM 2980 C CA . ALA A 1 373 ? 14.697 -17.557 -13.898 1.00 82.94 373 ALA A CA 1
ATOM 2981 C C . ALA A 1 373 ? 15.212 -18.427 -15.068 1.00 82.94 373 ALA A C 1
ATOM 2983 O O . ALA A 1 373 ? 15.839 -17.905 -15.986 1.00 82.94 373 ALA A O 1
ATOM 2984 N N . ASN A 1 374 ? 14.928 -19.733 -15.053 1.00 83.75 374 ASN A N 1
ATOM 2985 C CA . ASN A 1 374 ? 15.318 -20.674 -16.102 1.00 83.75 374 ASN A CA 1
ATOM 2986 C C . ASN A 1 374 ? 14.537 -20.486 -17.410 1.00 83.75 374 ASN A C 1
ATOM 2988 O O . ASN A 1 374 ? 14.950 -21.032 -18.425 1.00 83.75 374 ASN A O 1
ATOM 2992 N N . PHE A 1 375 ? 13.434 -19.732 -17.400 1.00 85.50 375 PHE A N 1
ATOM 2993 C CA . PHE A 1 375 ? 12.644 -19.425 -18.597 1.00 85.50 375 PHE A CA 1
ATOM 2994 C C . PHE A 1 375 ? 13.055 -18.140 -19.294 1.00 85.50 375 PHE A C 1
ATOM 2996 O O . PHE A 1 375 ? 12.360 -17.647 -20.179 1.00 85.50 375 PHE A O 1
ATOM 3003 N N . TYR A 1 376 ? 14.215 -17.614 -18.938 1.00 85.19 376 TYR A N 1
ATOM 3004 C CA . TYR A 1 376 ? 14.790 -16.449 -19.569 1.00 85.19 376 TYR A CA 1
ATOM 3005 C C . TYR A 1 376 ? 16.073 -16.856 -20.276 1.00 85.19 376 TYR A C 1
ATOM 3007 O O . TYR A 1 376 ? 16.873 -17.624 -19.740 1.00 85.19 376 TYR A O 1
ATOM 3015 N N . GLN A 1 377 ? 16.286 -16.343 -21.488 1.00 86.19 377 GLN A N 1
ATOM 3016 C CA . GLN A 1 377 ? 17.544 -16.593 -22.187 1.00 86.19 377 GLN A CA 1
ATOM 3017 C C . GLN A 1 377 ? 18.712 -16.045 -21.358 1.00 86.19 377 GLN A C 1
ATOM 3019 O O . GLN A 1 377 ? 18.636 -14.937 -20.816 1.00 86.19 377 GLN A O 1
ATOM 3024 N N . GLU A 1 378 ? 19.815 -16.793 -21.283 1.00 86.88 378 GLU A N 1
ATOM 3025 C CA . GLU A 1 378 ? 21.041 -16.262 -20.695 1.00 86.88 378 GLU A CA 1
ATOM 3026 C C . GLU A 1 378 ? 21.470 -15.010 -21.468 1.00 86.88 378 GLU A C 1
ATOM 3028 O O . GLU A 1 378 ? 21.716 -15.038 -22.677 1.00 86.88 378 GLU A O 1
ATOM 3033 N N . ILE A 1 379 ? 21.541 -13.890 -20.753 1.00 87.44 379 ILE A N 1
ATOM 3034 C CA . ILE A 1 379 ? 22.002 -12.617 -21.297 1.00 87.44 379 ILE A CA 1
ATOM 3035 C C . ILE A 1 379 ? 23.463 -12.390 -20.931 1.00 87.44 379 ILE A C 1
ATOM 3037 O O . ILE A 1 379 ? 23.858 -12.693 -19.803 1.00 87.44 379 ILE A O 1
ATOM 3041 N N . PRO A 1 380 ? 24.264 -11.834 -21.856 1.00 88.06 380 PRO A N 1
ATOM 3042 C CA . PRO A 1 380 ? 25.630 -11.455 -21.544 1.00 88.06 380 PRO A CA 1
ATOM 3043 C C . PRO A 1 380 ? 25.642 -10.417 -20.418 1.00 88.06 380 PRO A C 1
ATOM 3045 O O . PRO A 1 380 ? 24.795 -9.521 -20.375 1.00 88.06 380 PRO A O 1
ATOM 3048 N N . ASP A 1 381 ? 26.620 -10.531 -19.522 1.00 92.81 381 ASP A N 1
ATOM 3049 C CA . ASP A 1 381 ? 26.843 -9.531 -18.482 1.00 92.81 381 ASP A CA 1
ATOM 3050 C C . ASP A 1 381 ? 27.153 -8.164 -19.106 1.00 92.81 381 ASP A C 1
ATOM 3052 O O . ASP A 1 381 ? 27.869 -8.060 -20.108 1.00 92.81 381 ASP A O 1
ATOM 3056 N N . LEU A 1 382 ? 26.653 -7.097 -18.474 1.00 95.06 382 LEU A N 1
ATOM 3057 C CA . LEU A 1 382 ? 27.066 -5.740 -18.819 1.00 95.06 382 LEU A CA 1
ATOM 3058 C C . LEU A 1 382 ? 28.557 -5.567 -18.529 1.00 95.06 382 LEU A C 1
ATOM 3060 O O . LEU A 1 382 ? 29.079 -6.037 -17.516 1.00 95.06 382 LEU A O 1
ATOM 3064 N N . SER A 1 383 ? 29.239 -4.837 -19.406 1.00 96.44 383 SER A N 1
ATOM 3065 C CA . SER A 1 383 ? 30.633 -4.458 -19.203 1.00 96.44 383 SER A CA 1
ATOM 3066 C C . SER A 1 383 ? 30.788 -2.942 -19.241 1.00 96.44 383 SER A C 1
ATOM 3068 O O . SER A 1 383 ? 30.095 -2.253 -19.992 1.00 96.44 383 SER A O 1
ATOM 3070 N N . ALA A 1 384 ? 31.730 -2.417 -18.453 1.00 97.00 384 ALA A N 1
ATOM 3071 C CA . ALA A 1 384 ? 32.032 -0.988 -18.454 1.00 97.00 384 ALA A CA 1
ATOM 3072 C C . ALA A 1 384 ? 32.366 -0.451 -19.863 1.00 97.00 384 ALA A C 1
ATOM 3074 O O . ALA A 1 384 ? 31.782 0.566 -20.221 1.00 97.00 384 ALA A O 1
ATOM 3075 N N . PRO A 1 385 ? 33.196 -1.119 -20.701 1.00 96.88 385 PRO A N 1
ATOM 3076 C CA . PRO A 1 385 ? 33.467 -0.642 -22.060 1.00 96.88 385 PRO A CA 1
ATOM 3077 C C . PRO A 1 385 ? 32.209 -0.532 -22.927 1.00 96.88 385 PRO A C 1
ATOM 3079 O O . PRO A 1 385 ? 32.018 0.476 -23.595 1.00 96.88 385 PRO A O 1
ATOM 3082 N N . GLN A 1 386 ? 31.314 -1.524 -22.864 1.00 96.88 386 GLN A N 1
ATOM 3083 C CA . GLN A 1 386 ? 30.059 -1.495 -23.617 1.00 96.88 386 GLN A CA 1
ATOM 3084 C C . GLN A 1 386 ? 29.160 -0.329 -23.183 1.00 96.88 386 GLN A C 1
ATOM 3086 O O . GLN A 1 386 ? 28.585 0.353 -24.027 1.00 96.88 386 GLN A O 1
ATOM 3091 N N . LEU A 1 387 ? 29.053 -0.086 -21.872 1.00 97.19 387 LEU A N 1
ATOM 3092 C CA . LEU A 1 387 ? 28.282 1.034 -21.330 1.00 97.19 387 LEU A CA 1
ATOM 3093 C C . LEU A 1 387 ? 28.903 2.386 -21.694 1.00 97.19 387 LEU A C 1
ATOM 3095 O O . LEU A 1 387 ? 28.176 3.325 -22.007 1.00 97.19 387 LEU A O 1
ATOM 3099 N N . THR A 1 388 ? 30.234 2.481 -21.689 1.00 97.06 388 THR A N 1
ATOM 3100 C CA . THR A 1 388 ? 30.972 3.669 -22.129 1.00 97.06 388 THR A CA 1
ATOM 3101 C C . THR A 1 388 ? 30.701 3.989 -23.592 1.00 97.06 388 THR A C 1
ATOM 3103 O O . THR A 1 388 ? 30.293 5.112 -23.895 1.00 97.06 388 THR A O 1
ATOM 3106 N N . ASP A 1 389 ? 30.839 3.004 -24.478 1.00 96.69 389 ASP A N 1
ATOM 3107 C CA . ASP A 1 389 ? 30.590 3.178 -25.909 1.00 96.69 389 ASP A CA 1
ATOM 3108 C C . ASP A 1 389 ? 29.131 3.575 -26.180 1.00 96.69 389 ASP A C 1
ATOM 3110 O O . ASP A 1 389 ? 28.872 4.515 -26.938 1.00 96.69 389 ASP A O 1
ATOM 3114 N N . ALA A 1 390 ? 28.175 2.915 -25.514 1.00 97.00 390 ALA A N 1
ATOM 3115 C CA . ALA A 1 390 ? 26.751 3.221 -25.629 1.00 97.00 390 ALA A CA 1
ATOM 3116 C C . ALA A 1 390 ? 26.422 4.648 -25.165 1.00 97.00 390 ALA A C 1
ATOM 3118 O O . ALA A 1 390 ? 25.731 5.392 -25.866 1.00 97.00 390 ALA A O 1
ATOM 3119 N N . PHE A 1 391 ? 26.950 5.057 -24.007 1.00 97.25 391 PHE A N 1
ATOM 3120 C CA . PHE A 1 391 ? 26.741 6.389 -23.441 1.00 97.25 391 PHE A CA 1
ATOM 3121 C C . PHE A 1 391 ? 27.302 7.489 -24.345 1.00 97.25 391 PHE A C 1
ATOM 3123 O O . PHE A 1 391 ? 26.596 8.442 -24.685 1.00 97.25 391 PHE A O 1
ATOM 3130 N N . GLU A 1 392 ? 28.548 7.343 -24.799 1.00 95.88 392 GLU A N 1
ATOM 3131 C CA . GLU A 1 392 ? 29.170 8.312 -25.699 1.00 95.88 392 GLU A CA 1
ATOM 3132 C C . GLU A 1 392 ? 28.453 8.404 -27.045 1.00 95.88 392 GLU A C 1
ATOM 3134 O O . GLU A 1 392 ? 28.252 9.503 -27.570 1.00 95.88 392 GLU A O 1
ATOM 3139 N N . LYS A 1 393 ? 28.070 7.262 -27.625 1.00 95.31 393 LYS A N 1
ATOM 3140 C CA . LYS A 1 393 ? 27.388 7.229 -28.919 1.00 95.31 393 LYS A CA 1
ATOM 3141 C C . LYS A 1 393 ? 25.994 7.841 -28.834 1.00 95.31 393 LYS A C 1
ATOM 3143 O O . LYS A 1 393 ? 25.632 8.611 -29.728 1.00 95.31 393 LYS A O 1
ATOM 3148 N N . ALA A 1 394 ? 25.250 7.580 -27.759 1.00 96.06 394 ALA A N 1
ATOM 3149 C CA . ALA A 1 394 ? 23.953 8.206 -27.517 1.00 96.06 394 ALA A CA 1
ATOM 3150 C C . ALA A 1 394 ? 24.070 9.738 -27.425 1.00 96.06 394 ALA A C 1
ATOM 3152 O O . ALA A 1 394 ? 23.318 10.457 -28.090 1.00 96.06 394 ALA A O 1
ATOM 3153 N N . LEU A 1 395 ? 25.070 10.246 -26.691 1.00 95.50 395 LEU A N 1
ATOM 3154 C CA . LEU A 1 395 ? 25.336 11.685 -26.590 1.00 95.50 395 LEU A CA 1
ATOM 3155 C C . LEU A 1 395 ? 25.722 12.306 -27.941 1.00 95.50 395 LEU A C 1
ATOM 3157 O O . LEU A 1 395 ? 25.129 13.305 -28.345 1.00 95.50 395 LEU A O 1
ATOM 3161 N N . LYS A 1 396 ? 26.668 11.704 -28.674 1.00 93.25 396 LYS A N 1
ATOM 3162 C CA . LYS A 1 396 ? 27.170 12.230 -29.961 1.00 93.25 396 LYS A CA 1
ATOM 3163 C C . LYS A 1 396 ? 26.130 12.191 -31.082 1.00 93.25 396 LYS A C 1
ATOM 3165 O O . LYS A 1 396 ? 26.166 13.017 -31.984 1.00 93.25 396 LYS A O 1
ATOM 3170 N N . THR A 1 397 ? 25.227 11.212 -31.064 1.00 89.12 397 THR A N 1
ATOM 3171 C CA . THR A 1 397 ? 24.264 11.026 -32.161 1.00 89.12 397 THR A CA 1
ATOM 3172 C C . THR A 1 397 ? 23.079 11.978 -32.047 1.00 89.12 397 THR A C 1
ATOM 3174 O O . THR A 1 397 ? 22.521 12.379 -33.070 1.00 89.12 397 THR A O 1
ATOM 3177 N N . LYS A 1 398 ? 22.644 12.288 -30.819 1.00 85.56 398 LYS A N 1
ATOM 3178 C CA . LYS A 1 398 ? 21.350 12.942 -30.579 1.00 85.56 398 LYS A CA 1
ATOM 3179 C C . LYS A 1 398 ? 21.416 14.197 -29.723 1.00 85.56 398 LYS A C 1
ATOM 3181 O O . LYS A 1 398 ? 20.488 14.988 -29.824 1.00 85.56 398 LYS A O 1
ATOM 3186 N N . VAL A 1 399 ? 22.460 14.379 -28.909 1.00 87.38 399 VAL A N 1
ATOM 3187 C CA . VAL A 1 399 ? 22.485 15.420 -27.868 1.00 87.38 399 VAL A CA 1
ATOM 3188 C C . VAL A 1 399 ? 23.447 16.554 -28.183 1.00 87.38 399 VAL A C 1
ATOM 3190 O O . VAL A 1 399 ? 23.068 17.718 -28.091 1.00 87.38 399 VAL A O 1
ATOM 3193 N N . VAL A 1 400 ? 24.681 16.223 -28.551 1.00 87.38 400 VAL A N 1
ATOM 3194 C CA . VAL A 1 400 ? 25.757 17.201 -28.728 1.00 87.38 400 VAL A CA 1
ATOM 3195 C C . VAL A 1 400 ? 26.125 17.291 -30.202 1.00 87.38 400 VAL A C 1
ATOM 3197 O O . VAL A 1 400 ? 26.302 16.268 -30.863 1.00 87.38 400 VAL A O 1
ATOM 3200 N N . ASN A 1 401 ? 26.229 18.514 -30.728 1.00 83.62 401 ASN A N 1
ATOM 3201 C CA . ASN A 1 401 ? 26.690 18.728 -32.096 1.00 83.62 401 ASN A CA 1
ATOM 3202 C C . ASN A 1 401 ? 28.109 18.174 -32.240 1.00 83.62 401 ASN A C 1
ATOM 3204 O O . ASN A 1 401 ? 28.944 18.369 -31.362 1.00 83.62 401 ASN A O 1
ATOM 3208 N N . SER A 1 402 ? 28.418 17.532 -33.367 1.00 73.19 402 SER A N 1
ATOM 3209 C CA . SER A 1 402 ? 29.722 16.890 -33.602 1.00 73.19 402 SER A CA 1
ATOM 3210 C C . SER A 1 402 ? 30.935 17.828 -33.497 1.00 73.19 402 SER A C 1
ATOM 3212 O O . SER A 1 402 ? 32.066 17.352 -33.458 1.00 73.19 402 SER A O 1
ATOM 3214 N N . GLU A 1 403 ? 30.711 19.144 -33.503 1.00 77.19 403 GLU A N 1
ATOM 3215 C CA . GLU A 1 403 ? 31.742 20.178 -33.376 1.00 77.19 403 GLU A CA 1
ATOM 3216 C C . GLU A 1 403 ? 32.072 20.536 -31.917 1.00 77.19 403 GLU A C 1
ATOM 3218 O O . GLU A 1 403 ? 33.161 21.044 -31.647 1.00 77.19 403 GLU A O 1
ATOM 3223 N N . ASP A 1 404 ? 31.180 20.235 -30.970 1.00 78.69 404 ASP A N 1
ATOM 3224 C CA . ASP A 1 404 ? 31.406 20.489 -29.551 1.00 78.69 404 ASP A CA 1
ATOM 3225 C C . ASP A 1 404 ? 32.164 19.305 -28.937 1.00 78.69 404 ASP A C 1
ATOM 3227 O O . ASP A 1 404 ? 31.702 18.160 -28.939 1.00 78.69 404 ASP A O 1
ATOM 3231 N N . ALA A 1 405 ? 33.367 19.570 -28.419 1.00 62.75 405 ALA A N 1
ATOM 3232 C CA . ALA A 1 405 ? 34.192 18.550 -27.785 1.00 62.75 405 ALA A CA 1
ATOM 3233 C C . ALA A 1 405 ? 33.507 18.030 -26.509 1.00 62.75 405 ALA A C 1
ATOM 3235 O O . ALA A 1 405 ? 33.580 18.653 -25.450 1.00 62.75 405 ALA A O 1
ATOM 3236 N N . LEU A 1 406 ? 32.849 16.874 -26.615 1.00 75.38 406 LEU A N 1
ATOM 3237 C CA . LEU A 1 406 ? 32.290 16.165 -25.472 1.00 75.38 406 LEU A CA 1
ATOM 3238 C C . LEU A 1 406 ? 33.434 15.592 -24.626 1.00 75.38 406 LEU A C 1
ATOM 3240 O O . LEU A 1 406 ? 34.104 14.643 -25.035 1.00 75.38 406 LEU A O 1
ATOM 3244 N N . LEU A 1 407 ? 33.643 16.152 -23.438 1.00 80.62 407 LEU A N 1
ATOM 3245 C CA . LEU A 1 407 ? 34.510 15.558 -22.424 1.00 80.62 407 LEU A CA 1
ATOM 3246 C C . LEU A 1 407 ? 33.655 14.623 -21.566 1.00 80.62 407 LEU A C 1
ATOM 3248 O O . LEU A 1 407 ? 33.060 15.043 -20.574 1.00 80.62 407 LEU A O 1
ATOM 3252 N N . ALA A 1 408 ? 33.541 13.366 -22.000 1.00 90.31 408 ALA A N 1
ATOM 3253 C CA . ALA A 1 408 ? 33.050 12.300 -21.138 1.00 90.31 408 ALA A CA 1
ATOM 3254 C C . ALA A 1 408 ? 34.205 11.825 -20.246 1.00 90.31 408 ALA A C 1
ATOM 3256 O O . ALA A 1 408 ? 35.265 11.439 -20.738 1.00 90.31 408 ALA A O 1
ATOM 3257 N N . GLU A 1 409 ? 34.003 11.862 -18.935 1.00 96.00 409 GLU A N 1
ATOM 3258 C CA . GLU A 1 409 ? 34.947 11.339 -17.950 1.00 96.00 409 GLU A CA 1
ATOM 3259 C C . GLU A 1 409 ? 34.372 10.068 -17.329 1.00 96.00 409 GLU A C 1
ATOM 3261 O O . GLU A 1 409 ? 33.185 10.004 -17.006 1.00 96.00 409 GLU A O 1
ATOM 3266 N N . SER A 1 410 ? 35.215 9.047 -17.168 1.00 96.50 410 SER A N 1
ATOM 3267 C CA . SER A 1 410 ? 34.845 7.759 -16.584 1.00 96.50 410 SER A CA 1
ATOM 3268 C C . SER A 1 410 ? 35.610 7.492 -15.294 1.00 96.50 410 SER A C 1
ATOM 3270 O O . SER A 1 410 ? 36.841 7.552 -15.272 1.00 96.50 410 SER A O 1
ATOM 3272 N N . PHE A 1 411 ? 34.892 7.090 -14.252 1.00 97.31 411 PHE A N 1
ATOM 3273 C CA . PHE A 1 411 ? 35.424 6.779 -12.932 1.00 97.31 411 PHE A CA 1
ATOM 3274 C C . PHE A 1 411 ? 35.045 5.337 -12.562 1.00 97.31 411 PHE A C 1
ATOM 3276 O O . PHE A 1 411 ? 33.882 5.079 -12.236 1.00 97.31 411 PHE A O 1
ATOM 3283 N N . PRO A 1 412 ? 35.976 4.367 -12.630 1.00 96.88 412 PRO A N 1
ATOM 3284 C CA . PRO A 1 412 ? 35.683 2.987 -12.253 1.00 96.88 412 PRO A CA 1
ATOM 3285 C C . PRO A 1 412 ? 35.479 2.865 -10.735 1.00 96.88 412 PRO A C 1
ATOM 3287 O O . PRO A 1 412 ? 36.238 3.438 -9.952 1.00 96.88 412 PRO A O 1
ATOM 3290 N N . ILE A 1 413 ? 34.478 2.087 -10.312 1.00 95.19 413 ILE A N 1
ATOM 3291 C CA . ILE A 1 413 ? 34.172 1.824 -8.896 1.00 95.19 413 ILE A CA 1
ATOM 3292 C C . ILE A 1 413 ? 33.894 0.330 -8.716 1.00 95.19 413 ILE A C 1
ATOM 3294 O O . ILE A 1 413 ? 32.799 -0.155 -8.990 1.00 95.19 413 ILE A O 1
ATOM 3298 N N . GLY A 1 414 ? 34.883 -0.424 -8.230 1.00 94.94 414 GLY A N 1
ATOM 3299 C CA . GLY A 1 414 ? 34.761 -1.879 -8.108 1.00 94.94 414 GLY A CA 1
ATOM 3300 C C . GLY A 1 414 ? 34.547 -2.534 -9.477 1.00 94.94 414 GLY A C 1
ATOM 3301 O O . GLY A 1 414 ? 35.397 -2.399 -10.353 1.00 94.94 414 GLY A O 1
ATOM 3302 N N . LYS A 1 415 ? 33.419 -3.239 -9.652 1.00 94.19 415 LYS A N 1
ATOM 3303 C CA . LYS A 1 415 ? 32.971 -3.755 -10.962 1.00 94.19 415 LYS A CA 1
ATOM 3304 C C . LYS A 1 415 ? 32.195 -2.720 -11.786 1.00 94.19 415 LYS A C 1
ATOM 3306 O O . LYS A 1 415 ? 32.013 -2.929 -12.978 1.00 94.19 415 LYS A O 1
ATOM 3311 N N . GLY A 1 416 ? 31.733 -1.650 -11.147 1.00 97.12 416 GLY A N 1
ATOM 3312 C CA . GLY A 1 416 ? 30.906 -0.607 -11.731 1.00 97.12 416 GLY A CA 1
ATOM 3313 C C . GLY A 1 416 ? 31.690 0.562 -12.330 1.00 97.12 416 GLY A C 1
ATOM 3314 O O . GLY A 1 416 ? 32.923 0.605 -12.315 1.00 97.12 416 GLY A O 1
ATOM 3315 N N . ILE A 1 417 ? 30.949 1.549 -12.828 1.00 98.19 417 ILE A N 1
ATOM 3316 C CA . ILE A 1 417 ? 31.468 2.782 -13.423 1.00 98.19 417 ILE A CA 1
ATOM 3317 C C . ILE A 1 417 ? 30.510 3.947 -13.152 1.00 98.19 417 ILE A C 1
ATOM 3319 O O . ILE A 1 417 ? 29.288 3.791 -13.174 1.00 98.19 417 ILE A O 1
ATOM 3323 N N . VAL A 1 418 ? 31.074 5.127 -12.916 1.00 98.38 418 VAL A N 1
ATOM 3324 C CA . VAL A 1 418 ? 30.357 6.401 -13.005 1.00 98.38 418 VAL A CA 1
ATOM 3325 C C . VAL A 1 418 ? 30.907 7.154 -14.201 1.00 98.38 418 VAL A C 1
ATOM 3327 O O . VAL A 1 418 ? 32.121 7.268 -14.350 1.00 98.38 418 VAL A O 1
ATOM 3330 N N . MET A 1 419 ? 30.030 7.665 -15.053 1.00 98.12 419 MET A N 1
ATOM 3331 C CA . MET A 1 419 ? 30.417 8.499 -16.183 1.00 98.12 419 MET A CA 1
ATOM 3332 C C . MET A 1 419 ? 29.736 9.846 -16.093 1.00 98.12 419 MET A C 1
ATOM 3334 O O . MET A 1 419 ? 28.552 9.918 -15.777 1.00 98.12 419 MET A O 1
ATOM 3338 N N . THR A 1 420 ? 30.472 10.906 -16.397 1.00 97.81 420 THR A N 1
ATOM 3339 C CA . THR A 1 420 ? 29.934 12.265 -16.443 1.00 97.81 420 THR A CA 1
ATOM 3340 C C . THR A 1 420 ? 30.245 12.887 -17.787 1.00 97.81 420 THR A C 1
ATOM 3342 O O . THR A 1 420 ? 31.385 12.830 -18.240 1.00 97.81 420 THR A O 1
ATOM 3345 N N . ALA A 1 421 ? 29.254 13.518 -18.398 1.00 96.88 421 ALA A N 1
ATOM 3346 C CA . ALA A 1 421 ? 29.422 14.318 -19.597 1.00 96.88 421 ALA A CA 1
ATOM 3347 C C . ALA A 1 421 ? 28.761 15.676 -19.384 1.00 96.88 421 ALA A C 1
ATOM 3349 O O . ALA A 1 421 ? 27.608 15.747 -18.960 1.00 96.88 421 ALA A O 1
ATOM 3350 N N . PHE A 1 422 ? 29.490 16.743 -19.694 1.00 95.12 422 PHE A N 1
ATOM 3351 C CA . PHE A 1 422 ? 29.017 18.120 -19.585 1.00 95.12 422 PHE A CA 1
ATOM 3352 C C . PHE A 1 422 ? 29.078 18.782 -20.959 1.00 95.12 422 PHE A C 1
ATOM 3354 O O . PHE A 1 422 ? 30.068 18.645 -21.677 1.00 95.12 422 PHE A O 1
ATOM 3361 N N . TRP A 1 423 ? 28.026 19.510 -21.317 1.00 94.44 423 TRP A N 1
ATOM 3362 C CA . TRP A 1 423 ? 27.962 20.326 -22.526 1.00 94.44 423 TRP A CA 1
ATOM 3363 C C . TRP A 1 423 ? 27.268 21.655 -22.213 1.00 94.44 423 TRP A C 1
ATOM 3365 O O . TRP A 1 423 ? 26.850 21.916 -21.084 1.00 94.44 423 TRP A O 1
ATOM 3375 N N . LYS A 1 424 ? 27.179 22.548 -23.199 1.00 92.50 424 LYS A N 1
ATOM 3376 C CA . LYS A 1 424 ? 26.671 23.909 -22.985 1.00 92.50 424 LYS A CA 1
ATOM 3377 C C . LYS A 1 424 ? 25.199 23.928 -22.552 1.00 92.50 424 LYS A C 1
ATOM 3379 O O . LYS A 1 424 ? 24.801 24.776 -21.758 1.00 92.50 424 LYS A O 1
ATOM 3384 N N . GLU A 1 425 ? 24.399 23.001 -23.063 1.00 94.88 425 GLU A N 1
ATOM 3385 C CA . GLU A 1 425 ? 22.959 22.922 -22.825 1.00 94.88 425 GLU A CA 1
ATOM 3386 C C . GLU A 1 425 ? 22.573 21.991 -21.661 1.00 94.88 425 GLU A C 1
ATOM 3388 O O . GLU A 1 425 ? 21.389 21.933 -21.318 1.00 94.88 425 GLU A O 1
ATOM 3393 N N . GLY A 1 426 ? 23.520 21.284 -21.033 1.00 95.75 426 GLY A N 1
ATOM 3394 C CA . GLY A 1 426 ? 23.186 20.300 -20.005 1.00 95.75 426 GLY A CA 1
ATOM 3395 C C . GLY A 1 426 ? 24.333 19.406 -19.538 1.00 95.75 426 GLY A C 1
ATOM 3396 O O . GLY A 1 426 ? 25.510 19.659 -19.792 1.00 95.75 426 GLY A O 1
ATOM 3397 N N . HIS A 1 427 ? 23.972 18.352 -18.811 1.00 97.06 427 HIS A N 1
ATOM 3398 C CA . HIS A 1 427 ? 24.898 17.307 -18.391 1.00 97.06 427 HIS A CA 1
ATOM 3399 C C . HIS A 1 427 ? 24.192 15.960 -18.252 1.00 97.06 427 HIS A C 1
ATOM 3401 O O . HIS A 1 427 ? 22.988 15.891 -18.018 1.00 97.06 427 HIS A O 1
ATOM 3407 N N . ALA A 1 428 ? 24.952 14.878 -18.364 1.00 98.12 428 ALA A N 1
ATOM 3408 C CA . ALA A 1 428 ? 24.477 13.523 -18.144 1.00 98.12 428 ALA A CA 1
ATOM 3409 C C . ALA A 1 428 ? 25.442 12.794 -17.213 1.00 98.12 428 ALA A C 1
ATOM 3411 O O . ALA A 1 428 ? 26.660 12.877 -17.376 1.00 98.12 428 ALA A O 1
ATOM 3412 N N . ILE A 1 429 ? 24.891 12.079 -16.238 1.00 98.38 429 ILE A N 1
ATOM 3413 C CA . ILE A 1 429 ? 25.641 11.284 -15.271 1.00 98.38 429 ILE A CA 1
ATOM 3414 C C . ILE A 1 429 ? 25.082 9.868 -15.301 1.00 98.38 429 ILE A C 1
ATOM 3416 O O . ILE A 1 429 ? 23.941 9.651 -14.903 1.00 98.38 429 ILE A O 1
ATOM 3420 N N . MET A 1 430 ? 25.877 8.909 -15.761 1.00 98.44 430 MET A N 1
ATOM 3421 C CA . MET A 1 430 ? 25.531 7.490 -15.726 1.00 98.44 430 MET A CA 1
ATOM 3422 C C . MET A 1 430 ? 26.193 6.829 -14.522 1.00 98.44 430 MET A C 1
ATOM 3424 O O . MET A 1 430 ? 27.371 7.060 -14.249 1.00 98.44 430 MET A O 1
ATOM 3428 N N . LYS A 1 431 ? 25.450 5.973 -13.828 1.00 98.25 431 LYS A N 1
ATOM 3429 C CA . LYS A 1 431 ? 25.944 5.125 -12.748 1.00 98.25 431 LYS A CA 1
ATOM 3430 C C . LYS A 1 431 ? 25.592 3.673 -13.047 1.00 98.25 431 LYS A C 1
ATOM 3432 O O . LYS A 1 431 ? 24.455 3.347 -13.378 1.00 98.25 431 LYS A O 1
ATOM 3437 N N . TRP A 1 432 ? 26.572 2.805 -12.852 1.00 98.31 432 TRP A N 1
ATOM 3438 C CA . TRP A 1 432 ? 26.422 1.359 -12.908 1.00 98.31 432 TRP A CA 1
ATOM 3439 C C . TRP A 1 432 ? 27.293 0.724 -11.828 1.00 98.31 432 TRP A C 1
ATOM 3441 O O . TRP A 1 432 ? 28.418 1.164 -11.602 1.00 98.31 432 TRP A O 1
ATOM 3451 N N . ASP A 1 433 ? 26.786 -0.292 -11.143 1.00 96.50 433 ASP A N 1
ATOM 3452 C CA . ASP A 1 433 ? 27.439 -0.935 -9.995 1.00 96.50 433 ASP A CA 1
ATOM 3453 C C . ASP A 1 433 ? 27.979 -2.345 -10.296 1.00 96.50 433 ASP A C 1
ATOM 3455 O O . ASP A 1 433 ? 28.549 -2.991 -9.416 1.00 96.50 433 ASP A O 1
ATOM 3459 N N . GLY A 1 434 ? 27.843 -2.819 -11.537 1.00 94.94 434 GLY A N 1
ATOM 3460 C CA . GLY A 1 434 ? 28.166 -4.194 -11.919 1.00 94.94 434 GLY A CA 1
ATOM 3461 C C . GLY A 1 434 ? 26.946 -5.113 -12.036 1.00 94.94 434 GLY A C 1
ATOM 3462 O O . GLY A 1 434 ? 27.118 -6.286 -12.359 1.00 94.94 434 GLY A O 1
ATOM 3463 N N . SER A 1 435 ? 25.735 -4.619 -11.753 1.00 93.75 435 SER A N 1
ATOM 3464 C CA . SER A 1 435 ? 24.483 -5.375 -11.882 1.00 93.75 435 SER A CA 1
ATOM 3465 C C . SER A 1 435 ? 23.893 -5.309 -13.301 1.00 93.75 435 SER A C 1
ATOM 3467 O O . SER A 1 435 ? 24.513 -4.813 -14.238 1.00 93.75 435 SER A O 1
ATOM 3469 N N . LYS A 1 436 ? 22.668 -5.809 -13.486 1.00 94.56 436 LYS A N 1
ATOM 3470 C CA . LYS A 1 436 ? 21.927 -5.723 -14.757 1.00 94.56 436 LYS A CA 1
ATOM 3471 C C . LYS A 1 436 ? 21.178 -4.395 -14.937 1.00 94.56 436 LYS A C 1
ATOM 3473 O O . LYS A 1 436 ? 20.481 -4.241 -15.935 1.00 94.56 436 LYS A O 1
ATOM 3478 N N . ARG A 1 437 ? 21.301 -3.453 -13.993 1.00 96.31 437 ARG A N 1
ATOM 3479 C CA . ARG A 1 437 ? 20.599 -2.162 -13.979 1.00 96.31 437 ARG A CA 1
ATOM 3480 C C . ARG A 1 437 ? 21.571 -1.001 -14.168 1.00 96.31 437 ARG A C 1
ATOM 3482 O O . ARG A 1 437 ? 22.630 -0.977 -13.553 1.00 96.31 437 ARG A O 1
ATOM 3489 N N . VAL A 1 438 ? 21.177 -0.019 -14.970 1.00 97.88 438 VAL A N 1
ATOM 3490 C CA . VAL A 1 438 ? 21.909 1.225 -15.223 1.00 97.88 438 VAL A CA 1
ATOM 3491 C C . VAL A 1 438 ? 20.990 2.398 -14.916 1.00 97.88 438 VAL A C 1
ATOM 3493 O O . VAL A 1 438 ? 19.845 2.419 -15.364 1.00 97.88 438 VAL A O 1
ATOM 3496 N N . ASP A 1 439 ? 21.498 3.387 -14.186 1.00 98.44 439 ASP A N 1
ATOM 3497 C CA . ASP A 1 439 ? 20.769 4.625 -13.923 1.00 98.44 439 ASP A CA 1
ATOM 3498 C C . ASP A 1 439 ? 21.483 5.798 -14.607 1.00 98.44 439 ASP A C 1
ATOM 3500 O O . ASP A 1 439 ? 22.703 5.954 -14.493 1.00 98.44 439 ASP A O 1
ATOM 3504 N N . ILE A 1 440 ? 20.731 6.639 -15.317 1.00 98.50 440 ILE A N 1
ATOM 3505 C CA . ILE A 1 440 ? 21.244 7.832 -15.993 1.00 98.50 440 ILE A CA 1
ATOM 3506 C C . ILE A 1 440 ? 20.462 9.051 -15.527 1.00 98.50 440 ILE A C 1
ATOM 3508 O O . ILE A 1 440 ? 19.269 9.179 -15.780 1.00 98.50 440 ILE A O 1
ATOM 3512 N N . ASN A 1 441 ? 21.160 9.984 -14.895 1.00 98.50 441 ASN A N 1
ATOM 3513 C CA . ASN A 1 441 ? 20.657 11.308 -14.584 1.00 98.50 441 ASN A CA 1
ATOM 3514 C C . ASN A 1 441 ? 20.997 12.260 -15.738 1.00 98.50 441 ASN A C 1
ATOM 3516 O O . ASN A 1 441 ? 22.159 12.611 -15.936 1.00 98.50 441 ASN A O 1
ATOM 3520 N N . PHE A 1 442 ? 19.988 12.657 -16.502 1.00 98.12 442 PHE A N 1
ATOM 3521 C CA . PHE A 1 442 ? 20.100 13.499 -17.683 1.00 98.12 442 PHE A CA 1
ATOM 3522 C C . PHE A 1 442 ? 19.465 14.864 -17.420 1.00 98.12 442 PHE A C 1
ATOM 3524 O O . PHE A 1 442 ? 18.260 14.968 -17.209 1.00 98.12 442 PHE A O 1
ATOM 3531 N N . PHE A 1 443 ? 20.260 15.926 -17.445 1.00 97.88 443 PHE A N 1
ATOM 3532 C CA . PHE A 1 443 ? 19.821 17.287 -17.173 1.00 97.88 443 PHE A CA 1
ATOM 3533 C C . PHE A 1 443 ? 20.018 18.190 -18.387 1.00 97.88 443 PHE A C 1
ATOM 3535 O O . PHE A 1 443 ? 21.064 18.173 -19.034 1.00 97.88 443 PHE A O 1
ATOM 3542 N N . THR A 1 444 ? 19.033 19.046 -18.645 1.00 97.38 444 THR A N 1
ATOM 3543 C CA . THR A 1 444 ? 19.063 20.059 -19.707 1.00 97.38 444 THR A CA 1
ATOM 3544 C C . THR A 1 444 ? 18.546 21.392 -19.180 1.00 97.38 444 THR A C 1
ATOM 3546 O O . THR A 1 444 ? 17.608 21.420 -18.392 1.00 97.38 444 THR A O 1
ATOM 3549 N N . TYR A 1 445 ? 19.125 22.517 -19.605 1.00 96.38 445 TYR A N 1
ATOM 3550 C CA . TYR A 1 445 ? 18.637 23.849 -19.203 1.00 96.38 445 TYR A CA 1
ATOM 3551 C C . TYR A 1 445 ? 17.313 24.230 -19.875 1.00 96.38 445 TYR A C 1
ATOM 3553 O O . TYR A 1 445 ? 16.588 25.092 -19.384 1.00 96.38 445 TYR A O 1
ATOM 3561 N N . LYS A 1 446 ? 16.998 23.601 -21.010 1.00 95.25 446 LYS A N 1
ATOM 3562 C CA . LYS A 1 446 ? 15.731 23.767 -21.720 1.00 95.25 446 LYS A CA 1
ATOM 3563 C C . LYS A 1 446 ? 14.978 22.454 -21.711 1.00 95.25 446 LYS A C 1
ATOM 3565 O O . LYS A 1 446 ? 15.556 21.412 -21.991 1.00 95.25 446 LYS A O 1
ATOM 3570 N N . GLU A 1 447 ? 13.686 22.535 -21.438 1.00 95.25 447 GLU A N 1
ATOM 3571 C CA . GLU A 1 447 ? 12.788 21.402 -21.585 1.00 95.25 447 GLU A CA 1
ATOM 3572 C C . GLU A 1 447 ? 12.732 20.960 -23.053 1.00 95.25 447 GLU A C 1
ATOM 3574 O O . GLU A 1 447 ? 12.231 21.679 -23.916 1.00 95.25 447 GLU A O 1
ATOM 3579 N N . ASP A 1 448 ? 13.269 19.771 -23.327 1.00 94.88 448 ASP A N 1
ATOM 3580 C CA . ASP A 1 448 ? 13.216 19.137 -24.642 1.00 94.88 448 ASP A CA 1
ATOM 3581 C C . ASP A 1 448 ? 12.913 17.641 -24.481 1.00 94.88 448 ASP A C 1
ATOM 3583 O O . ASP A 1 448 ? 13.777 16.811 -24.189 1.00 94.88 448 ASP A O 1
ATOM 3587 N N . VAL A 1 449 ? 11.635 17.284 -24.621 1.00 93.38 449 VAL A N 1
ATOM 3588 C CA . VAL A 1 449 ? 11.164 15.892 -24.528 1.00 93.38 449 VAL A CA 1
ATOM 3589 C C . VAL A 1 449 ? 11.771 15.031 -25.641 1.00 93.38 449 VAL A C 1
ATOM 3591 O O . VAL A 1 449 ? 12.147 13.883 -25.401 1.00 93.38 449 VAL A O 1
ATOM 3594 N N . ARG A 1 450 ? 11.914 15.580 -26.855 1.00 95.12 450 ARG A N 1
ATOM 3595 C CA . ARG A 1 450 ? 12.390 14.826 -28.025 1.00 95.12 450 ARG A CA 1
ATOM 3596 C C . ARG A 1 450 ? 13.857 14.459 -27.879 1.00 95.12 450 ARG A C 1
ATOM 3598 O O . ARG A 1 450 ? 14.222 13.323 -28.161 1.00 95.12 450 ARG A O 1
ATOM 3605 N N . LEU A 1 451 ? 14.674 15.395 -27.403 1.00 95.06 451 LEU A N 1
ATOM 3606 C CA . LEU A 1 451 ? 16.095 15.187 -27.138 1.00 95.06 451 LEU A CA 1
ATOM 3607 C C . LEU A 1 451 ? 16.334 14.022 -26.171 1.00 95.06 451 LEU A C 1
ATOM 3609 O O . LEU A 1 451 ? 17.173 13.157 -26.414 1.00 95.06 451 LEU A O 1
ATOM 3613 N N . ARG A 1 452 ? 15.561 13.987 -25.085 1.00 94.94 452 ARG A N 1
ATOM 3614 C CA . ARG A 1 452 ? 15.684 13.003 -24.002 1.00 94.94 452 ARG A CA 1
ATOM 3615 C C . ARG A 1 452 ? 15.240 11.612 -24.431 1.00 94.94 452 ARG A C 1
ATOM 3617 O O . ARG A 1 452 ? 15.954 10.645 -24.179 1.00 94.94 452 ARG A O 1
ATOM 3624 N N . LEU A 1 453 ? 14.111 11.523 -25.135 1.00 95.12 453 LEU A N 1
ATOM 3625 C CA . LEU A 1 453 ? 13.653 10.274 -25.744 1.00 95.12 453 LEU A CA 1
ATOM 3626 C C . LEU A 1 453 ? 14.663 9.755 -26.768 1.00 95.12 453 LEU A C 1
ATOM 3628 O O . LEU A 1 453 ? 15.035 8.589 -26.724 1.00 95.12 453 LEU A O 1
ATOM 3632 N N . ALA A 1 454 ? 15.184 10.635 -27.626 1.00 95.56 454 ALA A N 1
ATOM 3633 C CA . ALA A 1 454 ? 16.186 10.258 -28.612 1.00 95.56 454 ALA A CA 1
ATOM 3634 C C . ALA A 1 454 ? 17.490 9.764 -27.965 1.00 95.56 454 ALA A C 1
ATOM 3636 O O . ALA A 1 454 ? 18.091 8.816 -28.467 1.00 95.56 454 ALA A O 1
ATOM 3637 N N . PHE A 1 455 ? 17.923 10.377 -26.856 1.00 96.88 455 PHE A N 1
ATOM 3638 C CA . PHE A 1 455 ? 19.053 9.890 -26.066 1.00 96.88 455 PHE A CA 1
ATOM 3639 C C . PHE A 1 455 ? 18.778 8.496 -25.485 1.00 96.88 455 PHE A C 1
ATOM 3641 O O . PHE A 1 455 ? 19.598 7.598 -25.669 1.00 96.88 455 PHE A O 1
ATOM 3648 N N . GLN A 1 456 ? 17.629 8.298 -24.826 1.00 97.19 456 GLN A N 1
ATOM 3649 C CA . GLN A 1 456 ? 17.245 7.009 -24.241 1.00 97.19 456 GLN A CA 1
ATOM 3650 C C . GLN A 1 456 ? 17.169 5.905 -25.304 1.00 97.19 456 GLN A C 1
ATOM 3652 O O . GLN A 1 456 ? 17.716 4.823 -25.094 1.00 97.19 456 GLN A O 1
ATOM 3657 N N . ASP A 1 457 ? 16.536 6.186 -26.445 1.00 96.06 457 ASP A N 1
ATOM 3658 C CA . ASP A 1 457 ? 16.410 5.254 -27.569 1.00 96.06 457 ASP A CA 1
ATOM 3659 C C . ASP A 1 457 ? 17.773 4.886 -28.149 1.00 96.06 457 ASP A C 1
ATOM 3661 O O . ASP A 1 457 ? 18.047 3.711 -28.390 1.00 96.06 457 ASP A O 1
ATOM 3665 N N . ALA A 1 458 ? 18.646 5.881 -28.342 1.00 96.50 458 ALA A N 1
ATOM 3666 C CA . ALA A 1 458 ? 19.997 5.642 -28.824 1.00 96.50 458 ALA A CA 1
ATOM 3667 C C . ALA A 1 458 ? 20.787 4.784 -27.830 1.00 96.50 458 ALA A C 1
ATOM 3669 O O . ALA A 1 458 ? 21.384 3.800 -28.242 1.00 96.50 458 ALA A O 1
ATOM 3670 N N . PHE A 1 459 ? 20.745 5.097 -26.532 1.00 97.25 459 PHE A N 1
ATOM 3671 C CA . PHE A 1 459 ? 21.456 4.328 -25.510 1.00 97.25 459 PHE A CA 1
ATOM 3672 C C . PHE A 1 459 ? 20.968 2.875 -25.429 1.00 97.25 459 PHE A C 1
ATOM 3674 O O . PHE A 1 459 ? 21.783 1.953 -25.466 1.00 97.25 459 PHE A O 1
ATOM 3681 N N . CYS A 1 460 ? 19.649 2.656 -25.366 1.00 96.75 460 CYS A N 1
ATOM 3682 C CA . CYS A 1 460 ? 19.080 1.305 -25.321 1.00 96.75 460 CYS A CA 1
ATOM 3683 C C . CYS A 1 460 ? 19.384 0.527 -26.610 1.00 96.75 460 CYS A C 1
ATOM 3685 O O . CYS A 1 460 ? 19.685 -0.659 -26.553 1.00 96.75 460 CYS A O 1
ATOM 3687 N N . GLY A 1 461 ? 19.373 1.195 -27.769 1.00 95.88 461 GLY A N 1
ATOM 3688 C CA . GLY A 1 461 ? 19.674 0.577 -29.063 1.00 95.88 461 GLY A CA 1
ATOM 3689 C C . GLY A 1 461 ? 21.112 0.064 -29.212 1.00 95.88 461 GLY A C 1
ATOM 3690 O O . GLY A 1 461 ? 21.352 -0.829 -30.022 1.00 95.88 461 GLY A O 1
ATOM 3691 N N . GLU A 1 462 ? 22.063 0.579 -28.427 1.00 97.12 462 GLU A N 1
ATOM 3692 C CA . GLU A 1 462 ? 23.456 0.102 -28.431 1.00 97.12 462 GLU A CA 1
ATOM 3693 C C . GLU A 1 462 ? 23.671 -1.165 -27.594 1.00 97.12 462 GLU A C 1
ATOM 3695 O O . GLU A 1 462 ? 24.674 -1.864 -27.760 1.00 97.12 462 GLU A O 1
ATOM 3700 N N . ILE A 1 463 ? 22.748 -1.481 -26.685 1.00 96.62 463 ILE A N 1
ATOM 3701 C CA . ILE A 1 463 ? 22.899 -2.586 -25.742 1.00 96.62 463 ILE A CA 1
ATOM 3702 C C . ILE A 1 463 ? 21.772 -3.583 -25.974 1.00 96.62 463 ILE A C 1
ATOM 3704 O O . ILE A 1 463 ? 20.619 -3.354 -25.617 1.00 96.62 463 ILE A O 1
ATOM 3708 N N . LYS A 1 464 ? 22.122 -4.736 -26.550 1.00 94.62 464 LYS A N 1
ATOM 3709 C CA . LYS A 1 464 ? 21.170 -5.826 -26.779 1.00 94.62 464 LYS A CA 1
ATOM 3710 C C . LYS A 1 464 ? 20.456 -6.178 -25.467 1.00 94.62 464 LYS A C 1
ATOM 3712 O O . LYS A 1 464 ? 21.123 -6.403 -24.461 1.00 94.62 464 LYS A O 1
ATOM 3717 N N . TYR A 1 465 ? 19.125 -6.252 -25.514 1.00 94.00 465 TYR A N 1
ATOM 3718 C CA . TYR A 1 465 ? 18.247 -6.563 -24.375 1.00 94.00 465 TYR A CA 1
ATOM 3719 C C . TYR A 1 465 ? 18.146 -5.484 -23.287 1.00 94.00 465 TYR A C 1
ATOM 3721 O O . TYR A 1 465 ? 17.531 -5.722 -22.249 1.00 94.00 465 TYR A O 1
ATOM 3729 N N . MET A 1 466 ? 18.727 -4.299 -23.490 1.00 95.88 466 MET A N 1
ATOM 3730 C CA . MET A 1 466 ? 18.474 -3.170 -22.600 1.00 95.88 466 MET A CA 1
ATOM 3731 C C . MET A 1 466 ? 17.053 -2.665 -22.831 1.00 95.88 466 MET A C 1
ATOM 3733 O O . MET A 1 466 ? 16.741 -2.165 -23.912 1.00 95.88 466 MET A O 1
ATOM 3737 N N . ASN A 1 467 ? 16.204 -2.783 -21.813 1.00 94.25 467 ASN A N 1
ATOM 3738 C CA . ASN A 1 467 ? 14.858 -2.234 -21.853 1.00 94.25 467 ASN A CA 1
ATOM 3739 C C . ASN A 1 467 ? 14.775 -0.928 -21.055 1.00 94.25 467 ASN A C 1
ATOM 3741 O O . ASN A 1 467 ? 15.510 -0.699 -20.086 1.00 94.25 467 ASN A O 1
ATOM 3745 N N . LYS A 1 468 ? 13.843 -0.073 -21.472 1.00 95.19 468 LYS A N 1
ATOM 3746 C CA . LYS A 1 468 ? 13.449 1.129 -20.746 1.00 95.19 468 LYS A CA 1
ATOM 3747 C C . LYS A 1 468 ? 12.723 0.680 -19.478 1.00 95.19 468 LYS A C 1
ATOM 3749 O O . LYS A 1 468 ? 11.719 -0.016 -19.562 1.00 95.19 468 LYS A O 1
ATOM 3754 N N . GLY A 1 469 ? 13.250 1.046 -18.317 1.00 92.38 469 GLY A N 1
ATOM 3755 C CA . GLY A 1 469 ? 12.569 0.867 -17.039 1.00 92.38 469 GLY A CA 1
ATOM 3756 C C . GLY A 1 469 ? 11.825 2.143 -16.655 1.00 92.38 469 GLY A C 1
ATOM 3757 O O . GLY A 1 469 ? 11.131 2.746 -17.473 1.00 92.38 469 GLY A O 1
ATOM 3758 N N . ALA A 1 470 ? 12.006 2.577 -15.408 1.00 93.75 470 ALA A N 1
ATOM 3759 C CA . ALA A 1 470 ? 11.408 3.807 -14.904 1.00 93.75 470 ALA A CA 1
ATOM 3760 C C . ALA A 1 470 ? 12.011 5.066 -15.554 1.00 93.75 470 ALA A C 1
ATOM 3762 O O . ALA A 1 470 ? 13.189 5.110 -15.931 1.00 93.75 470 ALA A O 1
ATOM 3763 N N . ARG A 1 471 ? 11.188 6.111 -15.653 1.00 95.94 471 ARG A N 1
ATOM 3764 C CA . ARG A 1 471 ? 11.584 7.438 -16.120 1.00 95.94 471 ARG A CA 1
ATOM 3765 C C . ARG A 1 471 ? 10.955 8.486 -15.215 1.00 95.94 471 ARG A C 1
ATOM 3767 O O . ARG A 1 471 ? 9.775 8.789 -15.368 1.00 95.94 471 ARG A O 1
ATOM 3774 N N . ASP A 1 472 ? 11.773 9.083 -14.358 1.00 96.69 472 ASP A N 1
ATOM 3775 C CA . ASP A 1 472 ? 11.317 10.122 -13.440 1.00 96.69 472 ASP A CA 1
ATOM 3776 C C . ASP A 1 472 ? 11.753 11.495 -13.947 1.00 96.69 472 ASP A C 1
ATOM 3778 O O . ASP A 1 472 ? 12.945 11.776 -14.110 1.00 96.69 472 ASP A O 1
ATOM 3782 N N . GLU A 1 473 ? 10.787 12.368 -14.200 1.00 96.88 473 GLU A N 1
ATOM 3783 C CA . GLU A 1 473 ? 11.011 13.716 -14.713 1.00 96.88 473 GLU A CA 1
ATOM 3784 C C . GLU A 1 473 ? 10.801 14.741 -13.600 1.00 96.88 473 GLU A C 1
ATOM 3786 O O . GLU A 1 473 ? 9.821 14.689 -12.864 1.00 96.88 473 GLU A O 1
ATOM 3791 N N . HIS A 1 474 ? 11.745 15.670 -13.461 1.00 96.75 474 HIS A N 1
ATOM 3792 C CA . HIS A 1 474 ? 11.726 16.679 -12.412 1.00 96.75 474 HIS A CA 1
ATOM 3793 C C . HIS A 1 474 ? 12.088 18.053 -12.985 1.00 96.75 474 HIS A C 1
ATOM 3795 O O . HIS A 1 474 ? 13.164 18.205 -13.588 1.00 96.75 474 HIS A O 1
ATOM 3801 N N . PRO A 1 475 ? 11.263 19.085 -12.751 1.00 96.50 475 PRO A N 1
ATOM 3802 C CA . PRO A 1 475 ? 11.654 20.451 -13.042 1.00 96.50 475 PRO A CA 1
ATOM 3803 C C . PRO A 1 475 ? 12.724 20.905 -12.041 1.00 96.50 475 PRO A C 1
ATOM 3805 O O . PRO A 1 475 ? 12.768 20.495 -10.876 1.00 96.50 475 PRO A O 1
ATOM 3808 N N . ARG A 1 476 ? 13.628 21.767 -12.497 1.00 95.94 476 ARG A N 1
ATOM 3809 C CA . ARG A 1 476 ? 14.641 22.419 -11.661 1.00 95.94 476 ARG A CA 1
ATOM 3810 C C . ARG A 1 476 ? 14.483 23.917 -11.790 1.00 95.94 476 ARG A C 1
ATOM 3812 O O . ARG A 1 476 ? 14.306 24.409 -12.895 1.00 95.94 476 ARG A O 1
ATOM 3819 N N . GLY A 1 477 ? 14.568 24.647 -10.684 1.00 93.88 477 GLY A N 1
ATOM 3820 C CA . GLY A 1 477 ? 14.347 26.088 -10.692 1.00 93.88 477 GLY A CA 1
ATOM 3821 C C . GLY A 1 477 ? 14.344 26.715 -9.306 1.00 93.88 477 GLY A C 1
ATOM 3822 O O . GLY A 1 477 ? 14.807 26.111 -8.338 1.00 93.88 477 GLY A O 1
ATOM 3823 N N . TYR A 1 478 ? 13.809 27.929 -9.233 1.00 92.44 478 TYR A N 1
ATOM 3824 C CA . TYR A 1 478 ? 13.637 28.692 -7.997 1.00 92.44 478 TYR A CA 1
ATOM 3825 C C . TYR A 1 478 ? 12.159 29.032 -7.773 1.00 92.44 478 TYR A C 1
ATOM 3827 O O . TYR A 1 478 ? 11.357 28.958 -8.704 1.00 92.44 478 TYR A O 1
ATOM 3835 N N . GLY A 1 479 ? 11.818 29.421 -6.539 1.00 85.00 479 GLY A N 1
ATOM 3836 C CA . GLY A 1 479 ? 10.459 29.836 -6.174 1.00 85.00 479 GLY A CA 1
ATOM 3837 C C . GLY A 1 479 ? 9.667 28.824 -5.344 1.00 85.00 479 GLY A C 1
ATOM 3838 O O . GLY A 1 479 ? 8.458 28.950 -5.270 1.00 85.00 479 GLY A O 1
ATOM 3839 N N . GLY A 1 480 ? 10.301 27.835 -4.701 1.00 87.19 480 GLY A N 1
ATOM 3840 C CA . GLY A 1 480 ? 9.607 26.819 -3.891 1.00 87.19 480 GLY A CA 1
ATOM 3841 C C . GLY A 1 480 ? 9.276 25.569 -4.707 1.00 87.19 480 GLY A C 1
ATOM 3842 O O . GLY A 1 480 ? 10.192 24.930 -5.218 1.00 87.19 480 GLY A O 1
ATOM 3843 N N . VAL A 1 481 ? 7.991 25.219 -4.820 1.00 88.81 481 VAL A N 1
ATOM 3844 C CA . VAL A 1 481 ? 7.506 24.206 -5.775 1.00 88.81 481 VAL A CA 1
ATOM 3845 C C . VAL A 1 481 ? 7.650 24.776 -7.182 1.00 88.81 481 VAL A C 1
ATOM 3847 O O . VAL A 1 481 ? 7.143 25.865 -7.437 1.00 88.81 481 VAL A O 1
ATOM 3850 N N . VAL A 1 482 ? 8.354 24.067 -8.062 1.00 92.31 482 VAL A N 1
ATOM 3851 C CA . VAL A 1 482 ? 8.633 24.474 -9.447 1.00 92.31 482 VAL A CA 1
ATOM 3852 C C . VAL A 1 482 ? 7.932 23.495 -10.380 1.00 92.31 482 VAL A C 1
ATOM 3854 O O . VAL A 1 482 ? 8.024 22.295 -10.145 1.00 92.31 482 VAL A O 1
ATOM 3857 N N . ASN A 1 483 ? 7.280 24.001 -11.421 1.00 94.88 483 ASN A N 1
ATOM 3858 C CA . ASN A 1 483 ? 6.652 23.227 -12.492 1.00 94.88 483 ASN A CA 1
ATOM 3859 C C . ASN A 1 483 ? 7.498 23.244 -13.774 1.00 94.88 483 ASN A C 1
ATOM 3861 O O . ASN A 1 483 ? 8.487 23.981 -13.877 1.00 94.88 483 ASN A O 1
ATOM 3865 N N . PHE A 1 484 ? 7.131 22.419 -14.755 1.00 95.88 484 PHE A N 1
ATOM 3866 C CA . PHE A 1 484 ? 7.782 22.424 -16.064 1.00 95.88 484 PHE A CA 1
ATOM 3867 C C . PHE A 1 484 ? 7.522 23.738 -16.814 1.00 95.88 484 PHE A C 1
ATOM 3869 O O . PHE A 1 484 ? 6.534 24.438 -16.583 1.00 95.88 484 PHE A O 1
ATOM 3876 N N . SER A 1 485 ? 8.417 24.097 -17.737 1.00 93.88 485 SER A N 1
ATOM 3877 C CA . SER A 1 485 ? 8.262 25.328 -18.523 1.00 93.88 485 SER A CA 1
ATOM 3878 C C . SER A 1 485 ? 7.006 25.278 -19.393 1.00 93.88 485 SER A C 1
ATOM 3880 O O . SER A 1 485 ? 6.347 26.299 -19.576 1.00 93.88 485 SER A O 1
ATOM 3882 N N . SER A 1 486 ? 6.673 24.097 -19.914 1.00 93.69 486 SER A N 1
ATOM 3883 C CA . SER A 1 486 ? 5.454 23.841 -20.685 1.00 93.69 486 SER A CA 1
ATOM 3884 C C . SER A 1 486 ? 4.166 24.028 -19.868 1.00 93.69 486 SER A C 1
ATOM 3886 O O . SER A 1 486 ? 3.185 24.547 -20.404 1.00 93.69 486 SER A O 1
ATOM 3888 N N . GLU A 1 487 ? 4.186 23.676 -18.581 1.00 92.12 487 GLU A N 1
ATOM 3889 C CA . GLU A 1 487 ? 3.070 23.861 -17.641 1.00 92.12 487 GLU A CA 1
ATOM 3890 C C . GLU A 1 487 ? 2.918 25.324 -17.220 1.00 92.12 487 GLU A C 1
ATOM 3892 O O . GLU A 1 487 ? 1.809 25.824 -17.104 1.00 92.12 487 GLU A O 1
ATOM 3897 N N . ILE A 1 488 ? 4.020 26.057 -17.041 1.00 91.00 488 ILE A N 1
ATOM 3898 C CA . ILE A 1 488 ? 3.955 27.496 -16.735 1.00 91.00 488 ILE A CA 1
ATOM 3899 C C . ILE A 1 488 ? 3.437 28.296 -17.936 1.00 91.00 488 ILE A C 1
ATOM 3901 O O . ILE A 1 488 ? 2.726 29.282 -17.757 1.00 91.00 488 ILE A O 1
ATOM 3905 N N . ALA A 1 489 ? 3.771 27.872 -19.158 1.00 90.62 489 ALA A N 1
ATOM 3906 C CA . ALA A 1 489 ? 3.279 28.503 -20.380 1.00 90.62 489 ALA A CA 1
ATOM 3907 C C . ALA A 1 489 ? 1.766 28.320 -20.594 1.00 90.62 489 ALA A C 1
ATOM 3909 O O . ALA A 1 489 ? 1.167 29.122 -21.304 1.00 90.62 489 ALA A O 1
ATOM 3910 N N . ASN A 1 490 ? 1.167 27.285 -19.996 1.00 90.62 490 ASN A N 1
ATOM 3911 C CA . ASN A 1 490 ? -0.263 26.996 -20.064 1.00 90.62 490 ASN A CA 1
ATOM 3912 C C . ASN A 1 490 ? -0.789 26.849 -18.631 1.00 90.62 490 ASN A C 1
ATOM 3914 O O . ASN A 1 490 ? -0.851 25.722 -18.129 1.00 90.62 490 ASN A O 1
ATOM 3918 N N . PRO A 1 491 ? -1.093 27.969 -17.948 1.00 86.88 491 PRO A N 1
ATOM 3919 C CA . PRO A 1 491 ? -1.471 27.932 -16.546 1.00 86.88 491 PRO A CA 1
ATOM 3920 C C . PRO A 1 491 ? -2.667 26.991 -16.331 1.00 86.88 491 PRO A C 1
ATOM 3922 O O . PRO A 1 491 ? -3.525 26.855 -17.207 1.00 86.88 491 PRO A O 1
ATOM 3925 N N . PRO A 1 492 ? -2.721 26.294 -15.186 1.00 87.12 492 PRO A N 1
ATOM 3926 C CA . PRO A 1 492 ? -3.796 25.361 -14.902 1.00 87.12 492 PRO A CA 1
ATOM 3927 C C . PRO A 1 492 ? -5.124 26.111 -14.817 1.00 87.12 492 PRO A C 1
ATOM 3929 O O . PRO A 1 492 ? -5.158 27.273 -14.424 1.00 87.12 492 PRO A O 1
ATOM 3932 N N . HIS A 1 493 ? -6.220 25.416 -15.121 1.00 86.44 493 HIS A N 1
ATOM 3933 C CA . HIS A 1 493 ? -7.575 25.981 -15.186 1.00 86.44 493 HIS A CA 1
ATOM 3934 C C . HIS A 1 493 ? -8.011 26.767 -13.936 1.00 86.44 493 HIS A C 1
ATOM 3936 O O . HIS A 1 493 ? -8.879 27.625 -14.041 1.00 86.44 493 HIS A O 1
ATOM 3942 N N . TRP A 1 494 ? -7.423 26.493 -12.766 1.00 86.88 494 TRP A N 1
ATOM 3943 C CA . TRP A 1 494 ? -7.737 27.203 -11.526 1.00 86.88 494 TRP A CA 1
ATOM 3944 C C . TRP A 1 494 ? -7.083 28.582 -11.410 1.00 86.88 494 TRP A C 1
ATOM 3946 O O . TRP A 1 494 ? -7.511 29.402 -10.593 1.00 86.88 494 TRP A O 1
ATOM 3956 N N . VAL A 1 495 ? -6.046 28.851 -12.206 1.00 87.94 495 VAL A N 1
ATOM 3957 C CA . VAL A 1 495 ? -5.481 30.187 -12.395 1.00 87.94 495 VAL A CA 1
ATOM 3958 C C . VAL A 1 495 ? -6.371 30.883 -13.420 1.00 87.94 495 VAL A C 1
ATOM 3960 O O . VAL A 1 495 ? -6.124 30.807 -14.618 1.00 87.94 495 VAL A O 1
ATOM 3963 N N . GLU A 1 496 ? -7.443 31.511 -12.941 1.00 75.88 496 GLU A N 1
ATOM 3964 C CA . GLU A 1 496 ? -8.324 32.320 -13.784 1.00 75.88 496 GLU A CA 1
ATOM 3965 C C . GLU A 1 496 ? -7.494 33.415 -14.464 1.00 75.88 496 GLU A C 1
ATOM 3967 O O . GLU A 1 496 ? -6.833 34.224 -13.798 1.00 75.88 496 GLU A O 1
ATOM 3972 N N . GLU A 1 497 ? -7.505 33.436 -15.799 1.00 65.38 497 GLU A N 1
ATOM 3973 C CA . GLU A 1 497 ? -7.172 34.664 -16.504 1.00 65.38 497 GLU A CA 1
ATOM 3974 C C . GLU A 1 497 ? -8.268 35.663 -16.121 1.00 65.38 497 GLU A C 1
ATOM 3976 O O . GLU A 1 497 ? -9.444 35.326 -16.255 1.00 65.38 497 GLU A O 1
ATOM 3981 N N . PRO A 1 498 ? -7.932 36.839 -15.564 1.00 62.38 498 PRO A N 1
ATOM 3982 C CA . PRO A 1 498 ? -8.953 37.835 -15.280 1.00 62.38 498 PRO A CA 1
ATOM 3983 C C . PRO A 1 498 ? -9.731 38.080 -16.574 1.00 62.38 498 PRO A C 1
ATOM 3985 O O . PRO A 1 498 ? -9.097 38.356 -17.591 1.00 62.38 498 PRO A O 1
ATOM 3988 N N . ASP A 1 499 ? -11.059 37.932 -16.542 1.00 64.44 499 ASP A N 1
ATOM 3989 C CA . ASP A 1 499 ? -11.930 38.225 -17.682 1.00 64.44 499 ASP A CA 1
ATOM 3990 C C . ASP A 1 499 ? -11.673 39.678 -18.102 1.00 64.44 499 ASP A C 1
ATOM 3992 O O . ASP A 1 499 ? -12.132 40.635 -17.476 1.00 64.44 499 ASP A O 1
ATOM 3996 N N . TRP A 1 500 ? -10.849 39.858 -19.136 1.00 60.94 500 TRP A N 1
ATOM 3997 C CA . TRP A 1 500 ? -10.506 41.179 -19.660 1.00 60.94 500 TRP A CA 1
ATOM 3998 C C . TRP A 1 500 ? -11.701 41.825 -20.378 1.00 60.94 500 TRP A C 1
ATOM 4000 O O . TRP A 1 500 ? -11.665 43.027 -20.636 1.00 60.94 500 TRP A O 1
ATOM 4010 N N . ASP A 1 501 ? -12.761 41.055 -20.637 1.00 65.56 501 ASP A N 1
ATOM 4011 C CA . ASP A 1 501 ? -13.980 41.497 -21.316 1.00 65.56 501 ASP A CA 1
ATOM 4012 C C . ASP A 1 501 ? -14.893 42.363 -20.419 1.00 65.56 501 ASP A C 1
ATOM 4014 O O . ASP A 1 501 ? -15.701 43.130 -20.938 1.00 65.56 501 ASP A O 1
ATOM 4018 N N . ASP A 1 502 ? -14.716 42.349 -19.090 1.00 58.22 502 ASP A N 1
ATOM 4019 C CA . ASP A 1 502 ? -15.499 43.188 -18.161 1.00 58.22 502 ASP A CA 1
ATOM 4020 C C . ASP A 1 502 ? -14.939 44.620 -17.989 1.00 58.22 502 ASP A C 1
ATOM 4022 O O . ASP A 1 502 ? -15.499 45.431 -17.247 1.00 58.22 502 ASP A O 1
ATOM 4026 N N . TYR A 1 503 ? -13.844 44.973 -18.677 1.00 61.31 503 TYR A N 1
ATOM 4027 C CA . TYR A 1 503 ? -13.224 46.306 -18.595 1.00 61.31 503 TYR A CA 1
ATOM 4028 C C . TYR A 1 503 ? -13.493 47.232 -19.797 1.00 61.31 503 TYR A C 1
ATOM 4030 O O . TYR A 1 503 ? -12.988 48.359 -19.792 1.00 61.31 503 TYR A O 1
ATOM 4038 N N . GLU A 1 504 ? -14.271 46.825 -20.810 1.00 59.66 504 GLU A N 1
ATOM 4039 C CA . GLU A 1 504 ? -14.424 47.632 -22.037 1.00 59.66 504 GLU A CA 1
ATOM 4040 C C . GLU A 1 504 ? -15.577 48.661 -22.072 1.00 59.66 504 GLU A C 1
ATOM 4042 O O . GLU A 1 504 ? -15.531 49.509 -22.960 1.00 59.66 504 GLU A O 1
ATOM 4047 N N . ASP A 1 505 ? -16.542 48.715 -21.137 1.00 58.78 505 ASP A N 1
ATOM 4048 C CA . ASP A 1 505 ? -17.818 49.417 -21.446 1.00 58.78 505 ASP A CA 1
ATOM 4049 C C . ASP A 1 505 ? -18.305 50.567 -20.531 1.00 58.78 505 ASP A C 1
ATOM 4051 O O . ASP A 1 505 ? -19.448 50.987 -20.666 1.00 58.78 505 ASP A O 1
ATOM 4055 N N . ASP A 1 506 ? -17.466 51.170 -19.674 1.00 57.47 506 ASP A N 1
ATOM 4056 C CA . ASP A 1 506 ? -17.888 52.321 -18.829 1.00 57.47 506 ASP A CA 1
ATOM 4057 C C . ASP A 1 506 ? -17.120 53.638 -19.085 1.00 57.47 506 ASP A C 1
ATOM 4059 O O . ASP A 1 506 ? -17.130 54.565 -18.269 1.00 57.47 506 ASP A O 1
ATOM 4063 N N . HIS A 1 507 ? -16.478 53.787 -20.249 1.00 58.75 507 HIS A N 1
ATOM 4064 C CA . HIS A 1 507 ? -16.031 55.106 -20.717 1.00 58.75 507 HIS A CA 1
ATOM 4065 C C . HIS A 1 507 ? -17.109 55.788 -21.569 1.00 58.75 507 HIS A C 1
ATOM 4067 O O . HIS A 1 507 ? -16.927 56.053 -22.759 1.00 58.75 507 HIS A O 1
ATOM 4073 N N . ASP A 1 508 ? -18.216 56.143 -20.911 1.00 60.31 508 ASP A N 1
ATOM 4074 C CA . ASP A 1 508 ? -19.109 57.197 -21.386 1.00 60.31 508 ASP A CA 1
ATOM 4075 C C . ASP A 1 508 ? -18.309 58.508 -21.488 1.00 60.31 508 ASP A C 1
ATOM 4077 O O . ASP A 1 508 ? -17.851 59.091 -20.500 1.00 60.31 508 ASP A O 1
ATOM 4081 N N . TYR A 1 509 ? -18.097 58.952 -22.725 1.00 55.25 509 TYR A N 1
ATOM 4082 C CA . TYR A 1 509 ? -17.591 60.279 -23.045 1.00 55.25 509 TYR A CA 1
ATOM 4083 C C . TYR A 1 509 ? -18.655 61.331 -22.681 1.00 55.25 509 TYR A C 1
ATOM 4085 O O . TYR A 1 509 ? -19.630 61.489 -23.418 1.00 55.25 509 TYR A O 1
ATOM 4093 N N . GLU A 1 510 ? -18.444 62.079 -21.593 1.00 55.25 510 GLU A N 1
ATOM 4094 C CA . GLU A 1 510 ? -19.052 63.411 -21.391 1.00 55.25 510 GLU A CA 1
ATOM 4095 C C . GLU A 1 510 ? -18.232 64.533 -22.045 1.00 55.25 510 GLU A C 1
ATOM 4097 O O . GLU A 1 510 ? -16.983 64.547 -21.902 1.00 55.25 510 GLU A O 1
#

Foldseek 3Di:
DLCCVLQQDDDPVQAAAEEEEEAEAPPDDQPVQVVVVPDPPGNHHYHYQYFDPDPDLVVRLVVSLVVLLVCCVVGNAHSEYEYGPNHDVSVLVSVCVQQLPQVSVVRHHDQWHKYKYWDDPPCCSVVVSLVCCQVRRQAEFQWKKWKKWWFAQDPNDGDDITIMIMITGNDPCVVVSVVVSQVVCCVPPVIHMDTPDMDHHHYAPDVPDDDPDDDDLVNDDCPVVVLLLVLFDFQWKKKKWKKFQDFDFADDDAQAWWWAQPDDDPQWGKTAIWGFHADPDPQWTFIGGPPDPGTDIDHVVRIGHDDVVQVPLVDADDFQFWKWFQDPVRMTFIWTFHDQDPVSFTWIFTRDSRRDIDGRHHSNRIGGPDHDPVRGPDDDFDQPVLLVVLLVQLCDVQPDDVPWDWPWDWDDDDRWIWIKTDDPFWIKIWTDDRHRMIIIITMGSADDPPSVVSSVCSSQVSGPSIDTDDMDMDTDTDSPHHDHPVCSVPDDPSPDPPPPVVPPPPPPDD

Organism: NCBI:txid44447

Sequence (510 aa):
GDLVTSLIPRHEDGISSVIGILCGDEKSVCSSLETAKKLDVLPLEVVPIYPCASEEMHLCEMEVYEKLQGIVMEHKKLDALVMDSTLPFSMGQILESIFSDPVTHSKIMERNHVILTPVVEEEAWRNVLIDRFRTDIVLFDGAYRADLRFFKMDSGKKESSLKWSLFSAYDDDFFNHLSSTLSVIKESTGLEPEVEEIANGIVNYVADFAPPNEFTDSEYDKTRSLKQWNSQTPMGHQTIFTMSLQPPKMQLDDDEWVLAEHEPGPWDAVYGGATVESYLGNEIYSVLYDYDEEPEPISRDQIRKFSEADKDLSKPFEVGDLIFYENDDELYNNGVISRVEEEGTYSIYLLNPSGTKIYGVKRDEMISQFETANFYQEIPDLSAPQLTDAFEKALKTKVVNSEDALLAESFPIGKGIVMTAFWKEGHAIMKWDGSKRVDINFFTYKEDVRLRLAFQDAFCGEIKYMNKGARDEHPRGYGGVVNFSSEIANPPHWVEEPDWDDYEDDHDYE

Secondary structure (DSSP, 8-state):
-HHHHHHSPPPTT-PPEEEEEE-SSTTS--HHHHHHTT--SS-EEEEEE---S-SSHHHHHHHHHHHHHHHHHHS--EEEEEE-TT--HHHHHHHHHHHHSHHHHHHHEEEEEEEEEE--TT-THHHHHHHHIIIIIS-BTTEEEEEEEEEEEETTEEEEEEEEEEEEES-TTHHHHHHHHHHHHHHHH-EEEEEEEEE--B----TT---SS---GGGS--HHHHHHHHT-EEEEEEEEEEEEE-PPBPPPPTT-EEEEEEE--TTT-EEEEEEEEEEEETTEEEEEETT-SS-EEEEGGGEEEPPTTTT-TTSPPPTT-EEEEE-TTS-EEEEEEEEE-TTS-EEEEE-STT--EEEEE-GGGEEESSPPGGGBPPPPPP-HHHHHHHHHHHHHHHTS-TTS--EEEEEEETTEEEEEEEETTEEEEEEE-SSSEEEEEEEESS--HHHHHHHHHHHHHHSTTEEEEEEEEEEEEESSS---HHHHHS--TTSPPP-GGGGSS-----

Radius of gyration: 32.08 Å; chains: 1; bounding box: 72×92×78 Å

pLDDT: mean 91.86, std 8.27, range [55.25, 98.5]